Protein 2GFN (pdb70)

CATH classification: 1.10.357.10

Solvent-accessible surface area: 17301 Å² total

Nearest PDB structures (foldseek):
  2gfn-assembly1_A  TM=1.005E+00  e=2.373E-24  Rhodococcus jostii RHA1
  2gfn-assembly1_B  TM=9.874E-01  e=9.811E-23  Rhodococcus jostii RHA1
  3f1b-assembly1_A-2  TM=6.892E-01  e=8.582E-06  Rhodococcus jostii RHA1
  6ayh-assembly1_A-2  TM=6.329E-01  e=1.423E-05  Salmonella enterica
  1ui6-assembly1_A  TM=5.929E-01  e=6.190E-05  Streptomyces coelicolor A3(2)

InterPro domains:
  IPR001647 DNA-binding HTH domain, TetR-type [PF00440] (16-60)
  IPR001647 DNA-binding HTH domain, TetR-type [PS50977] (8-68)
  IPR009057 Homedomain-like superfamily [SSF46689] (5-78)
  IPR036271 Tetracyclin repressor-like, C-terminal domain superfamily [SSF48498] (82-195)
  IPR039538 BetI-type transcriptional repressor, C-terminal [PF13977] (83-196)
  IPR050109 HTH-type, TetR-like transcriptional regulator [PTHR30055] (7-204)

Structure (mmCIF, N/CA/C/O backbone):
data_2GFN
#
_entry.id   2GFN
#
_cell.length_a   56.475
_cell.length_b   52.768
_cell.length_c   59.818
_cell.angle_alpha   90.00
_cell.angle_beta   91.05
_cell.angle_gamma   90.00
#
_symmetry.space_group_name_H-M   'P 1 21 1'
#
loop_
_entity.id
_entity.type
_entity.pdbx_description
1 polymer 'HTH-type transcriptional regulator pksA related protein'
2 non-polymer 'CHLORIDE ION'
3 water water
#
loop_
_atom_site.group_PDB
_atom_site.id
_atom_site.type_symbol
_atom_site.label_atom_id
_atom_site.label_alt_id
_atom_site.label_comp_id
_atom_site.label_asym_id
_atom_site.label_entity_id
_atom_site.label_seq_id
_atom_site.pdbx_PDB_ins_code
_atom_site.Cartn_x
_atom_site.Cartn_y
_atom_site.Cartn_z
_atom_site.occupancy
_atom_site.B_iso_or_equiv
_atom_site.auth_seq_id
_atom_site.auth_comp_id
_atom_site.auth_asym_id
_atom_site.auth_atom_id
_atom_site.pdbx_PDB_model_num
ATOM 1 N N . ILE A 1 4 ? 18.693 23.008 62.141 1.00 43.63 4 ILE A N 1
ATOM 2 C CA . ILE A 1 4 ? 18.812 24.492 62.141 1.00 43.83 4 ILE A CA 1
ATOM 3 C C . ILE A 1 4 ? 18.312 25.061 60.812 1.00 43.75 4 ILE A C 1
ATOM 4 O O . ILE A 1 4 ? 18.952 24.870 59.773 1.00 44.26 4 ILE A O 1
ATOM 6 N N . VAL A 1 5 ? 17.163 25.744 60.851 1.00 43.31 5 VAL A N 1
ATOM 7 C CA . VAL A 1 5 ? 16.513 26.287 59.645 1.00 42.70 5 VAL A CA 1
ATOM 8 C C . VAL A 1 5 ? 16.183 27.784 59.784 1.00 42.21 5 VAL A C 1
ATOM 9 O O . VAL A 1 5 ? 15.835 28.258 60.871 1.00 42.40 5 VAL A O 1
ATOM 13 N N . ASP A 1 6 ? 16.300 28.523 58.682 1.00 41.27 6 ASP A N 1
ATOM 14 C CA . ASP A 1 6 ? 15.845 29.912 58.635 1.00 40.09 6 ASP A CA 1
ATOM 15 C C . ASP A 1 6 ? 14.340 29.946 58.339 1.00 39.32 6 ASP A C 1
ATOM 16 O O . ASP A 1 6 ? 13.894 29.475 57.277 1.00 39.28 6 ASP A O 1
ATOM 21 N N . HIS A 1 7 ? 13.572 30.500 59.280 1.00 37.76 7 HIS A N 1
ATOM 22 C CA . HIS A 1 7 ? 12.106 30.549 59.178 1.00 36.21 7 HIS A CA 1
ATOM 23 C C . HIS A 1 7 ? 11.611 31.887 58.620 1.00 35.27 7 HIS A C 1
ATOM 24 O O . HIS A 1 7 ? 10.426 32.021 58.254 1.00 34.39 7 HIS A O 1
ATOM 31 N N . ASP A 1 8 ? 12.506 32.880 58.576 1.00 33.09 8 ASP A N 1
ATOM 32 C CA . ASP A 1 8 ? 12.175 34.202 58.022 1.00 31.61 8 ASP A CA 1
ATOM 33 C C . ASP A 1 8 ? 12.112 34.163 56.492 1.00 30.36 8 ASP A C 1
ATOM 34 O O . ASP A 1 8 ? 13.138 34.225 55.792 1.00 29.47 8 ASP A O 1
ATOM 39 N N . GLU A 1 9 ? 10.888 34.075 55.982 1.00 28.90 9 GLU A N 1
ATOM 40 C CA . GLU A 1 9 ? 10.643 33.957 54.562 1.00 28.15 9 GLU A CA 1
ATOM 41 C C . GLU A 1 9 ? 11.153 35.178 53.809 1.00 26.92 9 GLU A C 1
ATOM 42 O O . GLU A 1 9 ? 11.599 35.070 52.663 1.00 27.04 9 GLU A O 1
ATOM 48 N N . ARG A 1 10 ? 11.107 36.340 54.447 1.00 25.33 10 ARG A N 1
ATOM 49 C CA . ARG A 1 10 ? 11.655 37.502 53.786 1.00 24.55 10 ARG A CA 1
ATOM 50 C C . ARG A 1 10 ? 13.160 37.433 53.702 1.00 23.52 10 ARG A C 1
ATOM 51 O O . ARG A 1 10 ? 13.692 37.800 52.667 1.00 22.96 10 ARG A O 1
ATOM 59 N N . ARG A 1 11 ? 13.841 37.018 54.772 1.00 23.47 11 ARG A N 1
ATOM 60 C CA . ARG A 1 11 ? 15.314 36.934 54.717 1.00 24.38 11 ARG A CA 1
ATOM 61 C C . ARG A 1 11 ? 15.721 35.869 53.722 1.00 23.19 11 ARG A C 1
ATOM 62 O O . ARG A 1 11 ? 16.717 36.008 53.012 1.00 22.97 11 ARG A O 1
ATOM 70 N N . ARG A 1 12 ? 14.934 34.808 53.629 1.00 23.61 12 ARG A N 1
ATOM 71 C CA . ARG A 1 12 ? 15.256 33.787 52.647 1.00 24.03 12 ARG A CA 1
ATOM 72 C C . ARG A 1 12 ? 15.171 34.419 51.262 1.00 22.51 12 ARG A C 1
ATOM 73 O O . ARG A 1 12 ? 16.044 34.192 50.468 1.00 20.87 12 ARG A O 1
ATOM 81 N N . ALA A 1 13 ? 14.103 35.191 50.996 1.00 21.91 13 ALA A N 1
ATOM 82 C CA . ALA A 1 13 ? 13.898 35.855 49.693 1.00 21.18 13 ALA A CA 1
ATOM 83 C C . ALA A 1 13 ? 15.010 36.830 49.369 1.00 21.32 13 ALA A C 1
ATOM 84 O O . ALA A 1 13 ? 15.468 36.900 48.226 1.00 20.92 13 ALA A O 1
ATOM 86 N N . LEU A 1 14 ? 15.433 37.598 50.374 1.00 20.81 14 LEU A N 1
ATOM 87 C CA . LEU A 1 14 ? 16.562 38.511 50.210 1.00 20.16 14 LEU A CA 1
ATOM 88 C C . LEU A 1 14 ? 17.816 37.758 49.881 1.00 20.53 14 LEU A C 1
ATOM 89 O O . LEU A 1 14 ? 18.488 38.126 48.934 1.00 22.03 14 LEU A O 1
ATOM 94 N N . ALA A 1 15 ? 18.115 36.667 50.595 1.00 20.82 15 ALA A N 1
ATOM 95 C CA . ALA A 1 15 ? 19.351 35.916 50.294 1.00 20.61 15 ALA A CA 1
ATOM 96 C C . ALA A 1 15 ? 19.305 35.325 48.889 1.00 21.12 15 ALA A C 1
ATOM 97 O O . ALA A 1 15 ? 20.301 35.315 48.167 1.00 19.96 15 ALA A O 1
ATOM 99 N N . ASP A 1 16 ? 18.113 34.895 48.481 1.00 20.87 16 ASP A N 1
ATOM 100 C CA . ASP A 1 16 ? 17.923 34.403 47.108 1.00 21.34 16 ASP A CA 1
ATOM 101 C C . ASP A 1 16 ? 18.161 35.459 46.050 1.00 21.26 16 ASP A C 1
ATOM 102 O O . ASP A 1 16 ? 18.723 35.157 45.006 1.00 22.64 16 ASP A O 1
ATOM 107 N N . ALA A 1 17 ? 17.682 36.680 46.292 1.00 20.85 17 ALA A N 1
ATOM 108 C CA . ALA A 1 17 ? 17.973 37.793 45.401 1.00 20.28 17 ALA A CA 1
ATOM 109 C C . ALA A 1 17 ? 19.477 38.059 45.343 1.00 19.72 17 ALA A C 1
ATOM 110 O O . ALA A 1 17 ? 19.970 38.403 44.293 1.00 19.28 17 ALA A O 1
ATOM 112 N N . VAL A 1 18 ? 20.196 37.952 46.464 1.00 19.77 18 VAL A N 1
ATOM 113 C CA . VAL A 1 18 ? 21.662 38.114 46.435 1.00 19.00 18 VAL A CA 1
ATOM 114 C C . VAL A 1 18 ? 22.316 37.089 45.529 1.00 19.89 18 VAL A C 1
ATOM 115 O O . VAL A 1 18 ? 23.181 37.438 44.708 1.00 21.30 18 VAL A O 1
ATOM 119 N N . LEU A 1 19 ? 21.939 35.815 45.688 1.00 20.91 19 LEU A N 1
ATOM 120 C CA . LEU A 1 19 ? 22.502 34.729 44.887 1.00 19.71 19 LEU A CA 1
ATOM 121 C C . LEU A 1 19 ? 22.164 34.953 43.399 1.00 21.34 19 LEU A C 1
ATOM 122 O O . LEU A 1 19 ? 23.010 34.743 42.556 1.00 20.86 19 LEU A O 1
ATOM 127 N N . ALA A 1 20 ? 20.911 35.335 43.097 1.00 21.58 20 ALA A N 1
ATOM 128 C CA . ALA A 1 20 ? 20.495 35.659 41.719 1.00 21.90 20 ALA A CA 1
ATOM 129 C C . ALA A 1 20 ? 21.413 36.728 41.102 1.00 22.06 20 ALA A C 1
ATOM 130 O O . ALA A 1 20 ? 21.819 36.591 39.960 1.00 21.44 20 ALA A O 1
ATOM 132 N N . LEU A 1 21 ? 21.704 37.786 41.862 1.00 23.03 21 LEU A N 1
ATOM 133 C CA . LEU A 1 21 ? 22.583 38.853 41.460 1.00 23.82 21 LEU A CA 1
ATOM 134 C C . LEU A 1 21 ? 24.017 38.360 41.281 1.00 23.39 21 LEU A C 1
ATOM 135 O O . LEU A 1 21 ? 24.697 38.779 40.331 1.00 23.55 21 LEU A O 1
ATOM 140 N N . ILE A 1 22 ? 24.492 37.480 42.182 1.00 22.26 22 ILE A N 1
ATOM 141 C CA . ILE A 1 22 ? 25.844 36.879 42.044 1.00 21.60 22 ILE A CA 1
ATOM 142 C C . ILE A 1 22 ? 26.019 36.025 40.780 1.00 23.00 22 ILE A C 1
ATOM 143 O O . ILE A 1 22 ? 27.041 36.098 40.095 1.00 22.35 22 ILE A O 1
ATOM 148 N N . ALA A 1 23 ? 25.047 35.158 40.528 1.00 22.99 23 ALA A N 1
ATOM 149 C CA . ALA A 1 23 ? 25.048 34.354 39.306 1.00 24.58 23 ALA A CA 1
ATOM 150 C C . ALA A 1 23 ? 25.049 35.235 38.044 1.00 26.08 23 ALA A C 1
ATOM 151 O O . ALA A 1 23 ? 25.818 34.976 37.110 1.00 25.87 23 ALA A O 1
ATOM 153 N N . ARG A 1 24 ? 24.201 36.278 38.033 1.00 27.08 24 ARG A N 1
ATOM 154 C CA . ARG A 1 24 ? 24.020 37.152 36.863 1.00 28.29 24 ARG A CA 1
ATOM 155 C C . ARG A 1 24 ? 25.161 38.158 36.637 1.00 28.60 24 ARG A C 1
ATOM 156 O O . ARG A 1 24 ? 25.633 38.332 35.507 1.00 27.75 24 ARG A O 1
ATOM 164 N N . GLU A 1 25 ? 25.599 38.815 37.710 1.00 28.96 25 GLU A N 1
ATOM 165 C CA . GLU A 1 25 ? 26.460 39.986 37.575 1.00 30.08 25 GLU A CA 1
ATOM 166 C C . GLU A 1 25 ? 27.721 39.921 38.410 1.00 29.65 25 GLU A C 1
ATOM 167 O O . GLU A 1 25 ? 28.546 40.830 38.347 1.00 30.21 25 GLU A O 1
ATOM 173 N N . GLY A 1 26 ? 27.875 38.866 39.203 1.00 28.73 26 GLY A N 1
ATOM 174 C CA . GLY A 1 26 ? 29.098 38.705 40.014 1.00 28.64 26 GLY A CA 1
ATOM 175 C C . GLY A 1 26 ? 28.990 39.320 41.391 1.00 28.46 26 GLY A C 1
ATOM 176 O O . GLY A 1 26 ? 28.123 40.149 41.645 1.00 27.56 26 GLY A O 1
ATOM 177 N N . ILE A 1 27 ? 29.879 38.913 42.287 1.00 28.26 27 ILE A N 1
ATOM 178 C CA . ILE A 1 27 ? 29.860 39.412 43.654 1.00 28.54 27 ILE A CA 1
ATOM 179 C C . ILE A 1 27 ? 30.010 40.926 43.739 1.00 28.82 27 ILE A C 1
ATOM 180 O O . ILE A 1 27 ? 29.427 41.554 44.637 1.00 28.48 27 ILE A O 1
ATOM 185 N N . SER A 1 28 ? 30.753 41.532 42.803 1.00 28.13 28 SER A N 1
ATOM 186 C CA . SER A 1 28 ? 30.932 42.999 42.827 1.00 28.79 28 SER A CA 1
ATOM 187 C C . SER A 1 28 ? 29.601 43.764 42.676 1.00 27.40 28 SER A C 1
ATOM 188 O O . SER A 1 28 ? 29.433 44.858 43.240 1.00 27.78 28 SER A O 1
ATOM 191 N N . ALA A 1 29 ? 28.641 43.169 41.965 1.00 25.88 29 ALA A N 1
ATOM 192 C CA . ALA A 1 29 ? 27.314 43.780 41.785 1.00 25.48 29 ALA A CA 1
ATOM 193 C C . ALA A 1 29 ? 26.398 43.793 43.043 1.00 24.80 29 ALA A C 1
ATOM 194 O O . ALA A 1 29 ? 25.375 44.502 43.098 1.00 24.68 29 ALA A O 1
ATOM 196 N N . VAL A 1 30 ? 26.757 43.025 44.061 1.00 23.94 30 VAL A N 1
ATOM 197 C CA . VAL A 1 30 ? 25.986 42.992 45.302 1.00 22.60 30 VAL A CA 1
ATOM 198 C C . VAL A 1 30 ? 26.190 44.219 46.210 1.00 23.06 30 VAL A C 1
ATOM 199 O O . VAL A 1 30 ? 27.278 44.437 46.765 1.00 22.07 30 VAL A O 1
ATOM 203 N N . THR A 1 31 ? 25.100 44.974 46.412 1.00 22.70 31 THR A N 1
ATOM 204 C CA . THR A 1 31 ? 25.059 46.155 47.277 1.00 22.62 31 THR A CA 1
ATOM 205 C C . THR A 1 31 ? 23.666 46.199 47.853 1.00 22.93 31 THR A C 1
ATOM 206 O O . THR A 1 31 ? 22.750 45.624 47.278 1.00 20.86 31 THR A O 1
ATOM 210 N N . THR A 1 32 ? 23.491 46.923 48.960 1.00 23.12 32 THR A N 1
ATOM 211 C CA . THR A 1 32 ? 22.182 46.994 49.573 1.00 24.11 32 THR A CA 1
ATOM 212 C C . THR A 1 32 ? 21.170 47.599 48.598 1.00 23.26 32 THR A C 1
ATOM 213 O O . THR A 1 32 ? 20.001 47.157 48.551 1.00 22.52 32 THR A O 1
ATOM 217 N N . ARG A 1 33 ? 21.609 48.580 47.809 1.00 23.28 33 ARG A N 1
ATOM 218 C CA . ARG A 1 33 ? 20.710 49.241 46.828 1.00 23.74 33 ARG A CA 1
ATOM 219 C C . ARG A 1 33 ? 20.297 48.317 45.684 1.00 21.88 33 ARG A C 1
ATOM 220 O O . ARG A 1 33 ? 19.157 48.349 45.232 1.00 20.98 33 ARG A O 1
ATOM 228 N N . ALA A 1 34 ? 21.248 47.527 45.184 1.00 20.96 34 ALA A N 1
ATOM 229 C CA . ALA A 1 34 ? 20.977 46.604 44.072 1.00 19.63 34 ALA A CA 1
ATOM 230 C C . ALA A 1 34 ? 20.064 45.471 44.582 1.00 19.03 34 ALA A C 1
ATOM 231 O O . ALA A 1 34 ? 19.163 45.043 43.878 1.00 18.63 34 ALA A O 1
ATOM 233 N N . VAL A 1 35 ? 20.276 45.014 45.816 1.00 18.61 35 VAL A N 1
ATOM 234 C CA . VAL A 1 35 ? 19.410 43.944 46.351 1.00 17.90 35 VAL A CA 1
ATOM 235 C C . VAL A 1 35 ? 18.004 44.461 46.661 1.00 18.02 35 VAL A C 1
ATOM 236 O O . VAL A 1 35 ? 17.029 43.760 46.404 1.00 18.41 35 VAL A O 1
ATOM 240 N N . ALA A 1 36 ? 17.905 45.675 47.207 1.00 17.77 36 ALA A N 1
ATOM 241 C CA . ALA A 1 36 ? 16.610 46.328 47.420 1.00 18.56 36 ALA A CA 1
ATOM 242 C C . ALA A 1 36 ? 15.866 46.401 46.083 1.00 19.26 36 ALA A C 1
ATOM 243 O O . ALA A 1 36 ? 14.724 45.992 45.982 1.00 19.11 36 ALA A O 1
ATOM 245 N N . GLU A 1 37 ? 16.545 46.850 45.034 1.00 19.60 37 GLU A N 1
ATOM 246 C CA . GLU A 1 37 ? 15.930 46.932 43.691 1.00 21.27 37 GLU A CA 1
ATOM 247 C C . GLU A 1 37 ? 15.514 45.554 43.129 1.00 21.20 37 GLU A C 1
ATOM 248 O O . GLU A 1 37 ? 14.403 45.419 42.550 1.00 19.78 37 GLU A O 1
ATOM 254 N N . GLU A 1 38 ? 16.404 44.555 43.285 1.00 20.64 38 GLU A N 1
ATOM 255 C CA . GLU A 1 38 ? 16.152 43.173 42.836 1.00 21.03 38 GLU A CA 1
ATOM 256 C C . GLU A 1 38 ? 14.955 42.553 43.572 1.00 19.73 38 GLU A C 1
ATOM 257 O O . GLU A 1 38 ? 14.194 41.812 42.979 1.00 19.07 38 GLU A O 1
ATOM 263 N N . SER A 1 39 ? 14.807 42.865 44.854 1.00 18.13 39 SER A N 1
ATOM 264 C CA . SER A 1 39 ? 13.852 42.160 45.727 1.00 17.28 39 SER A CA 1
ATOM 265 C C . SER A 1 39 ? 12.524 42.872 45.885 1.00 17.39 39 SER A C 1
ATOM 266 O O . SER A 1 39 ? 11.518 42.214 46.118 1.00 17.09 39 SER A O 1
ATOM 269 N N . GLY A 1 40 ? 12.501 44.196 45.739 1.00 16.28 40 GLY A N 1
ATOM 270 C CA . GLY A 1 40 ? 11.235 44.942 45.868 1.00 17.05 40 GLY A CA 1
ATOM 271 C C . GLY A 1 40 ? 10.979 45.497 47.267 1.00 17.27 40 GLY A C 1
ATOM 272 O O . GLY A 1 40 ? 9.972 46.172 47.501 1.00 15.52 40 GLY A O 1
ATOM 273 N N . TRP A 1 41 ? 11.888 45.199 48.204 1.00 17.11 41 TRP A N 1
ATOM 274 C CA . TRP A 1 41 ? 11.819 45.748 49.574 1.00 18.56 41 TRP A CA 1
ATOM 275 C C . TRP A 1 41 ? 12.748 46.953 49.712 1.00 19.38 41 TRP A C 1
ATOM 276 O O . TRP A 1 41 ? 13.641 47.127 48.872 1.00 19.23 41 TRP A O 1
ATOM 287 N N . SER A 1 42 ? 12.552 47.748 50.766 1.00 19.23 42 SER A N 1
ATOM 288 C CA . SER A 1 42 ? 13.221 49.042 50.898 1.00 20.60 42 SER A CA 1
ATOM 289 C C . SER A 1 42 ? 14.615 48.865 51.445 1.00 22.07 42 SER A C 1
ATOM 290 O O . SER A 1 42 ? 14.897 47.862 52.132 1.00 20.13 42 SER A O 1
ATOM 293 N N . THR A 1 43 ? 15.481 49.837 51.141 1.00 23.46 43 THR A N 1
ATOM 294 C CA . THR A 1 43 ? 16.833 49.861 51.736 1.00 25.42 43 THR A CA 1
ATOM 295 C C . THR A 1 43 ? 16.754 49.860 53.260 1.00 25.78 43 THR A C 1
ATOM 296 O O . THR A 1 43 ? 17.617 49.276 53.910 1.00 27.38 43 THR A O 1
ATOM 300 N N . GLY A 1 44 ? 15.698 50.461 53.807 1.00 25.92 44 GLY A N 1
ATOM 301 C CA . GLY A 1 44 ? 15.356 50.397 55.247 1.00 25.42 44 GLY A CA 1
ATOM 302 C C . GLY A 1 44 ? 15.165 48.985 55.802 1.00 25.78 44 GLY A C 1
ATOM 303 O O . GLY A 1 44 ? 15.697 48.631 56.883 1.00 25.21 44 GLY A O 1
ATOM 304 N N . VAL A 1 45 ? 14.440 48.157 55.051 1.00 24.50 45 VAL A N 1
ATOM 305 C CA . VAL A 1 45 ? 14.240 46.761 55.400 1.00 23.99 45 VAL A CA 1
ATOM 306 C C . VAL A 1 45 ? 15.596 46.046 55.356 1.00 25.11 45 VAL A C 1
ATOM 307 O O . VAL A 1 45 ? 15.981 45.384 56.326 1.00 25.13 45 VAL A O 1
ATOM 311 N N . LEU A 1 46 ? 16.342 46.209 54.264 1.00 24.28 46 LEU A N 1
ATOM 312 C CA . LEU A 1 46 ? 17.668 45.569 54.191 1.00 25.88 46 LEU A CA 1
ATOM 313 C C . LEU A 1 46 ? 18.629 46.037 55.262 1.00 26.95 46 LEU A C 1
ATOM 314 O O . LEU A 1 46 ? 19.338 45.217 55.846 1.00 27.39 46 LEU A O 1
ATOM 319 N N . ASN A 1 47 ? 18.664 47.353 55.493 1.00 28.42 47 ASN A N 1
ATOM 320 C CA . ASN A 1 47 ? 19.617 48.001 56.433 1.00 29.96 47 ASN A CA 1
ATOM 321 C C . ASN A 1 47 ? 19.386 47.566 57.851 1.00 30.00 47 ASN A C 1
ATOM 322 O O . ASN A 1 47 ? 20.272 47.690 58.697 1.00 29.99 47 ASN A O 1
ATOM 327 N N . HIS A 1 48 ? 18.182 47.074 58.110 1.00 30.47 48 HIS A N 1
ATOM 328 C CA . HIS A 1 48 ? 17.834 46.549 59.418 1.00 31.19 48 HIS A CA 1
ATOM 329 C C . HIS A 1 48 ? 18.046 45.035 59.541 1.00 31.73 48 HIS A C 1
ATOM 330 O O . HIS A 1 48 ? 18.145 44.516 60.666 1.00 31.37 48 HIS A O 1
ATOM 337 N N . TYR A 1 49 ? 18.177 44.344 58.394 1.00 31.18 49 TYR A N 1
ATOM 338 C CA . TYR A 1 49 ? 18.639 42.950 58.349 1.00 30.86 49 TYR A CA 1
ATOM 339 C C . TYR A 1 49 ? 20.153 42.846 58.352 1.00 30.25 49 TYR A C 1
ATOM 340 O O . TYR A 1 49 ? 20.717 41.953 58.986 1.00 30.55 49 TYR A O 1
ATOM 349 N N . PHE A 1 50 ? 20.813 43.747 57.634 1.00 29.79 50 PHE A N 1
ATOM 350 C CA . PHE A 1 50 ? 22.241 43.574 57.388 1.00 30.26 50 PHE A CA 1
ATOM 351 C C . PHE A 1 50 ? 23.109 44.754 57.750 1.00 31.39 50 PHE A C 1
ATOM 352 O O . PHE A 1 50 ? 23.962 44.647 58.642 1.00 32.26 50 PHE A O 1
ATOM 360 N N . GLY A 1 51 ? 22.948 45.867 57.040 1.00 31.71 51 GLY A N 1
ATOM 361 C CA . GLY A 1 51 ? 23.839 47.011 57.261 1.00 33.74 51 GLY A CA 1
ATOM 362 C C . GLY A 1 51 ? 25.325 46.702 57.203 1.00 34.23 51 GLY A C 1
ATOM 363 O O . GLY A 1 51 ? 26.124 47.114 58.062 1.00 34.66 51 GLY A O 1
ATOM 364 N N . SER A 1 52 ? 25.665 45.895 56.207 1.00 34.80 52 SER A N 1
ATOM 365 C CA . SER A 1 52 ? 26.995 45.802 55.672 1.00 34.26 52 SER A CA 1
ATOM 366 C C . SER A 1 52 ? 26.858 44.839 54.536 1.00 33.69 52 SER A C 1
ATOM 367 O O . SER A 1 52 ? 25.982 43.953 54.529 1.00 33.53 52 SER A O 1
ATOM 370 N N . ARG A 1 53 ? 27.669 45.065 53.512 1.00 32.97 53 ARG A N 1
ATOM 371 C CA . ARG A 1 53 ? 27.669 44.209 52.350 1.00 30.89 53 ARG A CA 1
ATOM 372 C C . ARG A 1 53 ? 28.110 42.834 52.789 1.00 30.14 53 ARG A C 1
ATOM 373 O O . ARG A 1 53 ? 27.653 41.822 52.281 1.00 29.12 53 ARG A O 1
ATOM 381 N N . HIS A 1 54 ? 29.014 42.820 53.755 1.00 29.57 54 HIS A N 1
ATOM 382 C CA . HIS A 1 54 ? 29.554 41.585 54.282 1.00 28.82 54 HIS A CA 1
ATOM 383 C C . HIS A 1 54 ? 28.433 40.674 54.804 1.00 28.37 54 HIS A C 1
ATOM 384 O O . HIS A 1 54 ? 28.415 39.494 54.497 1.00 27.00 54 HIS A O 1
ATOM 391 N N . GLU A 1 55 ? 27.496 41.238 55.575 1.00 26.78 55 GLU A N 1
ATOM 392 C CA . GLU A 1 55 ? 26.377 40.479 56.118 1.00 26.70 55 GLU A CA 1
ATOM 393 C C . GLU A 1 55 ? 25.420 40.026 55.013 1.00 25.60 55 GLU A C 1
ATOM 394 O O . GLU A 1 55 ? 24.871 38.937 55.085 1.00 25.41 55 GLU A O 1
ATOM 400 N N . LEU A 1 56 ? 25.243 40.867 54.000 1.00 24.87 56 LEU A N 1
ATOM 401 C CA . LEU A 1 56 ? 24.451 40.551 52.821 1.00 24.77 56 LEU A CA 1
ATOM 402 C C . LEU A 1 56 ? 25.018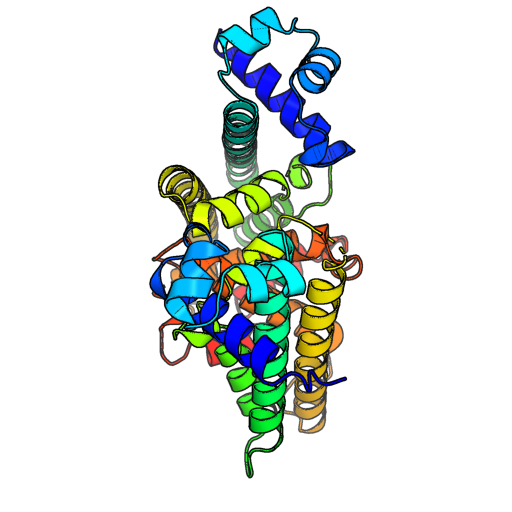 39.365 52.067 1.00 24.25 56 LEU A C 1
ATOM 403 O O . LEU A 1 56 ? 24.279 38.429 51.732 1.00 23.49 56 LEU A O 1
ATOM 408 N N . LEU A 1 57 ? 26.334 39.394 51.809 1.00 22.13 57 LEU A N 1
ATOM 409 C CA . LEU A 1 57 ? 27.026 38.256 51.223 1.00 22.41 57 LEU A CA 1
ATOM 410 C C . LEU A 1 57 ? 26.978 37.002 52.090 1.00 21.95 57 LEU A C 1
ATOM 411 O O . LEU A 1 57 ? 26.787 35.905 51.575 1.00 21.51 57 LEU A O 1
ATOM 416 N N . LEU A 1 58 ? 27.111 37.183 53.402 1.00 22.00 58 LEU A N 1
ATOM 417 C CA . LEU A 1 58 ? 27.094 36.083 54.374 1.00 22.01 58 LEU A CA 1
ATOM 418 C C . LEU A 1 58 ? 25.717 35.396 54.339 1.00 20.68 58 LEU A C 1
ATOM 419 O O . LEU A 1 58 ? 25.619 34.182 54.387 1.00 19.85 58 LEU A O 1
ATOM 424 N N . ALA A 1 59 ? 24.657 36.187 54.246 1.00 19.10 59 ALA A N 1
ATOM 425 C CA . ALA A 1 59 ? 23.318 35.629 54.032 1.00 18.58 59 ALA A CA 1
ATOM 426 C C . ALA A 1 59 ? 23.268 34.699 52.813 1.00 18.11 59 ALA A C 1
ATOM 427 O O . ALA A 1 59 ? 22.698 33.607 52.887 1.00 17.85 59 ALA A O 1
ATOM 429 N N . ALA A 1 60 ? 23.858 35.138 51.710 1.00 17.40 60 ALA A N 1
ATOM 430 C CA . ALA A 1 60 ? 23.864 34.374 50.473 1.00 17.86 60 ALA A CA 1
ATOM 431 C C . ALA A 1 60 ? 24.672 33.096 50.660 1.00 18.27 60 ALA A C 1
ATOM 432 O O . ALA A 1 60 ? 24.274 32.060 50.212 1.00 19.26 60 ALA A O 1
ATOM 434 N N . LEU A 1 61 ? 25.819 33.192 51.319 1.00 18.54 61 LEU A N 1
ATOM 435 C CA . LEU A 1 61 ? 26.655 32.019 51.609 1.00 19.13 61 LEU A CA 1
ATOM 436 C C . LEU A 1 61 ? 25.813 30.992 52.367 1.00 19.38 61 LEU A C 1
ATOM 437 O O . LEU A 1 61 ? 25.788 29.822 51.996 1.00 19.49 61 LEU A O 1
ATOM 442 N N . ARG A 1 62 ? 25.108 31.425 53.417 1.00 19.09 62 ARG A N 1
ATOM 443 C CA . ARG A 1 62 ? 24.349 30.486 54.213 1.00 19.42 62 ARG A CA 1
ATOM 444 C C . ARG A 1 62 ? 23.170 29.874 53.439 1.00 19.88 62 ARG A C 1
ATOM 445 O O . ARG A 1 62 ? 22.894 28.685 53.548 1.00 20.00 62 ARG A O 1
ATOM 453 N N . ARG A 1 63 ? 22.475 30.690 52.666 1.00 19.62 63 ARG A N 1
ATOM 454 C CA . ARG A 1 63 ? 21.376 30.216 51.843 1.00 19.33 63 ARG A CA 1
ATOM 455 C C . ARG A 1 63 ? 21.846 29.187 50.809 1.00 19.71 63 ARG A C 1
ATOM 456 O O . ARG A 1 63 ? 21.195 28.152 50.635 1.00 20.05 63 ARG A O 1
ATOM 464 N N . ALA A 1 64 ? 22.940 29.489 50.120 1.00 19.54 64 ALA A N 1
ATOM 465 C CA . ALA A 1 64 ? 23.602 28.535 49.196 1.00 20.01 64 ALA A CA 1
ATOM 466 C C . ALA A 1 64 ? 23.922 27.196 49.856 1.00 19.91 64 ALA A C 1
ATOM 467 O O . ALA A 1 64 ? 23.707 26.149 49.223 1.00 20.43 64 ALA A O 1
ATOM 469 N N . GLY A 1 65 ? 24.476 27.244 51.074 1.00 20.22 65 GLY A N 1
ATOM 470 C CA . GLY A 1 65 ? 24.754 26.031 51.882 1.00 20.65 65 GLY A CA 1
ATOM 471 C C . GLY A 1 65 ? 23.491 25.217 52.194 1.00 21.68 65 GLY A C 1
ATOM 472 O O . GLY A 1 65 ? 23.516 23.968 52.150 1.00 21.65 65 GLY A O 1
ATOM 473 N N . ASP A 1 66 ? 22.386 25.908 52.502 1.00 20.71 66 ASP A N 1
ATOM 474 C CA . ASP A 1 66 ? 21.132 25.234 52.811 1.00 22.77 66 ASP A CA 1
ATOM 475 C C . ASP A 1 66 ? 20.567 24.518 51.608 1.00 22.38 66 ASP A C 1
ATOM 476 O O . ASP A 1 66 ? 20.094 23.400 51.723 1.00 23.07 66 ASP A O 1
ATOM 481 N N . ILE A 1 67 ? 20.528 25.209 50.470 1.00 22.11 67 ILE A N 1
ATOM 482 C CA . ILE A 1 67 ? 20.060 24.604 49.222 1.00 21.47 67 ILE A CA 1
ATOM 483 C C . ILE A 1 67 ? 20.928 23.378 48.870 1.00 21.35 67 ILE A C 1
ATOM 484 O O . ILE A 1 67 ? 20.416 22.335 48.463 1.00 20.48 67 ILE A O 1
ATOM 489 N N . GLN A 1 68 ? 22.235 23.512 49.066 1.00 20.63 68 GLN A N 1
ATOM 490 C CA . GLN A 1 68 ? 23.168 22.399 48.845 1.00 21.97 68 GLN A CA 1
ATOM 491 C C . GLN A 1 68 ? 22.835 21.174 49.696 1.00 22.39 68 GLN A C 1
ATOM 492 O O . GLN A 1 68 ? 22.841 20.063 49.197 1.00 22.56 68 GLN A O 1
ATOM 498 N N . GLY A 1 69 ? 22.542 21.405 50.974 1.00 23.88 69 GLY A N 1
ATOM 499 C CA . GLY A 1 69 ? 22.079 20.387 51.921 1.00 24.74 69 GLY A CA 1
ATOM 500 C C . GLY A 1 69 ? 20.805 19.682 51.486 1.00 25.50 69 GLY A C 1
ATOM 501 O O . GLY A 1 69 ? 20.677 18.479 51.659 1.00 26.66 69 GLY A O 1
ATOM 502 N N . ASP A 1 70 ? 19.873 20.426 50.900 1.00 26.72 70 ASP A N 1
ATOM 503 C CA . ASP A 1 70 ? 18.694 19.821 50.286 1.00 27.30 70 ASP A CA 1
ATOM 504 C C . ASP A 1 70 ? 19.058 18.978 49.062 1.00 27.30 70 ASP A C 1
ATOM 505 O O . ASP A 1 70 ? 18.419 17.926 48.816 1.00 27.31 70 ASP A O 1
ATOM 510 N N . ARG A 1 71 ? 20.048 19.433 48.284 1.00 26.38 71 ARG A N 1
ATOM 511 C CA . ARG A 1 71 ? 20.555 18.614 47.186 1.00 26.38 71 ARG A CA 1
ATOM 512 C C . ARG A 1 71 ? 21.125 17.288 47.652 1.00 25.73 71 ARG A C 1
ATOM 513 O O . ARG A 1 71 ? 20.810 16.263 47.027 1.00 25.80 71 ARG A O 1
ATOM 521 N N . TYR A 1 72 ? 21.925 17.293 48.726 1.00 24.44 72 TYR A N 1
ATOM 522 C CA . TYR A 1 72 ? 22.474 16.050 49.274 1.00 24.51 72 TYR A CA 1
ATOM 523 C C . TYR A 1 72 ? 21.335 15.105 49.625 1.00 25.53 72 TYR A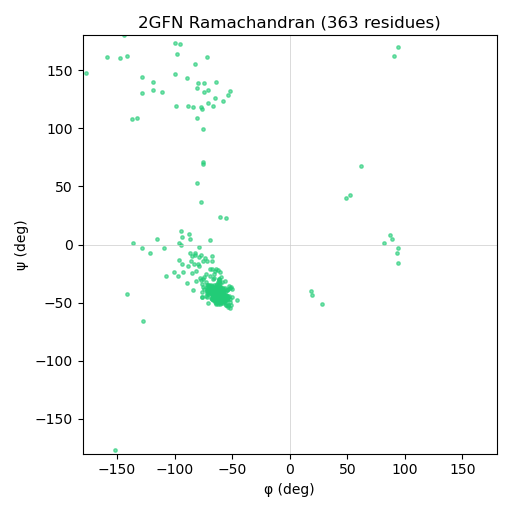 C 1
ATOM 524 O O . TYR A 1 72 ? 21.333 13.931 49.241 1.00 25.40 72 TYR A O 1
ATOM 533 N N . ARG A 1 73 ? 20.364 15.641 50.345 1.00 26.12 73 ARG A N 1
ATOM 534 C CA . ARG A 1 73 ? 19.173 14.885 50.710 1.00 27.62 73 ARG A CA 1
ATOM 535 C C . ARG A 1 73 ? 18.508 14.204 49.524 1.00 27.55 73 ARG A C 1
ATOM 536 O O . ARG A 1 73 ? 18.269 13.002 49.569 1.00 28.06 73 ARG A O 1
ATOM 544 N N . THR A 1 74 ? 18.236 14.962 48.462 1.00 27.62 74 THR A N 1
ATOM 545 C CA . THR A 1 74 ? 17.605 14.422 47.244 1.00 27.13 74 THR A CA 1
ATOM 546 C C . THR A 1 74 ? 18.475 13.312 46.656 1.00 26.55 74 THR A C 1
ATOM 547 O O . THR A 1 74 ? 17.984 12.250 46.277 1.00 25.14 74 THR A O 1
ATOM 551 N N . ILE A 1 75 ? 19.788 13.551 46.619 1.00 25.47 75 ILE A N 1
ATOM 552 C CA . ILE A 1 75 ? 20.693 12.591 46.023 1.00 25.64 75 ILE A CA 1
ATOM 553 C C . ILE A 1 75 ? 20.744 11.273 46.811 1.00 26.67 75 ILE A C 1
ATOM 554 O O . ILE A 1 75 ? 20.692 10.176 46.210 1.00 27.10 75 ILE A O 1
ATOM 559 N N . LEU A 1 76 ? 20.857 11.377 48.135 1.00 27.54 76 LEU A N 1
ATOM 560 C CA . LEU A 1 76 ? 20.956 10.196 49.015 1.00 28.57 76 LEU A CA 1
ATOM 561 C C . LEU A 1 76 ? 19.671 9.368 49.030 1.00 29.29 76 LEU A C 1
ATOM 562 O O . LEU A 1 76 ? 19.720 8.148 49.199 1.00 29.33 76 LEU A O 1
ATOM 567 N N . ASP A 1 77 ? 18.538 10.030 48.832 1.00 29.65 77 ASP A N 1
ATOM 568 C CA . ASP A 1 77 ? 17.227 9.358 48.941 1.00 31.03 77 ASP A CA 1
ATOM 569 C C . ASP A 1 77 ? 16.679 8.824 47.610 1.00 31.19 77 ASP A C 1
ATOM 570 O O . ASP A 1 77 ? 15.525 8.359 47.552 1.00 31.58 77 ASP A O 1
ATOM 575 N N . GLU A 1 78 ? 17.484 8.893 46.549 1.00 31.28 78 GLU A N 1
ATOM 576 C CA . GLU A 1 78 ? 17.053 8.449 45.214 1.00 31.81 78 GLU A CA 1
ATOM 577 C C . GLU A 1 78 ? 16.941 6.919 45.170 1.00 31.78 78 GLU A C 1
ATOM 578 O O . GLU A 1 78 ? 17.912 6.203 45.438 1.00 31.33 78 GLU A O 1
ATOM 584 N N . GLU A 1 79 ? 15.742 6.439 44.833 1.00 32.04 79 GLU A N 1
ATOM 585 C CA . GLU A 1 79 ? 15.466 5.013 44.775 1.00 32.37 79 GLU A CA 1
ATOM 586 C C . GLU A 1 79 ? 16.299 4.354 43.675 1.00 31.66 79 GLU A C 1
ATOM 587 O O . GLU A 1 79 ? 16.295 4.806 42.521 1.00 31.94 79 GLU A O 1
ATOM 593 N N . GLY A 1 80 ? 17.037 3.315 44.050 1.00 30.67 80 GLY A N 1
ATOM 594 C CA . GLY A 1 80 ? 17.787 2.520 43.088 1.00 30.12 80 GLY A CA 1
ATOM 595 C C . GLY A 1 80 ? 19.237 2.926 42.889 1.00 29.33 80 GLY A C 1
ATOM 596 O O . GLY A 1 80 ? 20.024 2.153 42.337 1.00 29.80 80 GLY A O 1
ATOM 597 N N . ALA A 1 81 ? 19.589 4.129 43.333 1.00 28.14 81 ALA A N 1
ATOM 598 C CA . ALA A 1 81 ? 20.961 4.641 43.157 1.00 27.50 81 ALA A CA 1
ATOM 599 C C . ALA A 1 81 ? 21.936 3.974 44.108 1.00 26.20 81 ALA A C 1
ATOM 600 O O . ALA A 1 81 ? 21.637 3.781 45.282 1.00 26.03 81 ALA A O 1
ATOM 602 N N . GLY A 1 82 ? 23.122 3.653 43.606 1.00 26.21 82 GLY A N 1
ATOM 603 C CA . GLY A 1 82 ? 24.126 3.028 44.416 1.00 25.00 82 GLY A CA 1
ATOM 604 C C . GLY A 1 82 ? 25.138 4.049 44.897 1.00 24.87 82 GLY A C 1
ATOM 605 O O . GLY A 1 82 ? 25.125 5.207 44.462 1.00 23.90 82 GLY A O 1
ATOM 606 N N . PRO A 1 83 ? 26.044 3.612 45.780 1.00 24.55 83 PRO A N 1
ATOM 607 C CA . PRO A 1 83 ? 27.077 4.435 46.371 1.00 24.67 83 PRO A CA 1
ATOM 608 C C . PRO A 1 83 ? 27.896 5.199 45.345 1.00 25.04 83 PRO A C 1
ATOM 609 O O . PRO A 1 83 ? 28.291 6.336 45.608 1.00 25.33 83 PRO A O 1
ATOM 613 N N . ILE A 1 84 ? 28.179 4.587 44.200 1.00 24.76 84 ILE A N 1
ATOM 614 C CA . ILE A 1 84 ? 29.026 5.255 43.224 1.00 24.50 84 ILE A CA 1
ATOM 615 C C . ILE A 1 84 ? 28.255 6.339 42.474 1.00 24.21 84 ILE A C 1
ATOM 616 O O . ILE A 1 84 ? 28.814 7.422 42.211 1.00 22.71 84 ILE A O 1
ATOM 621 N N . GLU A 1 85 ? 26.997 6.039 42.114 1.00 24.36 85 GLU A N 1
ATOM 622 C CA . GLU A 1 85 ? 26.126 7.031 41.473 1.00 25.23 85 GLU A CA 1
ATOM 623 C C . GLU A 1 85 ? 25.961 8.233 42.373 1.00 24.61 85 GLU A C 1
ATOM 624 O O . GLU A 1 85 ? 25.978 9.393 41.894 1.00 25.20 85 GLU A O 1
ATOM 630 N N . LYS A 1 86 ? 25.773 7.971 43.672 1.00 23.72 86 LYS A N 1
ATOM 631 C CA . LYS A 1 86 ? 25.599 9.041 44.676 1.00 23.10 86 LYS A CA 1
ATOM 632 C C . LYS A 1 86 ? 26.827 9.941 44.767 1.00 22.34 86 LYS A C 1
ATOM 633 O O . LYS A 1 86 ? 26.710 11.165 44.704 1.00 22.42 86 LYS A O 1
ATOM 639 N N . LEU A 1 87 ? 28.003 9.333 44.890 1.00 21.54 87 LEU A N 1
ATOM 640 C CA . LEU A 1 87 ? 29.259 10.084 44.815 1.00 21.47 87 LEU A CA 1
ATOM 641 C C . LEU A 1 87 ? 29.420 10.900 43.527 1.00 20.78 87 LEU A C 1
ATOM 642 O O . LEU A 1 87 ? 29.915 12.011 43.570 1.00 21.34 87 LEU A O 1
ATOM 647 N N . ARG A 1 88 ? 29.039 10.349 42.380 1.00 20.80 88 ARG A N 1
ATOM 648 C CA . ARG A 1 88 ? 29.101 11.104 41.112 1.00 21.12 88 ARG A CA 1
ATOM 649 C C . ARG A 1 88 ? 28.122 12.275 41.180 1.00 20.21 88 ARG A C 1
ATOM 650 O O . ARG A 1 88 ? 28.395 13.376 40.707 1.00 20.74 88 ARG A O 1
ATOM 658 N N . ASN A 1 89 ? 26.970 12.046 41.787 1.00 19.99 89 ASN A N 1
ATOM 659 C CA . ASN A 1 89 ? 25.964 13.082 41.876 1.00 19.45 89 ASN A CA 1
ATOM 660 C C . ASN A 1 89 ? 26.341 14.190 42.857 1.00 19.99 89 ASN A C 1
ATOM 661 O O . ASN A 1 89 ? 26.113 15.374 42.608 1.00 18.20 89 ASN A O 1
ATOM 666 N N . ILE A 1 90 ? 26.914 13.791 43.978 1.00 19.13 90 ILE A N 1
ATOM 667 C CA . ILE A 1 90 ? 27.466 14.741 44.946 1.00 19.55 90 ILE A CA 1
ATOM 668 C C . ILE A 1 90 ? 28.542 15.588 44.283 1.00 19.62 90 ILE A C 1
ATOM 669 O O . ILE A 1 90 ? 28.552 16.823 44.440 1.00 19.09 90 ILE A O 1
ATOM 674 N N . THR A 1 91 ? 29.457 14.930 43.550 1.00 18.20 91 THR A N 1
ATOM 675 C CA . THR A 1 91 ? 30.571 15.633 42.897 1.00 18.28 91 THR A CA 1
ATOM 676 C C . THR A 1 91 ? 30.035 16.626 41.846 1.00 18.11 91 THR A C 1
ATOM 677 O O . THR A 1 91 ? 30.384 17.807 41.865 1.00 19.31 91 THR A O 1
ATOM 681 N N . ALA A 1 92 ? 29.139 16.164 40.987 1.00 16.88 92 ALA A N 1
ATOM 682 C CA . ALA A 1 92 ? 28.474 17.046 40.019 1.00 18.21 92 ALA A CA 1
ATOM 683 C C . ALA A 1 92 ? 27.806 18.269 40.675 1.00 17.73 92 ALA A C 1
ATOM 684 O O . ALA A 1 92 ? 27.838 19.383 40.147 1.00 17.44 92 ALA A O 1
ATOM 686 N N . SER A 1 93 ? 27.204 18.064 41.841 1.00 19.49 93 SER A N 1
ATOM 687 C CA . SER A 1 93 ? 26.441 19.123 42.530 1.00 20.17 93 SER A CA 1
ATOM 688 C C . SER A 1 93 ? 27.313 20.295 43.053 1.00 19.62 93 SER A C 1
ATOM 689 O O . SER A 1 93 ? 26.799 21.333 43.456 1.00 19.35 93 SER A O 1
ATOM 692 N N . ILE A 1 94 ? 28.621 20.089 43.086 1.00 20.39 94 ILE A N 1
ATOM 693 C CA . ILE A 1 94 ? 29.557 21.120 43.484 1.00 19.51 94 ILE A CA 1
ATOM 694 C C . ILE A 1 94 ? 30.071 21.893 42.259 1.00 19.59 94 ILE A C 1
ATOM 695 O O . ILE A 1 94 ? 30.522 23.043 42.378 1.00 18.57 94 ILE A O 1
ATOM 700 N N . LEU A 1 95 ? 30.010 21.259 41.085 1.00 18.42 95 LEU A N 1
ATOM 701 C CA . LEU A 1 95 ? 30.629 21.829 39.870 1.00 19.58 95 LEU A CA 1
ATOM 702 C C . LEU A 1 95 ? 29.791 22.983 39.349 1.00 19.22 95 LEU A C 1
ATOM 703 O O . LEU A 1 95 ? 28.552 22.843 39.283 1.00 19.31 95 LEU A O 1
ATOM 708 N N . PRO A 1 96 ? 30.435 24.142 39.045 1.00 18.96 96 PRO A N 1
ATOM 709 C CA . PRO A 1 96 ? 29.651 25.352 38.682 1.00 19.92 96 PRO A CA 1
ATOM 710 C C . PRO A 1 96 ? 29.054 25.317 37.261 1.00 20.91 96 PRO A C 1
ATOM 711 O O . PRO A 1 96 ? 29.480 26.083 36.388 1.00 21.98 96 PRO A O 1
ATOM 715 N N . LEU A 1 97 ? 28.071 24.456 37.034 1.00 21.19 97 LEU A N 1
ATOM 716 C CA . LEU A 1 97 ? 27.618 24.175 35.683 1.00 21.20 97 LEU A CA 1
ATOM 717 C C . LEU A 1 97 ? 26.227 24.760 35.394 1.00 22.27 97 LEU A C 1
ATOM 718 O O . LEU A 1 97 ? 25.698 24.632 34.275 1.00 22.33 97 LEU A O 1
ATOM 723 N N . ASP A 1 98 ? 25.634 25.362 36.412 1.00 22.12 98 ASP A N 1
ATOM 724 C CA . ASP A 1 98 ? 24.405 26.125 36.244 1.00 23.09 98 ASP A CA 1
ATOM 725 C C . ASP A 1 98 ? 24.412 27.334 37.176 1.00 23.67 98 ASP A C 1
ATOM 726 O O . ASP A 1 98 ? 25.399 27.553 37.912 1.00 24.97 98 ASP A O 1
ATOM 731 N N . GLU A 1 99 ? 23.347 28.129 37.130 1.00 23.82 99 GLU A N 1
ATOM 732 C CA . GLU A 1 99 ? 23.246 29.362 37.925 1.00 24.37 99 GLU A CA 1
ATOM 733 C C . GLU A 1 99 ? 23.358 29.111 39.429 1.00 22.47 99 GLU A C 1
ATOM 734 O O . GLU A 1 99 ? 24.092 29.822 40.116 1.00 22.65 99 GLU A O 1
ATOM 740 N N . ARG A 1 100 ? 22.664 28.095 39.936 1.00 19.96 100 ARG A N 1
ATOM 741 C CA . ARG A 1 100 ? 22.769 27.762 41.357 1.00 19.36 100 ARG A CA 1
ATOM 742 C C . ARG A 1 100 ? 24.212 27.517 41.800 1.00 18.95 100 ARG A C 1
ATOM 743 O O . ARG A 1 100 ? 24.717 28.078 42.804 1.00 18.27 100 ARG A O 1
ATOM 751 N N . ARG A 1 101 ? 24.877 26.652 41.062 1.00 18.62 101 ARG A N 1
ATOM 752 C CA . ARG A 1 101 ? 26.227 26.251 41.462 1.00 18.03 101 ARG A CA 1
ATOM 753 C C . ARG A 1 101 ? 27.243 27.299 41.128 1.00 18.57 101 ARG A C 1
ATOM 754 O O . ARG A 1 101 ? 28.263 27.368 41.804 1.00 18.17 101 ARG A O 1
ATOM 762 N N . LEU A 1 102 ? 27.016 28.069 40.053 1.00 18.80 102 LEU A N 1
ATOM 763 C CA . LEU A 1 102 ? 27.886 29.243 39.781 1.00 19.03 102 LEU A CA 1
ATOM 764 C C . LEU A 1 102 ? 27.862 30.228 40.973 1.00 18.44 102 LEU A C 1
ATOM 765 O O . LEU A 1 102 ? 28.928 30.633 41.482 1.00 18.18 102 LEU A O 1
ATOM 770 N N . ALA A 1 103 ? 26.662 30.584 41.427 1.00 18.38 103 ALA A N 1
ATOM 771 C CA . ALA A 1 103 ? 26.534 31.515 42.593 1.00 18.79 103 ALA A CA 1
ATOM 772 C C . ALA A 1 103 ? 27.168 30.972 43.885 1.00 18.11 103 ALA A C 1
ATOM 773 O O . ALA A 1 103 ? 27.929 31.670 44.608 1.00 17.33 103 ALA A O 1
ATOM 783 N N . THR A 1 105 ? 29.594 28.688 44.106 1.00 18.27 105 THR A N 1
ATOM 784 C CA . THR A 1 105 ? 31.083 28.670 44.016 1.00 17.17 105 THR A CA 1
ATOM 785 C C . THR A 1 105 ? 31.640 30.084 44.211 1.00 17.65 105 THR A C 1
ATOM 786 O O . THR A 1 105 ? 32.679 30.274 44.880 1.00 17.26 105 THR A O 1
ATOM 790 N N . ARG A 1 106 ? 30.970 31.070 43.633 1.00 17.50 106 ARG A N 1
ATOM 791 C CA . ARG A 1 106 ? 31.443 32.448 43.720 1.00 17.94 106 ARG A CA 1
ATOM 792 C C . ARG A 1 106 ? 31.390 32.942 45.153 1.00 19.01 106 ARG A C 1
ATOM 793 O O . ARG A 1 106 ? 32.359 33.549 45.629 1.00 19.99 106 ARG A O 1
ATOM 801 N N . VAL A 1 107 ? 30.264 32.729 45.839 1.00 18.33 107 VAL A N 1
ATOM 802 C CA . VAL A 1 107 ? 30.162 33.232 47.216 1.00 18.83 107 VAL A CA 1
ATOM 803 C C . VAL A 1 107 ? 31.080 32.479 48.174 1.00 19.11 107 VAL A C 1
ATOM 804 O O . VAL A 1 107 ? 31.698 33.082 49.086 1.00 17.37 107 VAL A O 1
ATOM 808 N N . PHE A 1 108 ? 31.238 31.170 47.942 1.00 18.67 108 PHE A N 1
ATOM 809 C CA . PHE A 1 108 ? 32.171 30.424 48.786 1.00 20.30 108 PHE A CA 1
ATOM 810 C C . PHE A 1 108 ? 33.599 30.851 48.570 1.00 19.84 108 PHE A C 1
ATOM 811 O O . PHE A 1 108 ? 34.309 31.047 49.543 1.00 19.81 108 PHE A O 1
ATOM 819 N N . LEU A 1 109 ? 34.003 31.031 47.310 1.00 20.51 109 LEU A N 1
ATOM 820 C CA . LEU A 1 109 ? 35.367 31.519 47.013 1.00 21.37 109 LEU A CA 1
ATOM 821 C C . LEU A 1 109 ? 35.646 32.862 47.705 1.00 21.95 109 LEU A C 1
ATOM 822 O O . LEU A 1 109 ? 36.710 33.033 48.329 1.00 21.67 109 LEU A O 1
ATOM 827 N N . PHE A 1 110 ? 34.677 33.797 47.618 1.00 21.83 110 PHE A N 1
ATOM 828 C CA . PHE A 1 110 ? 34.782 35.095 48.282 1.00 21.80 110 PHE A CA 1
ATOM 829 C C . PHE A 1 110 ? 35.067 34.916 49.775 1.00 23.01 110 PHE A C 1
ATOM 830 O O . PHE A 1 110 ? 36.012 35.512 50.290 1.00 24.04 110 PHE A O 1
ATOM 838 N N . PHE A 1 111 ? 34.269 34.109 50.465 1.00 22.87 111 PHE A N 1
ATOM 839 C CA . PHE A 1 111 ? 34.567 33.854 51.874 1.00 23.97 111 PHE A CA 1
ATOM 840 C C . PHE A 1 111 ? 35.771 32.953 52.177 1.00 24.83 111 PHE A C 1
ATOM 841 O O . PHE A 1 111 ? 36.342 33.054 53.284 1.00 24.91 111 PHE A O 1
ATOM 849 N N . TYR A 1 112 ? 36.149 32.068 51.251 1.00 26.00 112 TYR A N 1
ATOM 850 C CA . TYR A 1 112 ? 37.421 31.282 51.426 1.00 28.13 112 TYR A CA 1
ATOM 851 C C . TYR A 1 112 ? 38.545 32.257 51.679 1.00 28.43 112 TYR A C 1
ATOM 852 O O . TYR A 1 112 ? 39.288 32.144 52.660 1.00 28.59 112 TYR A O 1
ATOM 861 N N . ALA A 1 113 ? 38.679 33.223 50.780 1.00 29.05 113 ALA A N 1
ATOM 862 C CA . ALA A 1 113 ? 39.770 34.200 50.865 1.00 30.70 113 ALA A CA 1
ATOM 863 C C . ALA A 1 113 ? 39.728 35.091 52.121 1.00 31.80 113 ALA A C 1
ATOM 864 O O . ALA A 1 113 ? 40.771 35.448 52.680 1.00 32.15 113 ALA A O 1
ATOM 866 N N A GLU A 1 114 ? 38.526 35.435 52.585 0.50 32.16 114 GLU A N 1
ATOM 867 N N B GLU A 1 114 ? 38.532 35.473 52.535 0.50 32.37 114 GLU A N 1
ATOM 868 C CA A GLU A 1 114 ? 38.375 36.298 53.774 0.50 32.67 114 GLU A CA 1
ATOM 869 C CA B GLU A 1 11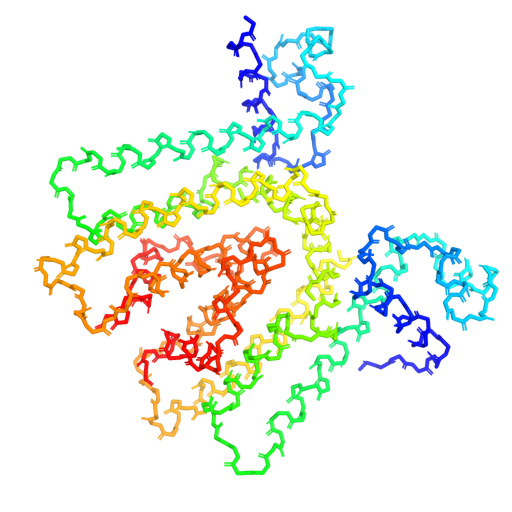4 ? 38.403 36.257 53.744 0.50 33.06 114 GLU A CA 1
ATOM 870 C C A GLU A 1 114 ? 38.699 35.548 55.067 0.50 33.35 114 GLU A C 1
ATOM 871 C C B GLU A 1 114 ? 38.992 35.443 54.888 0.50 33.57 114 GLU A C 1
ATOM 872 O O A GLU A 1 114 ? 39.135 36.156 56.043 0.50 33.71 114 GLU A O 1
ATOM 873 O O B GLU A 1 114 ? 39.935 35.880 55.545 0.50 33.72 114 GLU A O 1
ATOM 884 N N . GLY A 1 115 ? 38.459 34.236 55.070 1.00 33.95 115 GLY A N 1
ATOM 885 C CA . GLY A 1 115 ? 38.846 33.355 56.171 1.00 35.35 115 GLY A CA 1
ATOM 886 C C . GLY A 1 115 ? 40.298 32.917 56.106 1.00 36.12 115 GLY A C 1
ATOM 887 O O . GLY A 1 115 ? 41.121 33.401 56.893 1.00 37.58 115 GLY A O 1
ATOM 888 N N . THR A 1 120 ? 34.908 33.135 61.709 1.00 47.16 120 THR A N 1
ATOM 889 C CA . THR A 1 120 ? 33.609 32.553 61.410 1.00 46.88 120 THR A CA 1
ATOM 890 C C . THR A 1 120 ? 32.695 33.706 61.037 1.00 46.84 120 THR A C 1
ATOM 891 O O . THR A 1 120 ? 32.461 34.575 61.880 1.00 47.46 120 THR A O 1
ATOM 893 N N . ALA A 1 121 ? 32.143 33.741 59.814 1.00 46.17 121 ALA A N 1
ATOM 894 C CA . ALA A 1 121 ? 31.945 32.607 58.912 1.00 45.21 121 ALA A CA 1
ATOM 895 C C . ALA A 1 121 ? 33.118 32.075 58.054 1.00 44.74 121 ALA A C 1
ATOM 896 O O . ALA A 1 121 ? 33.014 31.956 56.834 1.00 44.88 121 ALA A O 1
ATOM 898 N N . ARG A 1 122 ? 34.234 31.770 58.710 1.00 43.60 122 ARG A N 1
ATOM 899 C CA . ARG A 1 122 ? 35.091 30.670 58.289 1.00 41.75 122 ARG A CA 1
ATOM 900 C C . ARG A 1 122 ? 34.477 29.427 58.957 1.00 39.93 122 ARG A C 1
ATOM 901 O O . ARG A 1 122 ? 34.807 28.290 58.617 1.00 39.28 122 ARG A O 1
ATOM 909 N N . GLY A 1 123 ? 33.589 29.692 59.924 1.00 37.70 123 GLY A N 1
ATOM 910 C CA . GLY A 1 123 ? 32.721 28.702 60.546 1.00 35.46 123 GLY A CA 1
ATOM 911 C C . GLY A 1 123 ? 31.723 28.127 59.561 1.00 33.58 123 GLY A C 1
ATOM 912 O O . GLY A 1 123 ? 31.489 26.929 59.558 1.00 33.19 123 GLY A O 1
ATOM 913 N N . GLU A 1 124 ? 31.138 28.983 58.722 1.00 32.28 124 GLU A N 1
ATOM 914 C CA . GLU A 1 124 ? 30.280 28.534 57.631 1.00 31.01 124 GLU A CA 1
ATOM 915 C C . GLU A 1 124 ? 31.059 27.693 56.629 1.00 29.66 124 GLU A C 1
ATOM 916 O O . GLU A 1 124 ? 30.566 26.675 56.161 1.00 28.22 124 GLU A O 1
ATOM 922 N N . ILE A 1 125 ? 32.273 28.121 56.300 1.00 27.47 125 ILE A N 1
ATOM 923 C CA . ILE A 1 125 ? 33.097 27.360 55.371 1.00 26.56 125 ILE A CA 1
ATOM 924 C C . ILE A 1 125 ? 33.406 25.974 55.931 1.00 25.59 125 ILE A C 1
ATOM 925 O O . ILE A 1 125 ? 33.213 24.967 55.245 1.00 26.13 125 ILE A O 1
ATOM 930 N N . ALA A 1 126 ? 33.862 25.923 57.173 1.00 24.94 126 ALA A N 1
ATOM 931 C CA . ALA A 1 126 ? 34.150 24.649 57.860 1.00 25.19 126 ALA A CA 1
ATOM 932 C C . ALA A 1 126 ? 32.929 23.707 57.872 1.00 25.15 126 ALA A C 1
ATOM 933 O O . ALA A 1 126 ? 33.052 22.512 57.609 1.00 25.48 126 ALA A O 1
ATOM 935 N N . ALA A 1 127 ? 31.765 24.258 58.197 1.00 24.47 127 ALA A N 1
ATOM 936 C CA . ALA A 1 127 ? 30.512 23.493 58.204 1.00 25.20 127 ALA A CA 1
ATOM 937 C C . ALA A 1 127 ? 30.189 22.948 56.811 1.00 25.05 127 ALA A C 1
ATOM 938 O O . ALA A 1 127 ? 29.747 21.806 56.676 1.00 25.68 127 ALA A O 1
ATOM 940 N N . PHE A 1 128 ? 30.414 23.767 55.787 1.00 24.16 128 PHE A N 1
ATOM 941 C CA . PHE A 1 128 ? 30.123 23.359 54.416 1.00 24.29 128 PHE A CA 1
ATOM 942 C C . PHE A 1 128 ? 31.012 22.194 54.027 1.00 24.24 128 PHE A C 1
ATOM 943 O O . PHE A 1 128 ? 30.522 21.188 53.514 1.00 24.68 128 PHE A O 1
ATOM 951 N N . LEU A 1 129 ? 32.309 22.334 54.291 1.00 23.30 129 LEU A N 1
ATOM 952 C CA . LEU A 1 129 ? 33.270 21.313 54.011 1.00 23.89 129 LEU A CA 1
ATOM 953 C C . LEU A 1 129 ? 33.015 20.036 54.802 1.00 23.47 129 LEU A C 1
ATOM 954 O O . LEU A 1 129 ? 33.112 18.940 54.244 1.00 24.36 129 LEU A O 1
ATOM 959 N N . ALA A 1 130 ? 32.657 20.163 56.077 1.00 22.82 130 ALA A N 1
ATOM 960 C CA . ALA A 1 130 ? 32.535 18.981 56.913 1.00 22.40 130 ALA A CA 1
ATOM 961 C C . ALA A 1 130 ? 31.298 18.159 56.487 1.00 22.97 130 ALA A C 1
ATOM 962 O O . ALA A 1 130 ? 31.302 16.918 56.545 1.00 23.95 130 ALA A O 1
ATOM 964 N N . ARG A 1 131 ? 30.237 18.841 56.071 1.00 22.88 131 ARG A N 1
ATOM 965 C CA . ARG A 1 131 ? 29.001 18.151 55.647 1.00 23.99 131 ARG A CA 1
ATOM 966 C C . ARG A 1 131 ? 29.169 17.466 54.295 1.00 23.16 131 ARG A C 1
ATOM 967 O O . ARG A 1 131 ? 28.524 16.447 54.002 1.00 23.01 131 ARG A O 1
ATOM 975 N N . TRP A 1 132 ? 29.996 18.084 53.462 1.00 21.75 132 TRP A N 1
ATOM 976 C CA . TRP A 1 132 ? 30.321 17.571 52.149 1.00 20.94 132 TRP A CA 1
ATOM 977 C C . TRP A 1 132 ? 31.188 16.347 52.314 1.00 20.86 132 TRP A C 1
ATOM 978 O O . TRP A 1 132 ? 30.896 15.307 51.734 1.00 21.50 132 TRP A O 1
ATOM 989 N N . ARG A 1 133 ? 32.253 16.453 53.103 1.00 20.79 133 ARG A N 1
ATOM 990 C CA . ARG A 1 133 ? 33.043 15.263 53.386 1.00 20.37 133 ARG A CA 1
ATOM 991 C C . ARG A 1 133 ? 32.193 14.154 54.031 1.00 20.92 133 ARG A C 1
ATOM 992 O O . ARG A 1 133 ? 32.378 12.952 53.739 1.00 20.93 133 ARG A O 1
ATOM 1000 N N . GLY A 1 134 ? 31.263 14.561 54.885 1.00 20.23 134 GLY A N 1
ATOM 1001 C CA . GLY A 1 134 ? 30.407 13.626 55.585 1.00 20.26 134 GLY A CA 1
ATOM 1002 C C . GLY A 1 134 ? 29.636 12.738 54.638 1.00 20.17 134 GLY A C 1
ATOM 1003 O O . GLY A 1 134 ? 29.609 11.536 54.801 1.00 20.22 134 GLY A O 1
ATOM 1004 N N . VAL A 1 135 ? 29.017 13.334 53.631 1.00 21.33 135 VAL A N 1
ATOM 1005 C CA . VAL A 1 135 ? 28.166 12.559 52.726 1.00 21.37 135 VAL A CA 1
ATOM 1006 C C . VAL A 1 135 ? 28.989 11.735 51.752 1.00 20.50 135 VAL A C 1
ATOM 1007 O O . VAL A 1 135 ? 28.614 10.623 51.399 1.00 19.65 135 VAL A O 1
ATOM 1011 N N . VAL A 1 136 ? 30.126 12.274 51.354 1.00 20.01 136 VAL A N 1
ATOM 1012 C CA . VAL A 1 136 ? 31.096 11.532 50.524 1.00 20.68 136 VAL A CA 1
ATOM 1013 C C . VAL A 1 136 ? 31.639 10.320 51.307 1.00 20.61 136 VAL A C 1
ATOM 1014 O O . VAL A 1 136 ? 31.653 9.199 50.783 1.00 20.44 136 VAL A O 1
ATOM 1018 N N . ARG A 1 137 ? 32.122 10.536 52.537 1.00 20.85 137 ARG A N 1
ATOM 1019 C CA . ARG A 1 137 ? 32.640 9.421 53.334 1.00 21.25 137 ARG A CA 1
ATOM 1020 C C . ARG A 1 137 ? 31.613 8.266 53.491 1.00 21.38 137 ARG A C 1
ATOM 1021 O O . ARG A 1 137 ? 31.935 7.090 53.274 1.00 20.76 137 ARG A O 1
ATOM 1029 N N . GLU A 1 138 ? 30.369 8.597 53.830 1.00 22.33 138 GLU A N 1
ATOM 1030 C CA . GLU A 1 138 ? 29.333 7.561 53.936 1.00 22.70 138 GLU A CA 1
ATOM 1031 C C . GLU A 1 138 ? 29.267 6.717 52.673 1.00 22.76 138 GLU A C 1
ATOM 1032 O O . GLU A 1 138 ? 29.132 5.499 52.754 1.00 22.73 138 GLU A O 1
ATOM 1038 N N . SER A 1 139 ? 29.319 7.360 51.505 1.00 22.81 139 SER A N 1
ATOM 1039 C CA . SER A 1 139 ? 29.143 6.624 50.244 1.00 22.86 139 SER A CA 1
ATOM 1040 C C . SER A 1 139 ? 30.389 5.862 49.829 1.00 22.70 139 SER A C 1
ATOM 1041 O O . SER A 1 139 ? 30.287 4.817 49.173 1.00 21.56 139 SER A O 1
ATOM 1044 N N . VAL A 1 140 ? 31.570 6.365 50.218 1.00 22.25 140 VAL A N 1
ATOM 1045 C CA . VAL A 1 140 ? 32.813 5.639 49.975 1.00 21.82 140 VAL A CA 1
ATOM 1046 C C . VAL A 1 140 ? 32.750 4.354 50.804 1.00 21.82 140 VAL A C 1
ATOM 1047 O O . VAL A 1 140 ? 33.049 3.264 50.311 1.00 22.26 140 VAL A O 1
ATOM 1051 N N . VAL A 1 141 ? 32.372 4.498 52.071 1.00 21.49 141 VAL A N 1
ATOM 1052 C CA . VAL A 1 141 ? 32.263 3.368 53.008 1.00 21.10 141 VAL A CA 1
ATOM 1053 C C . VAL A 1 141 ? 31.179 2.390 52.505 1.00 21.09 141 VAL A C 1
ATOM 1054 O O . VAL A 1 141 ? 31.369 1.171 52.521 1.00 21.67 141 VAL A O 1
ATOM 1058 N N . ALA A 1 142 ? 30.069 2.923 52.008 1.00 21.42 142 ALA A N 1
ATOM 1059 C CA . ALA A 1 142 ? 29.032 2.052 51.419 1.00 22.13 142 ALA A CA 1
ATOM 1060 C C . ALA A 1 142 ? 29.581 1.277 50.216 1.00 22.87 142 ALA A C 1
ATOM 1061 O O . ALA A 1 142 ? 29.324 0.088 50.079 1.00 23.09 142 ALA A O 1
ATOM 1063 N N . ALA A 1 143 ? 30.343 1.941 49.343 1.00 23.93 143 ALA A N 1
ATOM 1064 C CA . ALA A 1 143 ? 30.921 1.250 48.175 1.00 24.40 143 ALA A CA 1
ATOM 1065 C C . ALA A 1 143 ? 31.929 0.182 48.610 1.00 24.29 143 ALA A C 1
ATOM 1066 O O . ALA A 1 143 ? 32.008 -0.897 48.017 1.00 24.30 143 ALA A O 1
ATOM 1068 N N . GLN A 1 144 ? 32.712 0.480 49.643 1.00 24.11 144 GLN A N 1
ATOM 1069 C CA . GLN A 1 144 ? 33.600 -0.539 50.191 1.00 24.45 144 GLN A CA 1
ATOM 1070 C C . GLN A 1 144 ? 32.804 -1.731 50.722 1.00 24.49 144 GLN A C 1
ATOM 1071 O O . GLN A 1 144 ? 33.153 -2.898 50.449 1.00 24.91 144 GLN A O 1
ATOM 1077 N N . ARG A 1 145 ? 31.737 -1.455 51.473 1.00 24.49 145 ARG A N 1
ATOM 1078 C CA . ARG A 1 145 ? 30.884 -2.533 52.018 1.00 25.05 145 ARG A CA 1
ATOM 1079 C C . ARG A 1 145 ? 30.269 -3.397 50.909 1.00 25.07 145 ARG A C 1
ATOM 1080 O O . ARG A 1 145 ? 30.146 -4.608 51.068 1.00 24.98 145 ARG A O 1
ATOM 1088 N N . GLU A 1 146 ? 29.915 -2.768 49.787 1.00 24.64 146 GLU A N 1
ATOM 1089 C CA . GLU A 1 146 ? 29.415 -3.482 48.604 1.00 25.55 146 GLU A CA 1
ATOM 1090 C C . GLU A 1 146 ? 30.525 -4.206 47.825 1.00 25.92 146 GLU A C 1
ATOM 1091 O O . GLU A 1 146 ? 30.241 -5.047 46.976 1.00 26.31 146 GLU A O 1
ATOM 1097 N N . GLY A 1 147 ? 31.786 -3.888 48.115 1.00 26.13 147 GLY A N 1
ATOM 1098 C CA . GLY A 1 147 ? 32.915 -4.560 47.456 1.00 26.60 147 GLY A CA 1
ATOM 1099 C C . GLY A 1 147 ? 33.338 -3.932 46.143 1.00 27.47 147 GLY A C 1
ATOM 1100 O O . GLY A 1 147 ? 34.181 -4.479 45.433 1.00 27.10 147 GLY A O 1
ATOM 1101 N N . THR A 1 148 ? 32.765 -2.777 45.826 1.00 27.92 148 THR A N 1
ATOM 1102 C CA . THR A 1 148 ? 33.067 -2.058 44.580 1.00 29.06 148 THR A CA 1
ATOM 1103 C C . THR A 1 148 ? 34.312 -1.170 44.724 1.00 29.93 148 THR A C 1
ATOM 1104 O O . THR A 1 148 ? 34.990 -0.854 43.726 1.00 31.23 148 THR A O 1
ATOM 1108 N N . VAL A 1 149 ? 34.624 -0.771 45.958 1.00 29.56 149 VAL A N 1
ATOM 1109 C CA . VAL A 1 149 ? 35.841 -0.018 46.220 1.00 28.53 149 VAL A CA 1
ATOM 1110 C C . VAL A 1 149 ? 36.732 -0.815 47.172 1.00 29.15 149 VAL A C 1
ATOM 1111 O O . VAL A 1 149 ? 36.267 -1.313 48.197 1.00 28.85 149 VAL A O 1
ATOM 1115 N N . SER A 1 150 ? 38.013 -0.920 46.839 1.00 30.45 150 SER A N 1
ATOM 1116 C CA . SER A 1 150 ? 38.947 -1.713 47.645 1.00 31.39 150 SER A CA 1
ATOM 1117 C C . SER A 1 150 ? 38.918 -1.354 49.118 1.00 31.78 150 SER A C 1
ATOM 1118 O O . SER A 1 150 ? 38.995 -0.185 49.493 1.00 31.79 150 SER A O 1
ATOM 1121 N N . THR A 1 151 ? 38.828 -2.376 49.953 1.00 32.21 151 THR A N 1
ATOM 1122 C CA . THR A 1 151 ? 38.803 -2.166 51.382 1.00 33.58 151 THR A CA 1
ATOM 1123 C C . THR A 1 151 ? 40.235 -1.900 51.900 1.00 34.09 151 THR A C 1
ATOM 1124 O O . THR A 1 151 ? 40.431 -1.619 53.075 1.00 34.75 151 THR A O 1
ATOM 1128 N N . ASP A 1 152 ? 41.222 -1.941 51.003 1.00 33.65 152 ASP A N 1
ATOM 1129 C CA . ASP A 1 152 ? 42.588 -1.568 51.343 1.00 33.53 152 ASP A CA 1
ATOM 1130 C C . ASP A 1 152 ? 42.743 -0.061 51.367 1.00 32.90 152 ASP A C 1
ATOM 1131 O O . ASP A 1 152 ? 43.707 0.462 51.921 1.00 32.61 152 ASP A O 1
ATOM 1136 N N . LEU A 1 153 ? 41.803 0.635 50.738 1.00 31.79 153 LEU A N 1
ATOM 1137 C CA . LEU A 1 153 ? 41.817 2.089 50.728 1.00 31.42 153 LEU A CA 1
ATOM 1138 C C . LEU A 1 153 ? 41.268 2.605 52.039 1.00 31.02 153 LEU A C 1
ATOM 1139 O O . LEU A 1 153 ? 40.313 2.056 52.581 1.00 30.92 153 LEU A O 1
ATOM 1144 N N . ASP A 1 154 ? 41.913 3.643 52.564 1.00 30.18 154 ASP A N 1
ATOM 1145 C CA . ASP A 1 154 ? 41.393 4.406 53.688 1.00 29.57 154 ASP A CA 1
ATOM 1146 C C . ASP A 1 154 ? 40.285 5.331 53.186 1.00 29.13 154 ASP A C 1
ATOM 1147 O O . ASP A 1 154 ? 40.556 6.210 52.366 1.00 28.26 154 ASP A O 1
ATOM 1152 N N . ALA A 1 155 ? 39.055 5.150 53.684 1.00 28.47 155 ALA A N 1
ATOM 1153 C CA . ALA A 1 155 ? 37.911 5.965 53.241 1.00 27.62 155 ALA A CA 1
ATOM 1154 C C . ALA A 1 155 ? 38.097 7.442 53.546 1.00 27.86 155 ALA A C 1
ATOM 1155 O O . ALA A 1 155 ? 37.582 8.299 52.812 1.00 28.26 155 ALA A O 1
ATOM 1157 N N . ASP A 1 156 ? 38.836 7.738 54.617 1.00 27.48 156 ASP A N 1
ATOM 1158 C CA . ASP A 1 156 ? 39.203 9.118 54.983 1.00 27.16 156 ASP A CA 1
ATOM 1159 C C . ASP A 1 156 ? 40.109 9.784 53.976 1.00 26.18 156 ASP A C 1
ATOM 1160 O O . ASP A 1 156 ? 39.885 10.949 53.633 1.00 27.09 156 ASP A O 1
ATOM 1165 N N . ALA A 1 157 ? 41.118 9.065 53.495 1.00 24.58 157 ALA A N 1
ATOM 1166 C CA . ALA A 1 157 ? 41.992 9.585 52.456 1.00 23.90 157 ALA A CA 1
ATOM 1167 C C . ALA A 1 157 ? 41.271 9.721 51.116 1.00 22.26 157 ALA A C 1
ATOM 1168 O O . ALA A 1 157 ? 41.485 10.685 50.399 1.00 21.98 157 ALA A O 1
ATOM 1170 N N . VAL A 1 158 ? 40.404 8.764 50.792 1.00 21.58 158 VAL A N 1
ATOM 1171 C CA . VAL A 1 158 ? 39.655 8.832 49.529 1.00 20.25 158 VAL A CA 1
ATOM 1172 C C . VAL A 1 158 ? 38.795 10.103 49.516 1.00 19.96 158 VAL A C 1
ATOM 1173 O O . VAL A 1 158 ? 38.751 10.850 48.519 1.00 19.61 158 VAL A O 1
ATOM 1177 N N . THR A 1 159 ? 38.127 10.334 50.625 1.00 18.92 159 THR A N 1
ATOM 1178 C CA . THR A 1 159 ? 37.201 11.458 50.785 1.00 19.26 159 THR A CA 1
ATOM 1179 C C . THR A 1 159 ? 37.957 12.800 50.684 1.00 19.14 159 THR A C 1
ATOM 1180 O O . THR A 1 159 ? 37.551 13.716 49.944 1.00 19.81 159 THR A O 1
ATOM 1184 N N . VAL A 1 160 ? 39.077 12.908 51.396 1.00 19.11 160 VAL A N 1
ATOM 1185 C CA . VAL A 1 160 ? 39.862 14.113 51.347 1.00 18.77 160 VAL A CA 1
ATOM 1186 C C . VAL A 1 160 ? 40.317 14.347 49.902 1.00 19.29 160 VAL A C 1
ATOM 1187 O O . VAL A 1 160 ? 40.203 15.461 49.402 1.00 18.74 160 VAL A O 1
ATOM 1191 N N . ALA A 1 161 ? 40.751 13.291 49.210 1.00 19.01 161 ALA A N 1
ATOM 1192 C CA . ALA A 1 161 ? 41.135 13.443 47.814 1.00 19.05 161 ALA A CA 1
ATOM 1193 C C . ALA A 1 161 ? 39.985 13.862 46.913 1.00 18.75 161 ALA A C 1
ATOM 1194 O O . ALA A 1 161 ? 40.143 14.765 46.104 1.00 19.19 161 ALA A O 1
ATOM 1196 N N . LEU A 1 162 ? 38.819 13.226 47.023 1.00 18.00 162 LEU A N 1
ATOM 1197 C CA . LEU A 1 162 ? 37.737 13.532 46.098 1.00 17.37 162 LEU A CA 1
ATOM 1198 C C . LEU A 1 162 ? 37.247 14.987 46.278 1.00 17.62 162 LEU A C 1
ATOM 1199 O O . LEU A 1 162 ? 37.031 15.729 45.306 1.00 17.39 162 LEU A O 1
ATOM 1204 N N . VAL A 1 163 ? 37.099 15.388 47.530 1.00 17.17 163 VAL A N 1
ATOM 1205 C CA . VAL A 1 163 ? 36.637 16.737 47.879 1.00 17.54 163 VAL A CA 1
ATOM 1206 C C . VAL A 1 163 ? 37.644 17.774 47.431 1.00 17.81 163 VAL A C 1
ATOM 1207 O O . VAL A 1 163 ? 37.256 18.786 46.860 1.00 17.14 163 VAL A O 1
ATOM 1211 N N . ALA A 1 164 ? 38.933 17.494 47.619 1.00 16.86 164 ALA A N 1
ATOM 1212 C CA . ALA A 1 164 ? 39.946 18.447 47.205 1.00 17.88 164 ALA A CA 1
ATOM 1213 C C . ALA A 1 164 ? 39.974 18.583 45.661 1.00 18.09 164 ALA A C 1
ATOM 1214 O O . ALA A 1 164 ? 40.087 19.679 45.132 1.00 19.54 164 ALA A O 1
ATOM 1216 N N . LEU A 1 165 ? 39.896 17.471 44.965 1.00 17.10 165 LEU A N 1
ATOM 1217 C CA . LEU A 1 165 ? 39.911 17.491 43.496 1.00 17.68 165 LEU A CA 1
ATOM 1218 C C . LEU A 1 165 ? 38.700 18.254 42.978 1.00 17.72 165 LEU A C 1
ATOM 1219 O O . LEU A 1 165 ? 38.814 19.104 42.073 1.00 16.80 165 LEU A O 1
ATOM 1224 N N . THR A 1 166 ? 37.542 17.949 43.547 1.00 17.36 166 THR A N 1
ATOM 1225 C CA . THR A 1 166 ? 36.287 18.540 43.069 1.00 17.49 166 THR A CA 1
ATOM 1226 C C . THR A 1 166 ? 36.348 20.056 43.302 1.00 18.31 166 THR A C 1
ATOM 1227 O O . THR A 1 166 ? 35.936 20.837 42.446 1.00 18.61 166 THR A O 1
ATOM 1231 N N . ASP A 1 167 ? 36.841 20.474 44.476 1.00 19.02 167 ASP A N 1
ATOM 1232 C CA . ASP A 1 167 ? 36.848 21.877 44.825 1.00 18.80 167 ASP A CA 1
ATOM 1233 C C . ASP A 1 167 ? 37.895 22.604 43.976 1.00 19.90 167 ASP A C 1
ATOM 1234 O O . ASP A 1 167 ? 37.629 23.716 43.533 1.00 21.06 167 ASP A O 1
ATOM 1239 N N . GLY A 1 168 ? 39.081 22.001 43.769 1.00 18.82 168 GLY A N 1
ATOM 1240 C CA . GLY A 1 168 ? 40.078 22.574 42.840 1.00 18.87 168 GLY A CA 1
ATOM 1241 C C . GLY A 1 168 ? 39.485 22.794 41.458 1.00 18.88 168 GLY A C 1
ATOM 1242 O O . GLY A 1 168 ? 39.701 23.846 40.854 1.00 18.83 168 GLY A O 1
ATOM 1243 N N . LEU A 1 169 ? 38.720 21.816 40.958 1.00 17.18 169 LEU A N 1
ATOM 1244 C CA . LEU A 1 169 ? 38.114 21.942 39.646 1.00 17.92 169 LEU A CA 1
ATOM 1245 C C . LEU A 1 169 ? 37.069 23.039 39.621 1.00 18.82 169 LEU A C 1
ATOM 1246 O O . LEU A 1 169 ? 37.008 23.865 38.674 1.00 19.00 169 LEU A O 1
ATOM 1251 N N . ALA A 1 170 ? 36.215 23.035 40.640 1.00 18.53 170 ALA A N 1
ATOM 1252 C CA . ALA A 1 170 ? 35.143 24.050 40.701 1.00 19.01 170 ALA A CA 1
ATOM 1253 C C . ALA A 1 170 ? 35.762 25.468 40.733 1.00 20.46 170 ALA A C 1
ATOM 1254 O O . ALA A 1 170 ? 35.300 26.385 40.019 1.00 21.15 170 ALA A O 1
ATOM 1256 N N . LEU A 1 171 ? 36.806 25.648 41.556 1.00 20.07 171 LEU A N 1
ATOM 1257 C CA . LEU A 1 171 ? 37.383 26.977 41.745 1.00 20.62 171 LEU A CA 1
ATOM 1258 C C . LEU A 1 171 ? 38.152 27.442 40.529 1.00 20.68 171 LEU A C 1
ATOM 1259 O O . LEU A 1 171 ? 37.984 28.604 40.121 1.00 21.79 171 LEU A O 1
ATOM 1264 N N . GLN A 1 172 ? 38.989 26.567 39.954 1.00 19.50 172 GLN A N 1
ATOM 1265 C CA . GLN A 1 172 ? 39.730 26.903 38.729 1.00 20.62 172 GLN A CA 1
ATOM 1266 C C . GLN A 1 172 ? 38.763 27.167 37.594 1.00 21.13 172 GLN A C 1
ATOM 1267 O O . GLN A 1 172 ? 39.006 28.038 36.727 1.00 22.26 172 GLN A O 1
ATOM 1273 N N . ALA A 1 173 ? 37.670 26.420 37.577 1.00 21.11 173 ALA A N 1
ATOM 1274 C CA . ALA A 1 173 ? 36.752 26.544 36.449 1.00 23.09 173 ALA A CA 1
ATOM 1275 C C . ALA A 1 173 ? 36.170 27.947 36.328 1.00 23.56 173 ALA A C 1
ATOM 1276 O O . ALA A 1 173 ? 35.904 28.370 35.202 1.00 24.64 173 ALA A O 1
ATOM 1278 N N . ILE A 1 174 ? 35.990 28.672 37.438 1.00 24.26 174 ILE A N 1
ATOM 1279 C CA . ILE A 1 174 ? 35.363 30.026 37.360 1.00 25.80 174 ILE A CA 1
ATOM 1280 C C . ILE A 1 174 ? 36.387 31.104 36.966 1.00 26.29 174 ILE A C 1
ATOM 1281 O O . ILE A 1 174 ? 36.031 32.232 36.673 1.00 26.07 174 ILE A O 1
ATOM 1286 N N . LEU A 1 175 ? 37.662 30.709 36.943 1.00 26.71 175 LEU A N 1
ATOM 1287 C CA . LEU A 1 175 ? 38.787 31.560 36.577 1.00 27.76 175 LEU A CA 1
ATOM 1288 C C . LEU A 1 175 ? 39.382 31.216 35.215 1.00 27.76 175 LEU A C 1
ATOM 1289 O O . LEU A 1 175 ? 39.952 32.075 34.539 1.00 29.09 175 LEU A O 1
ATOM 1294 N N . ASP A 1 176 ? 39.244 29.962 34.803 1.00 27.11 176 ASP A N 1
ATOM 1295 C CA . ASP A 1 176 ? 40.044 29.434 33.704 1.00 26.86 176 ASP A CA 1
ATOM 1296 C C . ASP A 1 176 ? 39.169 28.602 32.794 1.00 27.02 176 ASP A C 1
ATOM 1297 O O . ASP A 1 176 ? 38.812 27.495 33.145 1.00 27.12 176 ASP A O 1
ATOM 1302 N N . PRO A 1 177 ? 38.860 29.114 31.589 1.00 27.65 177 PRO A N 1
ATOM 1303 C CA . PRO A 1 177 ? 37.965 28.416 30.658 1.00 27.19 177 PRO A CA 1
ATOM 1304 C C . PRO A 1 177 ? 38.477 27.042 30.223 1.00 26.40 177 PRO A C 1
ATOM 1305 O O . PRO A 1 177 ? 37.665 26.199 29.856 1.00 26.88 177 PRO A O 1
ATOM 1309 N N . VAL A 1 178 ? 39.791 26.802 30.298 1.00 25.40 178 VAL A N 1
ATOM 1310 C CA . VAL A 1 178 ? 40.366 25.452 30.034 1.00 24.70 178 VAL A CA 1
ATOM 1311 C C . VAL A 1 178 ? 39.729 24.417 30.992 1.00 24.37 178 VAL A C 1
ATOM 1312 O O . VAL A 1 178 ? 39.305 23.348 30.582 1.00 23.78 178 VAL A O 1
ATOM 1316 N N . VAL A 1 179 ? 39.654 24.762 32.272 1.00 22.60 179 VAL A N 1
ATOM 1317 C CA . VAL A 1 179 ? 39.094 23.862 33.264 1.00 22.70 179 VAL A CA 1
ATOM 1318 C C . VAL A 1 179 ? 37.561 23.879 33.163 1.00 22.99 179 VAL A C 1
ATOM 1319 O O . VAL A 1 179 ? 36.917 22.852 33.363 1.00 22.99 179 VAL A O 1
ATOM 1331 N N . LYS A 1 181 ? 35.823 24.135 30.423 1.00 24.67 181 LYS A N 1
ATOM 1332 C CA . LYS A 1 181 ? 35.630 23.139 29.351 1.00 25.19 181 LYS A CA 1
ATOM 1333 C C . LYS A 1 181 ? 35.755 21.708 29.880 1.00 24.30 181 LYS A C 1
ATOM 1334 O O . LYS A 1 181 ? 34.868 20.883 29.657 1.00 25.16 181 LYS A O 1
ATOM 1340 N N . ALA A 1 182 ? 36.846 21.424 30.592 1.00 22.24 182 ALA A N 1
ATOM 1341 C CA . ALA A 1 182 ? 37.075 20.116 31.154 1.00 21.92 182 ALA A CA 1
ATOM 1342 C C . ALA A 1 182 ? 35.880 19.582 31.983 1.00 22.32 182 ALA A C 1
ATOM 1343 O O . ALA A 1 182 ? 35.438 18.447 31.778 1.00 22.58 182 ALA A O 1
ATOM 1345 N N . ILE A 1 183 ? 35.357 20.391 32.907 1.00 21.95 183 ILE A N 1
ATOM 1346 C CA . ILE A 1 183 ? 34.274 19.928 33.800 1.00 21.43 183 ILE A CA 1
ATOM 1347 C C . ILE A 1 183 ? 32.889 19.918 33.165 1.00 22.13 183 ILE A C 1
ATOM 1348 O O . ILE A 1 183 ? 31.956 19.373 33.744 1.00 21.36 183 ILE A O 1
ATOM 1353 N N . SER A 1 184 ? 32.777 20.514 31.985 1.00 22.86 184 SER A N 1
ATOM 1354 C CA . SER A 1 184 ? 31.525 20.517 31.215 1.00 24.94 184 SER A CA 1
ATOM 1355 C C . SER A 1 184 ? 31.317 19.226 30.404 1.00 26.02 184 SER A C 1
ATOM 1356 O O . SER A 1 184 ? 30.246 19.011 29.825 1.00 26.19 184 SER A O 1
ATOM 1359 N N . ALA A 1 185 ? 32.339 18.374 30.377 1.00 26.84 185 ALA A N 1
ATOM 1360 C CA . ALA A 1 185 ? 32.256 17.061 29.744 1.00 27.89 185 ALA A CA 1
ATOM 1361 C C . ALA A 1 185 ? 31.225 16.206 30.487 1.00 28.80 185 ALA A C 1
ATOM 1362 O O . ALA A 1 185 ? 31.171 16.260 31.711 1.00 28.79 185 ALA A O 1
ATOM 1364 N N . GLU A 1 186 ? 30.406 15.433 29.763 1.00 29.29 186 GLU A N 1
ATOM 1365 C CA . GLU A 1 186 ? 29.402 14.564 30.419 1.00 30.27 186 GLU A CA 1
ATOM 1366 C C . GLU A 1 186 ? 29.985 13.644 31.506 1.00 29.74 186 GLU A C 1
ATOM 1367 O O . GLU A 1 186 ? 29.341 13.386 32.520 1.00 30.26 186 GLU A O 1
ATOM 1373 N N . ASP A 1 187 ? 31.198 13.148 31.311 1.00 28.51 187 ASP A N 1
ATOM 1374 C CA . ASP A 1 187 ? 31.738 12.175 32.256 1.00 28.02 187 ASP A CA 1
ATOM 1375 C C . ASP A 1 187 ? 32.606 12.757 33.373 1.00 26.81 187 ASP A C 1
ATOM 1376 O O . ASP A 1 187 ? 33.270 11.998 34.086 1.00 27.18 187 ASP A O 1
ATOM 1381 N N . ALA A 1 188 ? 32.601 14.082 33.521 1.00 25.88 188 ALA A N 1
ATOM 1382 C CA . ALA A 1 188 ? 33.545 14.784 34.425 1.00 25.83 188 ALA A CA 1
ATOM 1383 C C . ALA A 1 188 ? 33.442 14.341 35.896 1.00 24.88 188 ALA A C 1
ATOM 1384 O O . ALA A 1 188 ? 34.455 14.008 36.521 1.00 25.46 188 ALA A O 1
ATOM 1386 N N . ALA A 1 189 ? 32.219 14.281 36.429 1.00 24.85 189 ALA A N 1
ATOM 1387 C CA . ALA A 1 189 ? 31.999 13.795 37.806 1.00 24.33 189 ALA A CA 1
ATOM 1388 C C . ALA A 1 189 ? 32.442 12.334 37.959 1.00 24.32 189 ALA A C 1
ATOM 1389 O O . ALA A 1 189 ? 33.077 11.959 38.942 1.00 24.70 189 ALA A O 1
ATOM 1391 N N . ALA A 1 190 ? 32.126 11.500 36.956 1.00 25.16 190 ALA A N 1
ATOM 1392 C CA . ALA A 1 190 ? 32.467 10.092 37.003 1.00 23.58 190 ALA A CA 1
ATOM 1393 C C . ALA A 1 190 ? 33.976 9.916 36.988 1.00 23.96 190 ALA A C 1
ATOM 1394 O O . ALA A 1 190 ? 34.497 9.064 37.692 1.00 22.70 190 ALA A O 1
ATOM 1396 N N . ARG A 1 191 ? 34.676 10.758 36.227 1.00 24.56 191 ARG A N 1
ATOM 1397 C CA . ARG A 1 191 ? 36.136 10.739 36.197 1.00 26.00 191 ARG A CA 1
ATOM 1398 C C . ARG A 1 191 ? 36.766 11.115 37.536 1.00 24.70 191 ARG A C 1
ATOM 1399 O O . ARG A 1 191 ? 37.782 10.533 37.920 1.00 25.69 191 ARG A O 1
ATOM 1407 N N . CYS A 1 192 ? 36.175 12.095 38.221 1.00 23.62 192 CYS A N 1
ATOM 1408 C CA . CYS A 1 192 ? 36.647 12.539 39.541 1.00 23.56 192 CYS A CA 1
ATOM 1409 C C . CYS A 1 192 ? 36.541 11.399 40.542 1.00 22.84 192 CYS A C 1
ATOM 1410 O O . CYS A 1 192 ? 37.505 11.078 41.269 1.00 22.86 192 CYS A O 1
ATOM 1413 N N . VAL A 1 193 ? 35.367 10.773 40.574 1.00 22.80 193 VAL A N 1
ATOM 1414 C CA . VAL A 1 193 ? 35.104 9.665 41.490 1.00 22.29 193 VAL A CA 1
ATOM 1415 C C . VAL A 1 193 ? 36.069 8.506 41.204 1.00 23.86 193 VAL A C 1
ATOM 1416 O O . VAL A 1 193 ? 36.700 7.980 42.112 1.00 24.14 193 VAL A O 1
ATOM 1420 N N . ASP A 1 194 ? 36.202 8.140 39.939 1.00 24.85 194 ASP A N 1
ATOM 1421 C CA . ASP A 1 194 ? 37.105 7.048 39.563 1.00 26.78 194 ASP A CA 1
ATOM 1422 C C . ASP A 1 194 ? 38.539 7.341 40.006 1.00 26.72 194 ASP A C 1
ATOM 1423 O O . ASP A 1 194 ? 39.249 6.435 40.481 1.00 27.93 194 ASP A O 1
ATOM 1428 N N . ALA A 1 195 ? 38.986 8.582 39.848 1.00 27.38 195 ALA A N 1
ATOM 1429 C CA . ALA A 1 195 ? 40.347 8.906 40.267 1.00 27.84 195 ALA A CA 1
ATOM 1430 C C . ALA A 1 195 ? 40.526 8.710 41.781 1.00 27.96 195 ALA A C 1
ATOM 1431 O O . ALA A 1 195 ? 41.577 8.226 42.238 1.00 27.53 195 ALA A O 1
ATOM 1433 N N . ALA A 1 196 ? 39.498 9.082 42.550 1.00 27.84 196 ALA A N 1
ATOM 1434 C CA . ALA A 1 196 ? 39.563 9.043 44.019 1.00 28.30 196 ALA A CA 1
ATOM 1435 C C . ALA A 1 196 ? 39.522 7.637 44.600 1.00 28.94 196 ALA A C 1
ATOM 1436 O O . ALA A 1 196 ? 40.277 7.328 45.505 1.00 28.46 196 ALA A O 1
ATOM 1438 N N . VAL A 1 197 ? 38.628 6.800 44.078 1.00 30.50 197 VAL A N 1
ATOM 1439 C CA . VAL A 1 197 ? 38.423 5.447 44.592 1.00 31.68 197 VAL A CA 1
ATOM 1440 C C . VAL A 1 197 ? 39.251 4.419 43.825 1.00 33.17 197 VAL A C 1
ATOM 1441 O O . VAL A 1 197 ? 39.208 3.228 44.131 1.00 33.27 197 VAL A O 1
ATOM 1445 N N . ARG A 1 198 ? 40.008 4.892 42.833 1.00 35.07 198 ARG A N 1
ATOM 1446 C CA . ARG A 1 198 ? 40.814 4.042 41.931 1.00 36.54 198 ARG A CA 1
ATOM 1447 C C . ARG A 1 198 ? 39.922 3.066 41.126 1.00 36.95 198 ARG A C 1
ATOM 1448 O O . ARG A 1 198 ? 39.977 1.841 41.313 1.00 37.10 198 ARG A O 1
ATOM 1456 N N . ARG A 1 199 ? 39.113 3.643 40.232 1.00 37.65 199 ARG A N 1
ATOM 1457 C CA . ARG A 1 199 ? 38.115 2.935 39.401 1.00 37.91 199 ARG A CA 1
ATOM 1458 C C . ARG A 1 199 ? 37.318 1.855 40.151 1.00 38.37 199 ARG A C 1
ATOM 1459 O O . ARG A 1 199 ? 36.117 2.006 40.411 1.00 38.50 199 ARG A O 1
ATOM 1467 N N . HIS B 1 7 ? 66.664 49.584 40.028 1.00 37.20 7 HIS B N 1
ATOM 1468 C CA . HIS B 1 7 ? 65.256 49.829 40.490 1.00 35.61 7 HIS B CA 1
ATOM 1469 C C . HIS B 1 7 ? 64.551 48.510 40.472 1.00 35.26 7 HIS B C 1
ATOM 1470 O O . HIS B 1 7 ? 63.711 48.212 41.344 1.00 34.11 7 HIS B O 1
ATOM 1472 N N . ASP B 1 8 ? 64.891 47.687 39.479 1.00 33.89 8 ASP B N 1
ATOM 1473 C CA . ASP B 1 8 ? 64.130 46.464 39.345 1.00 32.28 8 ASP B CA 1
ATOM 1474 C C . ASP B 1 8 ? 64.437 45.466 40.433 1.00 29.86 8 ASP B C 1
ATOM 1475 O O . ASP B 1 8 ? 63.524 44.783 40.896 1.00 28.78 8 ASP B O 1
ATOM 1480 N N . GLU B 1 9 ? 65.692 45.384 40.877 1.00 27.80 9 GLU B N 1
ATOM 1481 C CA . GLU B 1 9 ? 65.936 44.504 42.015 1.00 25.01 9 GLU B CA 1
ATOM 1482 C C . GLU B 1 9 ? 65.252 45.003 43.283 1.00 22.39 9 GLU B C 1
ATOM 1483 O O . GLU B 1 9 ? 64.892 44.188 44.128 1.00 19.84 9 GLU B O 1
ATOM 1489 N N . ARG B 1 10 ? 65.068 46.331 43.415 1.00 21.03 10 ARG B N 1
ATOM 1490 C CA . ARG B 1 10 ? 64.471 46.896 44.633 1.00 20.32 10 ARG B CA 1
ATOM 1491 C C . ARG B 1 10 ? 63.005 46.512 44.664 1.00 20.31 10 ARG B C 1
ATOM 1492 O O . ARG B 1 10 ? 62.493 46.211 45.740 1.00 19.40 10 ARG B O 1
ATOM 1500 N N . ARG B 1 11 ? 62.332 46.556 43.502 1.00 19.33 11 ARG B N 1
ATOM 1501 C CA . ARG B 1 11 ? 60.917 46.162 43.414 1.00 19.83 11 ARG B CA 1
ATOM 1502 C C . ARG B 1 11 ? 60.799 44.699 43.844 1.00 19.39 11 ARG B C 1
ATOM 1503 O O . ARG B 1 11 ? 59.862 44.322 44.545 1.00 17.76 11 ARG B O 1
ATOM 1511 N N . ARG B 1 12 ? 61.779 43.875 43.427 1.00 19.21 12 ARG B N 1
ATOM 1512 C CA . ARG B 1 12 ? 61.736 42.442 43.716 1.00 19.71 12 ARG B CA 1
ATOM 1513 C C . ARG B 1 12 ? 61.913 42.210 45.213 1.00 19.38 12 ARG B C 1
ATOM 1514 O O . ARG B 1 12 ? 61.182 41.401 45.787 1.00 18.25 12 ARG B O 1
ATOM 1522 N N . ALA B 1 13 ? 62.916 42.880 45.814 1.00 18.36 13 ALA B N 1
ATOM 1523 C CA . ALA B 1 13 ? 63.160 42.786 47.248 1.00 17.54 13 ALA B CA 1
ATOM 1524 C C . ALA B 1 13 ? 61.928 43.179 48.048 1.00 18.57 13 ALA B C 1
ATOM 1525 O O . ALA B 1 13 ? 61.665 42.564 49.120 1.00 18.47 13 ALA B O 1
ATOM 1527 N N . LEU B 1 14 ? 61.193 44.193 47.563 1.00 17.79 14 LEU B N 1
ATOM 1528 C CA . LEU B 1 14 ? 59.974 44.685 48.245 1.00 18.59 14 LEU B CA 1
ATOM 1529 C C . LEU B 1 14 ? 58.868 43.644 48.159 1.00 17.97 14 LEU B C 1
ATOM 1530 O O . LEU B 1 14 ? 58.165 43.393 49.141 1.00 16.72 14 LEU B O 1
ATOM 1535 N N . ALA B 1 15 ? 58.758 43.027 46.989 1.00 17.91 15 ALA B N 1
ATOM 1536 C CA . ALA B 1 15 ? 57.815 41.915 46.795 1.00 18.33 15 ALA B CA 1
ATOM 1537 C C . ALA B 1 15 ? 58.125 40.753 47.728 1.00 17.87 15 ALA B C 1
ATOM 1538 O O . ALA B 1 15 ? 57.213 40.175 48.299 1.00 17.28 15 ALA B O 1
ATOM 1540 N N . ASP B 1 16 ? 59.406 40.423 47.877 1.00 16.94 16 ASP B N 1
ATOM 1541 C CA . ASP B 1 16 ? 59.864 39.423 48.847 1.00 18.07 16 ASP B CA 1
ATOM 1542 C C . ASP B 1 16 ? 59.482 39.729 50.297 1.00 17.72 16 ASP B C 1
ATOM 1543 O O . ASP B 1 16 ? 59.133 38.827 51.070 1.00 17.01 16 ASP B O 1
ATOM 1548 N N . ALA B 1 17 ? 59.534 41.009 50.662 1.00 18.84 17 ALA B N 1
ATOM 1549 C CA . ALA B 1 17 ? 59.106 41.473 51.982 1.00 17.77 17 ALA B CA 1
ATOM 1550 C C . ALA B 1 17 ? 57.587 41.242 52.189 1.00 18.49 17 ALA B C 1
ATOM 1551 O O . ALA B 1 17 ? 57.144 40.803 53.233 1.00 18.27 17 ALA B O 1
ATOM 1553 N N . VAL B 1 18 ? 56.800 41.528 51.166 1.00 19.08 18 VAL B N 1
ATOM 1554 C CA . VAL B 1 18 ? 55.358 41.304 51.228 1.00 19.18 18 VAL B CA 1
ATOM 1555 C C . VAL B 1 18 ? 55.086 39.827 51.447 1.00 20.09 18 VAL B C 1
ATOM 1556 O O . VAL B 1 18 ? 54.278 39.479 52.331 1.00 21.46 18 VAL B O 1
ATOM 1560 N N . LEU B 1 19 ? 55.771 38.959 50.680 1.00 19.87 19 LEU B N 1
ATOM 1561 C CA . LEU B 1 19 ? 55.632 37.487 50.867 1.00 19.61 19 LEU B CA 1
ATOM 1562 C C . LEU B 1 19 ? 55.995 37.022 52.292 1.00 20.86 19 LEU B C 1
ATOM 1563 O O . LEU B 1 19 ? 55.293 36.164 52.870 1.00 20.50 19 LEU B O 1
ATOM 1568 N N . ALA B 1 20 ? 57.055 37.602 52.855 1.00 20.20 20 ALA B N 1
ATOM 1569 C CA . ALA B 1 20 ? 57.492 37.261 54.220 1.00 22.39 20 ALA B CA 1
ATOM 1570 C C . ALA B 1 20 ? 56.409 37.583 55.249 1.00 22.71 20 ALA B C 1
ATOM 1571 O O . ALA B 1 20 ? 56.150 36.784 56.168 1.00 24.41 20 ALA B O 1
ATOM 1573 N N . LEU B 1 21 ? 55.796 38.758 55.118 1.00 22.46 21 LEU B N 1
ATOM 1574 C CA . LEU B 1 21 ? 54.672 39.119 55.968 1.00 22.24 21 LEU B CA 1
ATOM 1575 C C . LEU B 1 21 ? 53.479 38.196 55.768 1.00 21.81 21 LEU B C 1
ATOM 1576 O O . LEU B 1 21 ? 52.833 37.807 56.736 1.00 21.49 21 LEU B O 1
ATOM 1581 N N . ILE B 1 22 ? 53.190 37.850 54.516 1.00 20.87 22 ILE B N 1
ATOM 1582 C CA . ILE B 1 22 ? 52.045 36.995 54.200 1.00 21.50 22 ILE B CA 1
ATOM 1583 C C . ILE B 1 22 ? 52.245 35.610 54.858 1.00 22.62 22 ILE B C 1
ATOM 1584 O O . ILE B 1 22 ? 51.322 35.080 55.531 1.00 23.38 22 ILE B O 1
ATOM 1589 N N . ALA B 1 23 ? 53.445 35.051 54.710 1.00 22.56 23 ALA B N 1
ATOM 1590 C CA . ALA B 1 23 ? 53.758 33.753 55.343 1.00 23.97 23 ALA B CA 1
ATOM 1591 C C . ALA B 1 23 ? 53.600 33.823 56.867 1.00 24.76 23 ALA B C 1
ATOM 1592 O O . ALA B 1 23 ? 52.999 32.953 57.479 1.00 25.30 23 ALA B O 1
ATOM 1594 N N . ARG B 1 24 ? 54.119 34.885 57.466 1.00 26.05 24 ARG B N 1
ATOM 1595 C CA . ARG B 1 24 ? 54.166 34.998 58.917 1.00 27.83 24 ARG B CA 1
ATOM 1596 C C . ARG B 1 24 ? 52.802 35.345 59.510 1.00 28.32 24 ARG B C 1
ATOM 1597 O O . ARG B 1 24 ? 52.396 34.741 60.501 1.00 28.39 24 ARG B O 1
ATOM 1605 N N . GLU B 1 25 ? 52.075 36.302 58.934 1.00 28.95 25 GLU B N 1
ATOM 1606 C CA . GLU B 1 25 ? 50.888 36.816 59.620 1.00 30.49 25 GLU B CA 1
ATOM 1607 C C . GLU B 1 25 ? 49.646 37.008 58.732 1.00 30.51 25 GLU B C 1
ATOM 1608 O O . GLU B 1 25 ? 48.615 37.462 59.209 1.00 30.93 25 GLU B O 1
ATOM 1614 N N . GLY B 1 26 ? 49.755 36.670 57.454 1.00 29.36 26 GLY B N 1
ATOM 1615 C CA . GLY B 1 26 ? 48.646 36.757 56.508 1.00 29.64 26 GLY B CA 1
ATOM 1616 C C . GLY B 1 26 ? 48.550 38.036 55.704 1.00 29.51 26 GLY B C 1
ATOM 1617 O O . GLY B 1 26 ? 49.206 39.021 56.012 1.00 29.37 26 GLY B O 1
ATOM 1618 N N . ILE B 1 27 ? 47.677 38.026 54.702 1.00 29.46 27 ILE B N 1
ATOM 1619 C CA . ILE B 1 27 ? 47.395 39.199 53.865 1.00 29.72 27 ILE B CA 1
ATOM 1620 C C . ILE B 1 27 ? 47.069 40.475 54.650 1.00 30.15 27 ILE B C 1
ATOM 1621 O O . ILE B 1 27 ? 47.474 41.593 54.256 1.00 28.34 27 ILE B O 1
ATOM 1626 N N . SER B 1 28 ? 46.360 40.320 55.774 1.00 30.11 28 SER B N 1
ATOM 1627 C CA . SER B 1 28 ? 45.960 41.481 56.567 1.00 31.02 28 SER B CA 1
ATOM 1628 C C . SER B 1 28 ? 47.153 42.194 57.228 1.00 30.49 28 SER B C 1
ATOM 1629 O O . SER B 1 28 ? 47.055 43.364 57.578 1.00 30.44 28 SER B O 1
ATOM 1632 N N . ALA B 1 29 ? 48.275 41.485 57.382 1.00 30.28 29 ALA B N 1
ATOM 1633 C CA . ALA B 1 29 ? 49.533 42.084 57.881 1.00 29.25 29 ALA B CA 1
ATOM 1634 C C . ALA B 1 29 ? 50.251 42.973 56.870 1.00 28.33 29 ALA B C 1
ATOM 1635 O O . ALA B 1 29 ? 51.180 43.702 57.248 1.00 28.70 29 ALA B O 1
ATOM 1637 N N . VAL B 1 30 ? 49.840 42.937 55.601 1.00 27.03 30 VAL B N 1
ATOM 1638 C CA . VAL B 1 30 ? 50.488 43.754 54.548 1.00 25.58 30 VAL B CA 1
ATOM 1639 C C . VAL B 1 30 ? 49.991 45.210 54.543 1.00 25.73 30 VAL B C 1
ATOM 1640 O O . VAL B 1 30 ? 48.835 45.503 54.178 1.00 24.98 30 VAL B O 1
ATOM 1644 N N . THR B 1 31 ? 50.881 46.101 54.974 1.00 25.35 31 THR B N 1
ATOM 1645 C CA . THR B 1 31 ? 50.640 47.550 55.021 1.00 25.69 31 THR B CA 1
ATOM 1646 C C . THR B 1 31 ? 51.942 48.218 54.605 1.00 26.18 31 THR B C 1
ATOM 1647 O O . THR B 1 31 ? 52.988 47.586 54.641 1.00 25.64 31 THR B O 1
ATOM 1651 N N . THR B 1 32 ? 51.883 49.497 54.228 1.00 27.68 32 THR B N 1
ATOM 1652 C CA . THR B 1 32 ? 53.103 50.243 53.868 1.00 28.35 32 THR B CA 1
ATOM 1653 C C . THR B 1 32 ? 54.113 50.188 55.007 1.00 27.50 32 THR B C 1
ATOM 1654 O O . THR B 1 32 ? 55.268 49.889 54.784 1.00 27.86 32 THR B O 1
ATOM 1658 N N . ARG B 1 33 ? 53.667 50.452 56.229 1.00 26.75 33 ARG B N 1
ATOM 1659 C CA . ARG B 1 33 ? 54.594 50.450 57.361 1.00 26.84 33 ARG B CA 1
ATOM 1660 C C . ARG B 1 33 ? 55.260 49.086 57.587 1.00 24.77 33 ARG B C 1
ATOM 1661 O O . ARG B 1 33 ? 56.466 49.012 57.843 1.00 24.06 33 ARG B O 1
ATOM 1669 N N . ALA B 1 34 ? 54.464 48.021 57.518 1.00 23.23 34 ALA B N 1
ATOM 1670 C CA . ALA B 1 34 ? 54.989 46.695 57.807 1.00 22.56 34 ALA B CA 1
ATOM 1671 C C . ALA B 1 34 ? 55.957 46.304 56.708 1.00 21.90 34 ALA B C 1
ATOM 1672 O O . ALA B 1 34 ? 56.992 45.700 56.998 1.00 21.91 34 ALA B O 1
ATOM 1674 N N . VAL B 1 35 ? 55.668 46.686 55.458 1.00 21.50 35 VAL B N 1
ATOM 1675 C CA . VAL B 1 35 ? 56.588 46.323 54.367 1.00 21.20 35 VAL B CA 1
ATOM 1676 C C . VAL B 1 35 ? 57.888 47.129 54.485 1.00 20.82 35 VAL B C 1
ATOM 1677 O O . VAL B 1 35 ? 58.954 46.581 54.277 1.00 22.68 35 VAL B O 1
ATOM 1681 N N . ALA B 1 36 ? 57.812 48.404 54.880 1.00 21.11 36 ALA B N 1
ATOM 1682 C CA . ALA B 1 36 ? 59.029 49.164 55.222 1.00 20.49 36 ALA B CA 1
ATOM 1683 C C . ALA B 1 36 ? 59.861 48.520 56.345 1.00 21.32 36 ALA B C 1
ATOM 1684 O O . ALA B 1 36 ? 61.101 48.417 56.254 1.00 21.79 36 ALA B O 1
ATOM 1686 N N . GLU B 1 37 ? 59.209 48.154 57.443 1.00 21.57 37 GLU B N 1
ATOM 1687 C CA . GLU B 1 37 ? 59.930 47.511 58.554 1.00 22.39 37 GLU B CA 1
ATOM 1688 C C . GLU B 1 37 ? 60.600 46.207 58.146 1.00 21.92 37 GLU B C 1
ATOM 1689 O O . GLU B 1 37 ? 61.760 45.934 58.527 1.00 22.16 37 GLU B O 1
ATOM 1695 N N . GLU B 1 38 ? 59.851 45.386 57.415 1.00 22.14 38 GLU B N 1
ATOM 1696 C CA . GLU B 1 38 ? 60.354 44.104 56.935 1.00 22.02 38 GLU B CA 1
ATOM 1697 C C . GLU B 1 38 ? 61.528 44.284 55.944 1.00 21.96 38 GLU B C 1
ATOM 1698 O O . GLU B 1 38 ? 62.582 43.644 56.083 1.00 20.87 38 GLU B O 1
ATOM 1704 N N . SER B 1 39 ? 61.345 45.189 54.967 1.00 21.69 39 SER B N 1
ATOM 1705 C CA . SER B 1 39 ? 62.317 45.356 53.836 1.00 21.17 39 SER B CA 1
ATOM 1706 C C . SER B 1 39 ? 63.546 46.221 54.184 1.00 20.17 39 SER B C 1
ATOM 1707 O O . SER B 1 39 ? 64.656 45.985 53.699 1.00 21.04 39 SER B O 1
ATOM 1710 N N . GLY B 1 40 ? 63.378 47.193 55.076 1.00 20.18 40 GLY B N 1
ATOM 1711 C CA . GLY B 1 40 ? 64.489 48.127 55.388 1.00 19.50 40 GLY B CA 1
ATOM 1712 C C . GLY B 1 40 ? 64.433 49.399 54.523 1.00 19.95 40 GLY B C 1
ATOM 1713 O O . GLY B 1 40 ? 65.178 50.368 54.765 1.00 19.03 40 GLY B O 1
ATOM 1714 N N . TRP B 1 41 ? 63.523 49.416 53.552 1.00 19.35 41 TRP B N 1
ATOM 1715 C CA . TRP B 1 41 ? 63.321 50.592 52.643 1.00 20.10 41 TRP B CA 1
ATOM 1716 C C . TRP B 1 41 ? 62.298 51.548 53.258 1.00 21.23 41 TRP B C 1
ATOM 1717 O O . TRP B 1 41 ? 61.365 51.091 53.945 1.00 21.24 41 TRP B O 1
ATOM 1728 N N . SER B 1 42 ? 62.499 52.860 53.079 1.00 21.82 42 SER B N 1
ATOM 1729 C CA . SER B 1 42 ? 61.605 53.855 53.681 1.00 22.36 42 SER B CA 1
ATOM 1730 C C . SER B 1 42 ? 60.286 53.839 52.959 1.00 22.89 42 SER B C 1
ATOM 1731 O O . SER B 1 42 ? 60.195 53.355 51.815 1.00 21.64 42 SER B O 1
ATOM 1734 N N . THR B 1 43 ? 59.257 54.378 53.597 1.00 24.30 43 THR B N 1
ATOM 1735 C CA . THR B 1 43 ? 57.943 54.447 52.947 1.00 26.13 43 THR B CA 1
ATOM 1736 C C . THR B 1 43 ? 57.960 55.268 51.621 1.00 26.60 43 THR B C 1
ATOM 1737 O O . THR B 1 43 ? 57.162 55.001 50.715 1.00 28.15 43 THR B O 1
ATOM 1741 N N . GLY B 1 44 ? 58.861 56.236 51.507 1.00 26.25 44 GLY B N 1
ATOM 1742 C CA . GLY B 1 44 ? 59.037 57.016 50.264 1.00 26.81 44 GLY B CA 1
ATOM 1743 C C . GLY B 1 44 ? 59.609 56.236 49.082 1.00 26.43 44 GLY B C 1
ATOM 1744 O O . GLY B 1 44 ? 59.158 56.385 47.928 1.00 25.86 44 GLY B O 1
ATOM 1745 N N . VAL B 1 45 ? 60.586 55.379 49.366 1.00 25.25 45 VAL B N 1
ATOM 1746 C CA . VAL B 1 45 ? 61.012 54.368 48.385 1.00 25.72 45 VAL B CA 1
ATOM 1747 C C . VAL B 1 45 ? 59.861 53.404 48.015 1.00 26.43 45 VAL B C 1
ATOM 1748 O O . VAL B 1 45 ? 59.596 53.166 46.826 1.00 26.26 45 VAL B O 1
ATOM 1752 N N . LEU B 1 46 ? 59.124 52.895 49.004 1.00 27.84 46 LEU B N 1
ATOM 1753 C CA . LEU B 1 46 ? 57.956 52.052 48.669 1.00 28.92 46 LEU B CA 1
ATOM 1754 C C . LEU B 1 46 ? 56.963 52.764 47.736 1.00 30.09 46 LEU B C 1
ATOM 1755 O O . LEU B 1 46 ? 56.485 52.190 46.742 1.00 30.11 46 LEU B O 1
ATOM 1760 N N . ASN B 1 47 ? 56.662 54.011 48.078 1.00 31.08 47 ASN B N 1
ATOM 1761 C CA . ASN B 1 47 ? 55.725 54.849 47.311 1.00 32.27 47 ASN B CA 1
ATOM 1762 C C . ASN B 1 47 ? 56.143 55.098 45.857 1.00 32.18 47 ASN B C 1
ATOM 1763 O O . ASN B 1 47 ? 55.293 55.249 44.964 1.00 32.72 47 ASN B O 1
ATOM 1768 N N . HIS B 1 48 ? 57.446 55.167 45.629 1.00 31.73 48 HIS B N 1
ATOM 1769 C CA . HIS B 1 48 ? 58.000 55.258 44.283 1.00 31.73 48 HIS B CA 1
ATOM 1770 C C . HIS B 1 48 ? 57.583 54.053 43.432 1.00 31.19 48 HIS B C 1
ATOM 1771 O O . HIS B 1 48 ? 57.207 54.208 42.276 1.00 30.78 48 HIS B O 1
ATOM 1778 N N . TYR B 1 49 ? 57.632 52.857 44.015 1.00 30.06 49 TYR B N 1
ATOM 1779 C CA . TYR B 1 49 ? 57.380 51.644 43.247 1.00 29.63 49 TYR B CA 1
ATOM 1780 C C . TYR B 1 49 ? 55.933 51.242 43.202 1.00 29.16 49 TYR B C 1
ATOM 1781 O O . TYR B 1 49 ? 55.495 50.667 42.209 1.00 29.51 49 TYR B O 1
ATOM 1790 N N . PHE B 1 50 ? 55.206 51.520 44.274 1.00 29.39 50 PHE B N 1
ATOM 1791 C CA . PHE B 1 50 ? 53.830 51.046 44.397 1.00 29.78 50 PHE B CA 1
ATOM 1792 C C . PHE B 1 50 ? 52.864 52.178 44.736 1.00 31.08 50 PHE B C 1
ATOM 1793 O O . PHE B 1 50 ? 53.098 52.930 45.666 1.00 32.40 50 PHE B O 1
ATOM 1801 N N . GLY B 1 51 ? 51.774 52.272 43.985 1.00 31.14 51 GLY B N 1
ATOM 1802 C CA . GLY B 1 51 ? 50.789 53.319 44.224 1.00 32.19 51 GLY B CA 1
ATOM 1803 C C . GLY B 1 51 ? 49.787 53.004 45.324 1.00 32.73 51 GLY B C 1
ATOM 1804 O O . GLY B 1 51 ? 49.103 53.915 45.810 1.00 33.00 51 GLY B O 1
ATOM 1805 N N . SER B 1 52 ? 49.684 51.724 45.703 1.00 32.24 52 SER B N 1
ATOM 1806 C CA . SER B 1 52 ? 48.633 51.237 46.591 1.00 31.83 52 SER B CA 1
ATOM 1807 C C . SER B 1 52 ? 49.001 49.917 47.282 1.00 32.30 52 SER B C 1
ATOM 1808 O O . SER B 1 52 ? 49.904 49.193 46.825 1.00 31.00 52 SER B O 1
ATOM 1811 N N . ARG B 1 53 ? 48.295 49.601 48.375 1.00 31.49 53 ARG B N 1
ATOM 1812 C CA . ARG B 1 53 ? 48.379 48.258 48.996 1.00 31.87 53 ARG B CA 1
ATOM 1813 C C . ARG B 1 53 ? 48.070 47.126 47.988 1.00 31.08 53 ARG B C 1
ATOM 1814 O O . ARG B 1 53 ? 48.712 46.055 47.989 1.00 30.67 53 ARG B O 1
ATOM 1822 N N . HIS B 1 54 ? 47.092 47.368 47.127 1.00 30.12 54 HIS B N 1
ATOM 1823 C CA . HIS B 1 54 ? 46.736 46.384 46.119 1.00 29.47 54 HIS B CA 1
ATOM 1824 C C . HIS B 1 54 ? 47.907 46.123 45.141 1.00 29.34 54 HIS B C 1
ATOM 1825 O O . HIS B 1 54 ? 48.108 44.998 44.657 1.00 28.27 54 HIS B O 1
ATOM 1832 N N . GLU B 1 55 ? 48.688 47.161 44.855 1.00 28.37 55 GLU B N 1
ATOM 1833 C CA . GLU B 1 55 ? 49.787 47.006 43.933 1.00 28.92 55 GLU B CA 1
ATOM 1834 C C . GLU B 1 55 ? 50.868 46.187 44.625 1.00 26.77 55 GLU B C 1
ATOM 1835 O O . GLU B 1 55 ? 51.560 45.412 43.966 1.00 25.89 55 GLU B O 1
ATOM 1841 N N . LEU B 1 56 ? 51.020 46.363 45.941 1.00 25.31 56 LEU B N 1
ATOM 1842 C CA . LEU B 1 56 ? 51.997 45.566 46.733 1.00 24.05 56 LEU B CA 1
ATOM 1843 C C . LEU B 1 56 ? 51.633 44.103 46.672 1.00 23.23 56 LEU B C 1
ATOM 1844 O O . LEU B 1 56 ? 52.486 43.242 46.528 1.00 23.01 56 LEU B O 1
ATOM 1849 N N . LEU B 1 57 ? 50.338 43.825 46.789 1.00 21.50 57 LEU B N 1
ATOM 1850 C CA . LEU B 1 57 ? 49.861 42.440 46.783 1.00 21.33 57 LEU B CA 1
ATOM 1851 C C . LEU B 1 57 ? 50.000 41.813 45.396 1.00 21.61 57 LEU B C 1
ATOM 1852 O O . LEU B 1 57 ? 50.256 40.615 45.284 1.00 22.37 57 LEU B O 1
ATOM 1857 N N . LEU B 1 58 ? 49.805 42.598 44.340 1.00 21.86 58 LEU B N 1
ATOM 1858 C CA . LEU B 1 58 ? 49.942 42.071 42.968 1.00 22.23 58 LEU B CA 1
ATOM 1859 C C . LEU B 1 58 ? 51.409 41.772 42.666 1.00 21.23 58 LEU B C 1
ATOM 1860 O O . LEU B 1 58 ? 51.710 40.823 41.983 1.00 20.15 58 LEU B O 1
ATOM 1865 N N . ALA B 1 59 ? 52.308 42.591 43.179 1.00 20.85 59 ALA B N 1
ATOM 1866 C CA . ALA B 1 59 ? 53.744 42.320 43.019 1.00 20.03 59 ALA B CA 1
ATOM 1867 C C . ALA B 1 59 ? 54.142 41.029 43.742 1.00 19.43 59 ALA B C 1
ATOM 1868 O O . ALA B 1 59 ? 55.009 40.294 43.264 1.00 19.76 59 ALA B O 1
ATOM 1870 N N . ALA B 1 60 ? 53.560 40.793 44.919 1.00 17.88 60 ALA B N 1
ATOM 1871 C CA . ALA B 1 60 ? 53.800 39.555 45.692 1.00 18.19 60 ALA B CA 1
ATOM 1872 C C . ALA B 1 60 ? 53.300 38.331 44.920 1.00 18.17 60 ALA B C 1
ATOM 1873 O O . ALA B 1 60 ? 54.002 37.327 44.837 1.00 18.50 60 ALA B O 1
ATOM 1875 N N . LEU B 1 61 ? 52.093 38.436 44.339 1.00 17.54 61 LEU B N 1
ATOM 1876 C CA . LEU B 1 61 ? 51.544 37.365 43.500 1.00 16.91 61 LEU B CA 1
ATOM 1877 C C . LEU B 1 61 ? 52.532 37.046 42.372 1.00 16.52 61 LEU B C 1
ATOM 1878 O O . LEU B 1 61 ? 52.888 35.892 42.173 1.00 15.75 61 LEU B O 1
ATOM 1883 N N . ARG B 1 62 ? 52.969 38.076 41.635 1.00 16.10 62 ARG B N 1
ATOM 1884 C CA . ARG B 1 62 ? 53.886 37.893 40.511 1.00 17.34 62 ARG B CA 1
ATOM 1885 C C . ARG B 1 62 ? 55.236 37.306 40.977 1.00 17.34 62 ARG B C 1
ATOM 1886 O O . ARG B 1 62 ? 55.776 36.389 40.339 1.00 17.68 62 ARG B O 1
ATOM 1894 N N . ARG B 1 63 ? 55.755 37.825 42.082 1.00 16.41 63 ARG B N 1
ATOM 1895 C CA . ARG B 1 63 ? 57.046 37.338 42.605 1.00 16.61 63 ARG B CA 1
ATOM 1896 C C . ARG B 1 63 ? 56.925 35.861 43.030 1.00 16.63 63 ARG B C 1
ATOM 1897 O O . ARG B 1 63 ? 57.783 35.040 42.694 1.00 16.96 63 ARG B O 1
ATOM 1905 N N . ALA B 1 64 ? 55.840 35.510 43.727 1.00 17.67 64 ALA B N 1
ATOM 1906 C CA . ALA B 1 64 ? 55.646 34.114 44.142 1.00 17.54 64 ALA B CA 1
ATOM 1907 C C . ALA B 1 64 ? 55.653 33.203 42.913 1.00 17.70 64 ALA B C 1
ATOM 1908 O O . ALA B 1 64 ? 56.290 32.146 42.948 1.00 18.91 64 ALA B O 1
ATOM 1910 N N . GLY B 1 65 ? 54.905 33.581 41.873 1.00 16.04 65 GLY B N 1
ATOM 1911 C CA . GLY B 1 65 ? 54.868 32.827 40.621 1.00 18.29 65 GLY B CA 1
ATOM 1912 C C . GLY B 1 65 ? 56.268 32.703 39.989 1.00 18.15 65 GLY B C 1
ATOM 1913 O O . GLY B 1 65 ? 56.639 31.645 39.472 1.00 18.02 65 GLY B O 1
ATOM 1914 N N . ASP B 1 66 ? 57.058 33.777 40.038 1.00 19.15 66 ASP B N 1
ATOM 1915 C CA . ASP B 1 66 ? 58.389 33.749 39.424 1.00 19.92 66 ASP B CA 1
ATOM 1916 C C . ASP B 1 66 ? 59.306 32.777 40.155 1.00 19.91 66 ASP B C 1
ATOM 1917 O O . ASP B 1 66 ? 60.044 32.034 39.536 1.00 19.84 66 ASP B O 1
ATOM 1922 N N . ILE B 1 67 ? 59.295 32.805 41.481 1.00 19.40 67 ILE B N 1
ATOM 1923 C CA . ILE B 1 67 ? 60.123 31.850 42.251 1.00 19.15 67 ILE B CA 1
ATOM 1924 C C . ILE B 1 67 ? 59.686 30.402 41.952 1.00 17.73 67 ILE B C 1
ATOM 1925 O O . ILE B 1 67 ? 60.499 29.477 41.800 1.00 16.32 67 ILE B O 1
ATOM 1930 N N . GLN B 1 68 ? 58.369 30.215 41.870 1.00 19.10 68 GLN B N 1
ATOM 1931 C CA . GLN B 1 68 ? 57.821 28.917 41.539 1.00 18.46 68 GLN B CA 1
ATOM 1932 C C . GLN B 1 68 ? 58.317 28.491 40.147 1.00 20.08 68 GLN B C 1
ATOM 1933 O O . GLN B 1 68 ? 58.651 27.313 39.940 1.00 20.02 68 GLN B O 1
ATOM 1939 N N . GLY B 1 69 ? 58.387 29.428 39.202 1.00 18.88 69 GLY B N 1
ATOM 1940 C CA . GLY B 1 69 ? 58.944 29.103 37.866 1.00 20.80 69 GLY B CA 1
ATOM 1941 C C . GLY B 1 69 ? 60.369 28.588 37.967 1.00 20.34 69 GLY B C 1
ATOM 1942 O O . GLY B 1 69 ? 60.754 27.634 37.288 1.00 21.19 69 GLY B O 1
ATOM 1943 N N . ASP B 1 70 ? 61.162 29.210 38.825 1.00 21.12 70 ASP B N 1
ATOM 1944 C CA . ASP B 1 70 ? 62.576 28.767 39.020 1.00 22.94 70 ASP B CA 1
ATOM 1945 C C . ASP B 1 70 ? 62.645 27.351 39.665 1.00 22.94 70 ASP B C 1
ATOM 1946 O O . ASP B 1 70 ? 63.498 26.555 39.295 1.00 22.16 70 ASP B O 1
ATOM 1951 N N A ARG B 1 71 ? 61.739 27.075 40.611 0.50 22.83 71 ARG B N 1
ATOM 1952 N N B ARG B 1 71 ? 61.749 27.077 40.628 0.50 22.46 71 ARG B N 1
ATOM 1953 C CA A ARG B 1 71 ?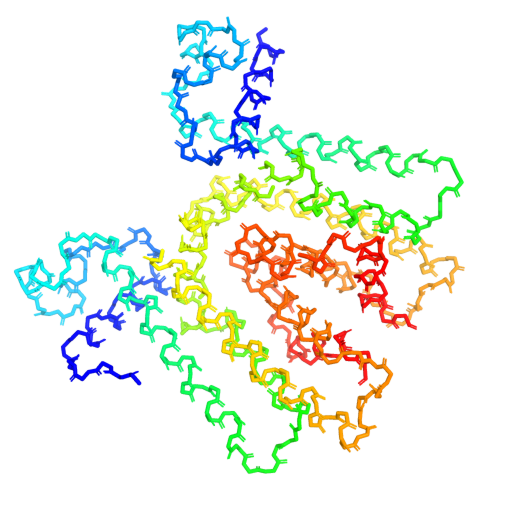 61.567 25.737 41.189 0.50 23.25 71 ARG B CA 1
ATOM 1954 C CA B ARG B 1 71 ? 61.556 25.726 41.182 0.50 22.60 71 ARG B CA 1
ATOM 1955 C C A ARG B 1 71 ? 61.271 24.675 40.122 0.50 23.16 71 ARG B C 1
ATOM 1956 C C B ARG B 1 71 ? 61.337 24.707 40.069 0.50 22.79 71 ARG B C 1
ATOM 1957 O O A ARG B 1 71 ? 61.830 23.584 40.188 0.50 22.87 71 ARG B O 1
ATOM 1958 O O B ARG B 1 71 ? 62.008 23.678 40.053 0.50 22.62 71 ARG B O 1
ATOM 1973 N N . TYR B 1 72 ? 60.400 24.985 39.155 1.00 22.79 72 TYR B N 1
ATOM 1974 C CA . TYR B 1 72 ? 60.109 24.042 38.044 1.00 23.74 72 TYR B CA 1
ATOM 1975 C C . TYR B 1 72 ? 61.373 23.703 37.279 1.00 24.90 72 TYR B C 1
ATOM 1976 O O . TYR B 1 72 ? 61.630 22.537 36.976 1.00 24.13 72 TYR B O 1
ATOM 1985 N N A ARG B 1 73 ? 62.166 24.725 36.971 0.50 25.45 73 ARG B N 1
ATOM 1986 N N B ARG B 1 73 ? 62.158 24.725 36.962 0.50 25.22 73 ARG B N 1
ATOM 1987 C CA A ARG B 1 73 ? 63.364 24.527 36.161 0.50 27.05 73 ARG B CA 1
ATOM 1988 C CA B ARG B 1 73 ? 63.372 24.531 36.182 0.50 26.45 73 ARG B CA 1
ATOM 1989 C C A ARG B 1 73 ? 64.424 23.706 36.901 0.50 26.51 73 ARG B C 1
ATOM 1990 C C B ARG B 1 73 ? 64.374 23.661 36.919 0.50 26.26 73 ARG B C 1
ATOM 1991 O O A ARG B 1 73 ? 65.064 22.854 36.300 0.50 27.22 73 ARG B O 1
ATOM 1992 O O B ARG B 1 73 ? 64.927 22.737 36.333 0.50 26.88 73 ARG B O 1
ATOM 2007 N N . THR B 1 74 ? 64.569 23.938 38.206 1.00 26.60 74 THR B N 1
ATOM 2008 C CA . THR B 1 74 ? 65.450 23.144 39.065 1.00 26.41 74 THR B CA 1
ATOM 2009 C C . THR B 1 74 ? 65.009 21.683 39.090 1.00 25.95 74 THR B C 1
ATOM 2010 O O . THR B 1 74 ? 65.830 20.774 39.005 1.00 25.53 74 THR B O 1
ATOM 2014 N N . ILE B 1 75 ? 63.699 21.470 39.194 1.00 25.44 75 ILE B N 1
ATOM 2015 C CA . ILE B 1 75 ? 63.152 20.127 39.207 1.00 24.33 75 ILE B CA 1
ATOM 2016 C C . ILE B 1 75 ? 63.325 19.428 37.865 1.00 24.57 75 ILE B C 1
ATOM 2017 O O . ILE B 1 75 ? 63.748 18.271 37.817 1.00 24.31 75 ILE B O 1
ATOM 2022 N N . LEU B 1 76 ? 63.012 20.124 36.780 1.00 24.01 76 LEU B N 1
ATOM 2023 C CA . LEU B 1 76 ? 63.123 19.519 35.464 1.00 26.22 76 LEU B CA 1
ATOM 2024 C C . LEU B 1 76 ? 64.593 19.286 35.069 1.00 26.82 76 LEU B C 1
ATOM 2025 O O . LEU B 1 76 ? 64.888 18.426 34.244 1.00 26.86 76 LEU B O 1
ATOM 2030 N N . ASP B 1 77 ? 65.512 20.003 35.703 1.00 27.87 77 ASP B N 1
ATOM 2031 C CA . ASP B 1 77 ? 66.925 19.857 35.342 1.00 30.06 77 ASP B CA 1
ATOM 2032 C C . ASP B 1 77 ? 67.728 18.902 36.221 1.00 30.27 77 ASP B C 1
ATOM 2033 O O . ASP B 1 77 ? 68.944 18.734 36.001 1.00 30.37 77 ASP B O 1
ATOM 2038 N N . GLU B 1 78 ? 67.065 18.279 37.194 1.00 30.13 78 GLU B N 1
ATOM 2039 C CA . GLU B 1 78 ? 67.738 17.375 38.141 1.00 30.94 78 GLU B CA 1
ATOM 2040 C C . GLU B 1 78 ? 68.254 16.111 37.454 1.00 31.27 78 GLU B C 1
ATOM 2041 O O . GLU B 1 78 ? 67.497 15.315 36.881 1.00 30.31 78 GLU B O 1
ATOM 2047 N N . GLU B 1 79 ? 69.570 15.955 37.525 1.00 31.75 79 GLU B N 1
ATOM 2048 C CA . GLU B 1 79 ? 70.263 14.797 36.972 1.00 32.86 79 GLU B CA 1
ATOM 2049 C C . GLU B 1 79 ? 69.738 13.502 37.584 1.00 32.58 79 GLU B C 1
ATOM 2050 O O . GLU B 1 79 ? 69.732 13.353 38.808 1.00 32.96 79 GLU B O 1
ATOM 2056 N N . GLY B 1 80 ? 69.274 12.580 36.742 1.00 32.44 80 GLY B N 1
ATOM 2057 C CA . GLY B 1 80 ? 68.841 11.255 37.205 1.00 32.24 80 GLY B CA 1
ATOM 2058 C C . GLY B 1 80 ? 67.428 11.169 37.769 1.00 32.26 80 GLY B C 1
ATOM 2059 O O . GLY B 1 80 ? 67.000 10.095 38.228 1.00 33.16 80 GLY B O 1
ATOM 2060 N N . ALA B 1 81 ? 66.703 12.291 37.771 1.00 31.10 81 ALA B N 1
ATOM 2061 C CA . ALA B 1 81 ? 65.296 12.275 38.121 1.00 29.90 81 ALA B CA 1
ATOM 2062 C C . ALA B 1 81 ? 64.514 11.823 36.891 1.00 28.78 81 ALA B C 1
ATOM 2063 O O . ALA B 1 81 ? 64.796 12.270 35.774 1.00 29.09 81 ALA B O 1
ATOM 2065 N N . GLY B 1 82 ? 63.566 10.917 37.115 1.00 26.95 82 GLY B N 1
ATOM 2066 C CA . GLY B 1 82 ? 62.704 10.374 36.082 1.00 25.34 82 GLY B CA 1
ATOM 2067 C C . GLY B 1 82 ? 61.415 11.182 36.086 1.00 24.38 82 GLY B C 1
ATOM 2068 O O . GLY B 1 82 ? 61.220 12.011 36.982 1.00 22.82 82 GLY B O 1
ATOM 2069 N N . PRO B 1 83 ? 60.540 10.942 35.106 1.00 23.47 83 PRO B N 1
ATOM 2070 C CA . PRO B 1 83 ? 59.278 11.678 34.962 1.00 23.40 83 PRO B CA 1
ATOM 2071 C C . PRO B 1 83 ? 58.372 11.613 36.189 1.00 23.77 83 PRO B C 1
ATOM 2072 O O . PRO B 1 83 ? 57.832 12.624 36.590 1.00 24.51 83 PRO B O 1
ATOM 2076 N N . ILE B 1 84 ? 58.195 10.434 36.771 1.00 23.71 84 ILE B N 1
ATOM 2077 C CA . ILE B 1 84 ? 57.337 10.285 37.946 1.00 25.00 84 ILE B CA 1
ATOM 2078 C C . ILE B 1 84 ? 57.862 11.065 39.131 1.00 25.03 84 ILE B C 1
ATOM 2079 O O . ILE B 1 84 ? 57.090 11.784 39.781 1.00 24.41 84 ILE B O 1
ATOM 2084 N N . GLU B 1 85 ? 59.164 10.909 39.400 1.00 24.44 85 GLU B N 1
ATOM 2085 C CA . GLU B 1 85 ? 59.871 11.723 40.393 1.00 25.45 85 GLU B CA 1
ATOM 2086 C C . GLU B 1 85 ? 59.674 13.233 40.171 1.00 23.77 85 GLU B C 1
ATOM 2087 O O . GLU B 1 85 ? 59.359 13.970 41.116 1.00 22.37 85 GLU B O 1
ATOM 2093 N N . LYS B 1 86 ? 59.834 13.690 38.921 1.00 23.14 86 LYS B N 1
ATOM 2094 C CA . LYS B 1 86 ? 59.557 15.080 38.594 1.00 21.80 86 LYS B CA 1
ATOM 2095 C C . LYS B 1 86 ? 58.101 15.449 38.895 1.00 21.86 86 LYS B C 1
ATOM 2096 O O . LYS B 1 86 ? 57.847 16.500 39.487 1.00 22.76 86 LYS B O 1
ATOM 2102 N N . LEU B 1 87 ? 57.145 14.598 38.553 1.00 20.40 87 LEU B N 1
ATOM 2103 C CA . LEU B 1 87 ? 55.738 14.932 38.870 1.00 20.52 87 LEU B CA 1
ATOM 2104 C C . LEU B 1 87 ? 55.548 15.071 40.381 1.00 20.28 87 LEU B C 1
ATOM 2105 O O . LEU B 1 87 ? 54.884 16.003 40.859 1.00 20.71 87 LEU B O 1
ATOM 2110 N N . ARG B 1 88 ? 56.134 14.146 41.128 1.00 20.25 88 ARG B N 1
ATOM 2111 C CA . ARG B 1 88 ? 56.102 14.225 42.590 1.00 20.75 88 ARG B CA 1
ATOM 2112 C C . ARG B 1 88 ? 56.674 15.511 43.125 1.00 19.75 88 ARG B C 1
ATOM 2113 O O . ARG B 1 88 ? 56.046 16.150 43.959 1.00 21.21 88 ARG B O 1
ATOM 2121 N N . ASN B 1 89 ? 57.841 15.909 42.637 1.00 19.78 89 ASN B N 1
ATOM 2122 C CA . ASN B 1 89 ? 58.480 17.121 43.124 1.00 19.84 89 ASN B CA 1
ATOM 2123 C C . ASN B 1 89 ? 57.711 18.391 42.738 1.00 19.39 89 ASN B C 1
ATOM 2124 O O . ASN B 1 89 ? 57.647 19.367 43.522 1.00 17.48 89 ASN B O 1
ATOM 2129 N N . ILE B 1 90 ? 57.229 18.411 41.491 1.00 17.59 90 ILE B N 1
ATOM 2130 C CA . ILE B 1 90 ? 56.335 19.502 41.057 1.00 18.67 90 ILE B CA 1
ATOM 2131 C C . ILE B 1 90 ? 55.159 19.635 42.000 1.00 19.04 90 ILE B C 1
ATOM 2132 O O . ILE B 1 90 ? 54.820 20.741 42.487 1.00 19.77 90 ILE B O 1
ATOM 2137 N N . THR B 1 91 ? 54.487 18.517 42.227 1.00 18.93 91 THR B N 1
ATOM 2138 C CA . THR B 1 91 ? 53.329 18.510 43.107 1.00 19.07 91 THR B CA 1
ATOM 2139 C C . THR B 1 91 ? 53.665 19.029 44.501 1.00 18.55 91 THR B C 1
ATOM 2140 O O . THR B 1 91 ? 52.922 19.840 45.067 1.00 19.41 91 THR B O 1
ATOM 2144 N N . ALA B 1 92 ? 54.750 18.530 45.096 1.00 17.26 92 ALA B N 1
ATOM 2145 C CA . ALA B 1 92 ? 55.124 18.949 46.441 1.00 18.28 92 ALA B CA 1
ATOM 2146 C C . ALA B 1 92 ? 55.425 20.452 46.513 1.00 17.98 92 ALA B C 1
ATOM 2147 O O . ALA B 1 92 ? 55.185 21.093 47.532 1.00 17.81 92 ALA B O 1
ATOM 2149 N N . SER B 1 93 ? 55.958 20.997 45.423 1.00 19.93 93 SER B N 1
ATOM 2150 C CA . SER B 1 93 ? 56.413 22.387 45.345 1.00 19.78 93 SER B CA 1
ATOM 2151 C C . SER B 1 93 ? 55.227 23.357 45.432 1.00 19.38 93 SER B C 1
ATOM 2152 O O . SER B 1 93 ? 55.393 24.567 45.577 1.00 20.37 93 SER B O 1
ATOM 2155 N N . ILE B 1 94 ? 54.023 22.831 45.356 1.00 19.61 94 ILE B N 1
ATOM 2156 C CA . ILE B 1 94 ? 52.839 23.669 45.434 1.00 18.95 94 ILE B CA 1
ATOM 2157 C C . ILE B 1 94 ? 52.247 23.608 46.840 1.00 19.52 94 ILE B C 1
ATOM 2158 O O . ILE B 1 94 ? 51.518 24.528 47.253 1.00 19.89 94 ILE B O 1
ATOM 2163 N N . LEU B 1 95 ? 52.535 22.530 47.557 1.00 17.26 95 LEU B N 1
ATOM 2164 C CA . LEU B 1 95 ? 51.903 22.313 48.858 1.00 18.94 95 LEU B CA 1
ATOM 2165 C C . LEU B 1 95 ? 52.416 23.268 49.928 1.00 19.08 95 LEU B C 1
ATOM 2166 O O . LEU B 1 95 ? 53.650 23.471 50.029 1.00 19.81 95 LEU B O 1
ATOM 2171 N N . PRO B 1 96 ? 51.498 23.891 50.708 1.00 18.51 96 PRO B N 1
ATOM 2172 C CA . PRO B 1 96 ? 51.916 24.947 51.637 1.00 18.92 96 PRO B CA 1
ATOM 2173 C C . PRO B 1 96 ? 52.633 24.471 52.909 1.00 19.55 96 PRO B C 1
ATOM 2174 O O . PRO B 1 96 ? 52.087 24.604 54.018 1.00 19.89 96 PRO B O 1
ATOM 2178 N N . LEU B 1 97 ? 53.865 23.996 52.732 1.00 21.10 97 LEU B N 1
ATOM 2179 C CA . LEU B 1 97 ? 54.589 23.268 53.778 1.00 21.60 97 LEU B CA 1
ATOM 2180 C C . LEU B 1 97 ? 55.847 23.999 54.271 1.00 22.01 97 LEU B C 1
ATOM 2181 O O . LEU B 1 97 ? 56.573 23.468 55.079 1.00 21.72 97 LEU B O 1
ATOM 2186 N N . ASP B 1 98 ? 56.083 25.212 53.789 1.00 22.38 98 ASP B N 1
ATOM 2187 C CA . ASP B 1 98 ? 57.120 26.099 54.370 1.00 23.18 98 ASP B CA 1
ATOM 2188 C C . ASP B 1 98 ? 56.688 27.535 54.132 1.00 23.10 98 ASP B C 1
ATOM 2189 O O . ASP B 1 98 ? 55.622 27.749 53.533 1.00 22.36 98 ASP B O 1
ATOM 2194 N N . GLU B 1 99 ? 57.520 28.523 54.524 1.00 22.89 99 GLU B N 1
ATOM 2195 C CA . GLU B 1 99 ? 57.103 29.936 54.361 1.00 23.22 99 GLU B CA 1
ATOM 2196 C C . GLU B 1 99 ? 56.855 30.263 52.901 1.00 21.46 99 GLU B C 1
ATOM 2197 O O . GLU B 1 99 ? 55.825 30.864 52.567 1.00 20.10 99 GLU B O 1
ATOM 2203 N N . ARG B 1 100 ? 57.791 29.865 52.029 1.00 19.58 100 ARG B N 1
ATOM 2204 C CA . ARG B 1 100 ? 57.607 30.140 50.571 1.00 19.50 100 ARG B CA 1
ATOM 2205 C C . ARG B 1 100 ? 56.240 29.667 50.046 1.00 19.45 100 ARG B C 1
ATOM 2206 O O . ARG B 1 100 ? 55.450 30.444 49.433 1.00 19.17 100 ARG B O 1
ATOM 2214 N N . ARG B 1 101 ? 55.933 28.392 50.267 1.00 19.44 101 ARG B N 1
ATOM 2215 C CA . ARG B 1 101 ? 54.704 27.847 49.700 1.00 18.73 101 ARG B CA 1
ATOM 2216 C C . ARG B 1 101 ? 53.448 28.288 50.445 1.00 18.09 101 ARG B C 1
ATOM 2217 O O . ARG B 1 101 ? 52.396 28.448 49.842 1.00 17.80 101 ARG B O 1
ATOM 2225 N N . LEU B 1 102 ? 53.568 28.548 51.743 1.00 18.99 102 LEU B N 1
ATOM 2226 C CA . LEU B 1 102 ? 52.457 29.160 52.485 1.00 18.57 102 LEU B CA 1
ATOM 2227 C C . LEU B 1 102 ? 52.082 30.561 51.966 1.00 18.65 102 LEU B C 1
ATOM 2228 O O . LEU B 1 102 ? 50.894 30.897 51.732 1.00 18.22 102 LEU B O 1
ATOM 2233 N N . ALA B 1 103 ? 53.103 31.409 51.848 1.00 17.65 103 ALA B N 1
ATOM 2234 C CA . ALA B 1 103 ? 52.881 32.724 51.258 1.00 18.68 103 ALA B CA 1
ATOM 2235 C C . ALA B 1 103 ? 52.248 32.634 49.854 1.00 17.55 103 ALA B C 1
ATOM 2236 O O . ALA B 1 103 ? 51.286 33.371 49.515 1.00 16.89 103 ALA B O 1
ATOM 2246 N N . THR B 1 105 ? 50.476 30.221 48.460 1.00 17.43 105 THR B N 1
ATOM 2247 C CA . THR B 1 105 ? 49.051 29.764 48.474 1.00 17.67 105 THR B CA 1
ATOM 2248 C C . THR B 1 105 ? 48.120 30.875 48.962 1.00 17.43 105 THR B C 1
ATOM 2249 O O . THR B 1 105 ? 47.036 31.092 48.380 1.00 18.40 105 THR B O 1
ATOM 2253 N N . ARG B 1 106 ? 48.542 31.569 50.017 1.00 17.40 106 ARG B N 1
ATOM 2254 C CA . ARG B 1 106 ? 47.742 32.695 50.596 1.00 17.75 106 ARG B CA 1
ATOM 2255 C C . ARG B 1 106 ? 47.502 33.824 49.600 1.00 18.96 106 ARG B C 1
ATOM 2256 O O . ARG B 1 106 ? 46.353 34.304 49.444 1.00 16.19 106 ARG B O 1
ATOM 2264 N N . VAL B 1 107 ? 48.576 34.271 48.942 1.00 17.94 107 VAL B N 1
ATOM 2265 C CA . VAL B 1 107 ? 48.434 35.342 47.957 1.00 19.39 107 VAL B CA 1
ATOM 2266 C C . VAL B 1 107 ? 47.626 34.906 46.714 1.00 19.68 107 VAL B C 1
ATOM 2267 O O . VAL B 1 107 ? 46.786 35.675 46.239 1.00 20.47 107 VAL B O 1
ATOM 2271 N N . PHE B 1 108 ? 47.841 33.677 46.220 1.00 19.93 108 PHE B N 1
ATOM 2272 C CA . PHE B 1 108 ? 46.982 33.169 45.126 1.00 20.47 108 PHE B CA 1
ATOM 2273 C C . PHE B 1 108 ? 45.529 33.087 45.522 1.00 20.97 108 PHE B C 1
ATOM 2274 O O . PHE B 1 108 ? 44.633 33.523 44.757 1.00 21.11 108 PHE B O 1
ATOM 2282 N N . LEU B 1 109 ? 45.274 32.592 46.729 1.00 20.78 109 LEU B N 1
ATOM 2283 C CA . LEU B 1 109 ? 43.864 32.489 47.178 1.00 22.28 109 LEU B CA 1
ATOM 2284 C C . LEU B 1 109 ? 43.181 33.875 47.161 1.00 22.47 109 LEU B C 1
ATOM 2285 O O . LEU B 1 109 ? 42.061 34.044 46.628 1.00 23.74 109 LEU B O 1
ATOM 2290 N N . PHE B 1 110 ? 43.850 34.872 47.737 1.00 22.66 110 PHE B N 1
ATOM 2291 C CA . PHE B 1 110 ? 43.393 36.268 47.642 1.00 23.21 110 PHE B CA 1
ATOM 2292 C C . PHE B 1 110 ? 42.987 36.667 46.211 1.00 23.41 110 PHE B C 1
ATOM 2293 O O . PHE B 1 110 ? 41.911 37.284 45.997 1.00 22.77 110 PHE B O 1
ATOM 2301 N N . PHE B 1 111 ? 43.852 36.339 45.251 1.00 22.27 111 PHE B N 1
ATOM 2302 C CA . PHE B 1 111 ? 43.633 36.724 43.854 1.00 24.85 111 PHE B CA 1
ATOM 2303 C C . PHE B 1 111 ? 42.673 35.833 43.060 1.00 25.57 111 PHE B C 1
ATOM 2304 O O . PHE B 1 111 ? 42.115 36.264 42.055 1.00 27.05 111 PHE B O 1
ATOM 2312 N N . TYR B 1 112 ? 42.498 34.600 43.507 1.00 26.42 112 TYR B N 1
ATOM 2313 C CA . TYR B 1 112 ? 41.416 33.737 43.009 1.00 28.24 112 TYR B CA 1
ATOM 2314 C C . TYR B 1 112 ? 40.107 34.431 43.278 1.00 29.05 112 TYR B C 1
ATOM 2315 O O . TYR B 1 112 ? 39.259 34.548 42.391 1.00 29.92 112 TYR B O 1
ATOM 2324 N N . ALA B 1 113 ? 39.935 34.909 44.502 1.00 30.06 113 ALA B N 1
ATOM 2325 C CA . ALA B 1 113 ? 38.671 35.576 44.828 1.00 32.12 113 ALA B CA 1
ATOM 2326 C C . ALA B 1 113 ? 38.511 36.848 43.982 1.00 33.24 113 ALA B C 1
ATOM 2327 O O . ALA B 1 113 ? 37.426 37.139 43.474 1.00 34.03 113 ALA B O 1
ATOM 2329 N N . GLU B 1 114 ? 39.589 37.603 43.832 1.00 34.03 114 GLU B N 1
ATOM 2330 C CA . GLU B 1 114 ? 39.548 38.818 43.020 1.00 35.41 114 GLU B CA 1
ATOM 2331 C C . GLU B 1 114 ? 39.292 38.521 41.542 1.00 35.88 114 GLU B C 1
ATOM 2332 O O . GLU B 1 114 ? 38.537 39.237 40.897 1.00 36.40 114 GLU B O 1
ATOM 2338 N N . GLY B 1 115 ? 39.944 37.478 41.024 1.00 36.37 115 GLY B N 1
ATOM 2339 C CA . GLY B 1 115 ? 39.805 37.043 39.633 1.00 37.11 115 GLY B CA 1
ATOM 2340 C C . GLY B 1 115 ? 38.407 36.538 39.308 1.00 38.10 115 GLY B C 1
ATOM 2341 O O . GLY B 1 115 ? 37.993 36.536 38.134 1.00 37.98 115 GLY B O 1
ATOM 2342 N N . ALA B 1 116 ? 37.677 36.123 40.348 1.00 38.12 116 ALA B N 1
ATOM 2343 C CA . ALA B 1 116 ? 36.281 35.707 40.223 1.00 38.70 116 ALA B CA 1
ATOM 2344 C C . ALA B 1 116 ? 35.399 36.909 39.900 1.00 39.62 116 ALA B C 1
ATOM 2345 O O . ALA B 1 116 ? 34.165 36.789 39.798 1.00 40.14 116 ALA B O 1
ATOM 2347 N N . ALA B 1 117 ? 36.058 38.055 39.722 1.00 40.57 117 ALA B N 1
ATOM 2348 C CA . ALA B 1 117 ? 35.420 39.327 39.383 1.00 40.92 117 ALA B CA 1
ATOM 2349 C C . ALA B 1 117 ? 36.216 40.180 38.377 1.00 41.48 117 ALA B C 1
ATOM 2350 O O . ALA B 1 117 ? 35.631 40.750 37.453 1.00 41.81 117 ALA B O 1
ATOM 2352 N N . GLU B 1 118 ? 37.536 40.269 38.543 1.00 42.04 118 GLU B N 1
ATOM 2353 C CA . GLU B 1 118 ? 38.356 41.206 37.751 1.00 42.80 118 GLU B CA 1
ATOM 2354 C C . GLU B 1 118 ? 39.307 40.560 36.735 1.00 43.36 118 GLU B C 1
ATOM 2355 O O . GLU B 1 118 ? 40.084 39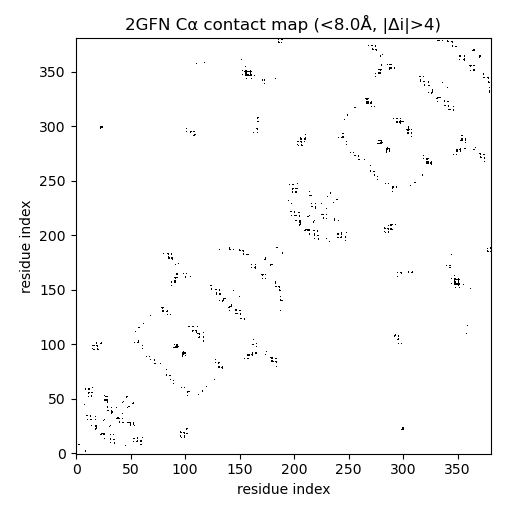.650 37.070 1.00 43.36 118 GLU B O 1
ATOM 2357 N N . GLU B 1 119 ? 39.271 41.074 35.506 1.00 43.73 119 GLU B N 1
ATOM 2358 C CA . GLU B 1 119 ? 40.042 40.527 34.380 1.00 44.41 119 GLU B CA 1
ATOM 2359 C C . GLU B 1 119 ? 41.586 40.521 34.537 1.00 44.52 119 GLU B C 1
ATOM 2360 O O . GLU B 1 119 ? 42.256 39.569 34.102 1.00 44.85 119 GLU B O 1
ATOM 2366 N N . THR B 1 120 ? 42.142 41.562 35.154 1.00 44.57 120 THR B N 1
ATOM 2367 C CA . THR B 1 120 ? 43.594 41.656 35.359 1.00 44.79 120 THR B CA 1
ATOM 2368 C C . THR B 1 120 ? 44.153 40.497 36.204 1.00 44.53 120 THR B C 1
ATOM 2369 O O . THR B 1 120 ? 45.116 39.834 35.804 1.00 44.62 120 THR B O 1
ATOM 2373 N N . ALA B 1 121 ? 43.533 40.267 37.363 1.00 44.22 121 ALA B N 1
ATOM 2374 C CA . ALA B 1 121 ? 43.915 39.180 38.272 1.00 43.28 121 ALA B CA 1
ATOM 2375 C C . ALA B 1 121 ? 43.581 37.822 37.669 1.00 42.70 121 ALA B C 1
ATOM 2376 O O . ALA B 1 121 ? 44.347 36.870 37.822 1.00 42.30 121 ALA B O 1
ATOM 2378 N N . ARG B 1 122 ? 42.440 37.730 36.986 1.00 41.26 122 ARG B N 1
ATOM 2379 C CA . ARG B 1 122 ? 42.044 36.482 36.348 1.00 40.08 122 ARG B CA 1
ATOM 2380 C C . ARG B 1 122 ? 43.088 35.982 35.338 1.00 38.56 122 ARG B C 1
ATOM 2381 O O . ARG B 1 122 ? 43.353 34.784 35.256 1.00 38.23 122 ARG B O 1
ATOM 2389 N N . GLY B 1 123 ? 43.683 36.907 34.593 1.00 37.07 123 GLY B N 1
ATOM 2390 C CA . GLY B 1 123 ? 44.692 36.578 33.586 1.00 34.97 123 GLY B CA 1
ATOM 2391 C C . GLY B 1 123 ? 46.032 36.201 34.191 1.00 33.81 123 GLY B C 1
ATOM 2392 O O . GLY B 1 123 ? 46.793 35.462 33.583 1.00 33.66 123 GLY B O 1
ATOM 2393 N N . GLU B 1 124 ? 46.336 36.721 35.374 1.00 32.45 124 GLU B N 1
ATOM 2394 C CA . GLU B 1 124 ? 47.560 36.349 36.083 1.00 32.04 124 GLU B CA 1
ATOM 2395 C C . GLU B 1 124 ? 47.416 34.921 36.593 1.00 30.68 124 GLU B C 1
ATOM 2396 O O . GLU B 1 124 ? 48.347 34.118 36.474 1.00 29.55 124 GLU B O 1
ATOM 2402 N N . ILE B 1 125 ? 46.230 34.619 37.131 1.00 29.66 125 ILE B N 1
ATOM 2403 C CA . ILE B 1 125 ? 45.913 33.276 37.633 1.00 29.07 125 ILE B CA 1
ATOM 2404 C C . ILE B 1 125 ? 45.936 32.304 36.470 1.00 28.53 125 ILE B C 1
ATOM 2405 O O . ILE B 1 125 ? 46.548 31.245 36.557 1.00 27.53 125 ILE B O 1
ATOM 2410 N N . ALA B 1 126 ? 45.291 32.677 35.368 1.00 27.75 126 ALA B N 1
ATOM 2411 C CA . ALA B 1 126 ? 45.302 31.820 34.177 1.00 27.56 126 ALA B CA 1
ATOM 2412 C C . ALA B 1 126 ? 46.707 31.496 33.660 1.00 26.86 126 ALA B C 1
ATOM 2413 O O . ALA B 1 126 ? 46.951 30.350 33.323 1.00 27.45 126 ALA B O 1
ATOM 2415 N N . ALA B 1 127 ? 47.611 32.479 33.606 1.00 27.16 127 ALA B N 1
ATOM 2416 C CA . ALA B 1 127 ? 49.020 32.245 33.155 1.00 26.97 127 ALA B CA 1
ATOM 2417 C C . ALA B 1 127 ? 49.734 31.268 34.080 1.00 25.72 127 ALA B C 1
ATOM 2418 O O . ALA B 1 127 ? 50.409 30.349 33.617 1.00 25.36 127 ALA B O 1
ATOM 2420 N N . PHE B 1 128 ? 49.601 31.489 35.382 1.00 24.95 128 PHE B N 1
ATOM 2421 C CA . PHE B 1 128 ? 50.149 30.575 36.403 1.00 23.28 128 PHE B CA 1
ATOM 2422 C C . PHE B 1 128 ? 49.657 29.142 36.200 1.00 23.66 128 PHE B C 1
ATOM 2423 O O . PHE B 1 128 ? 50.449 28.210 36.284 1.00 22.23 128 PHE B O 1
ATOM 2431 N N . LEU B 1 129 ? 48.349 28.964 36.008 1.00 21.72 129 LEU B N 1
ATOM 2432 C CA . LEU B 1 129 ? 47.810 27.604 35.871 1.00 21.19 129 LEU B CA 1
ATOM 2433 C C . LEU B 1 129 ? 48.302 26.951 34.581 1.00 21.04 129 LEU B C 1
ATOM 2434 O O . LEU B 1 129 ? 48.619 25.776 34.543 1.00 20.08 129 LEU B O 1
ATOM 2439 N N . ALA B 1 130 ? 48.387 27.727 33.514 1.00 22.26 130 ALA B N 1
ATOM 2440 C CA . ALA B 1 130 ? 48.854 27.187 32.257 1.00 21.22 130 ALA B CA 1
ATOM 2441 C C . ALA B 1 130 ? 50.332 26.815 32.328 1.00 21.96 130 ALA B C 1
ATOM 2442 O O . ALA B 1 130 ? 50.761 25.821 31.743 1.00 21.74 130 ALA B O 1
AT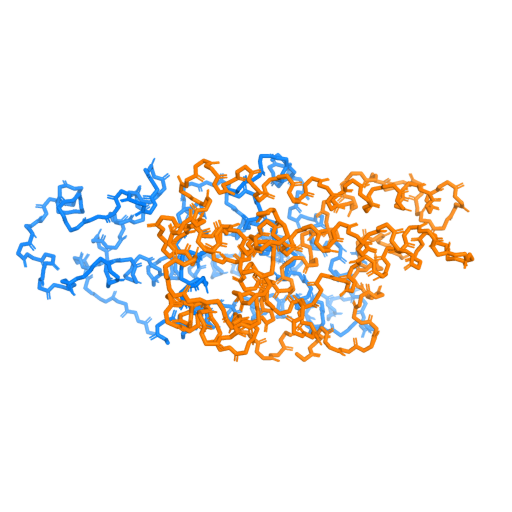OM 2444 N N . ARG B 1 131 ? 51.120 27.580 33.061 1.00 22.03 131 ARG B N 1
ATOM 2445 C CA . ARG B 1 131 ? 52.556 27.268 33.161 1.00 21.82 131 ARG B CA 1
ATOM 2446 C C . ARG B 1 131 ? 52.717 25.953 33.901 1.00 20.33 131 ARG B C 1
ATOM 2447 O O . ARG B 1 131 ? 53.501 25.073 33.504 1.00 19.83 131 ARG B O 1
ATOM 2455 N N . TRP B 1 132 ? 51.929 25.821 34.975 1.00 19.38 132 TRP B N 1
ATOM 2456 C CA . TRP B 1 132 ? 51.956 24.659 35.820 1.00 19.18 132 TRP B CA 1
ATOM 2457 C C . TRP B 1 132 ? 51.484 23.430 35.045 1.00 19.03 132 TRP B C 1
ATOM 2458 O O . TRP B 1 132 ? 52.178 22.394 35.044 1.00 18.08 132 TRP B O 1
ATOM 2469 N N . ARG B 1 133 ? 50.366 23.545 34.323 1.00 18.41 133 ARG B N 1
ATOM 2470 C CA . ARG B 1 133 ? 49.917 22.400 33.535 1.00 19.36 133 ARG B CA 1
ATOM 2471 C C . ARG B 1 133 ? 50.950 22.015 32.473 1.00 19.49 133 ARG B C 1
ATOM 2472 O O . ARG B 1 133 ? 51.136 20.842 32.177 1.00 19.80 133 ARG B O 1
ATOM 2480 N N . GLY B 1 134 ? 51.636 23.014 31.925 1.00 20.34 134 GLY B N 1
ATOM 2481 C CA . GLY B 1 134 ? 52.608 22.778 30.851 1.00 20.06 134 GLY B CA 1
ATOM 2482 C C . GLY B 1 134 ? 53.741 21.894 31.351 1.00 21.05 134 GLY B C 1
ATOM 2483 O O . GLY B 1 134 ? 54.137 20.962 30.645 1.00 20.43 134 GLY B O 1
ATOM 2484 N N . VAL B 1 135 ? 54.274 22.190 32.541 1.00 20.46 135 VAL B N 1
ATOM 2485 C CA . VAL B 1 135 ? 55.375 21.394 33.080 1.00 21.88 135 VAL B CA 1
ATOM 2486 C C . VAL B 1 135 ? 54.878 20.009 33.536 1.00 20.88 135 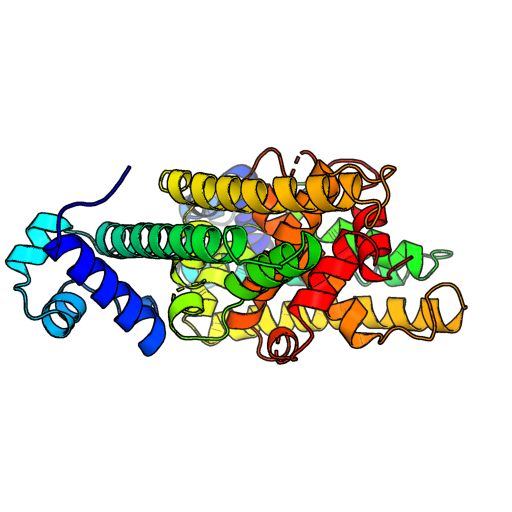VAL B C 1
ATOM 2487 O O . VAL B 1 135 ? 55.569 19.017 33.341 1.00 19.60 135 VAL B O 1
ATOM 2491 N N . VAL B 1 136 ? 53.679 19.946 34.125 1.00 20.74 136 VAL B N 1
ATOM 2492 C CA . VAL B 1 136 ? 53.088 18.650 34.467 1.00 20.06 136 VAL B CA 1
ATOM 2493 C C . VAL B 1 136 ? 52.908 17.813 33.203 1.00 20.27 136 VAL B C 1
ATOM 2494 O O . VAL B 1 136 ? 53.306 16.646 33.169 1.00 21.17 136 VAL B O 1
ATOM 2498 N N . ARG B 1 137 ? 52.317 18.392 32.167 1.00 19.50 137 ARG B N 1
ATOM 2499 C CA . ARG B 1 137 ? 52.016 17.607 30.966 1.00 20.89 137 ARG B CA 1
ATOM 2500 C C . ARG B 1 137 ? 53.278 17.034 30.343 1.00 20.84 137 ARG B C 1
ATOM 2501 O O . ARG B 1 137 ? 53.293 15.884 29.952 1.00 21.07 137 ARG B O 1
ATOM 2509 N N . GLU B 1 138 ? 54.350 17.821 30.304 1.00 21.07 138 GLU B N 1
ATOM 2510 C CA . GLU B 1 138 ? 55.613 17.364 29.743 1.00 22.49 138 GLU B CA 1
ATOM 2511 C C . GLU B 1 138 ? 56.056 16.051 30.421 1.00 20.68 138 GLU B C 1
ATOM 2512 O O . GLU B 1 138 ? 56.537 15.111 29.771 1.00 19.24 138 GLU B O 1
ATOM 2518 N N . SER B 1 139 ? 55.938 16.015 31.738 1.00 20.03 139 SER B N 1
ATOM 2519 C CA . SER B 1 139 ? 56.371 14.869 32.537 1.00 20.33 139 SER B CA 1
ATOM 2520 C C . SER B 1 139 ? 55.414 13.679 32.450 1.00 19.48 139 SER B C 1
ATOM 2521 O O . SER B 1 139 ? 55.834 12.519 32.426 1.00 18.56 139 SER B O 1
ATOM 2524 N N . VAL B 1 140 ? 54.124 13.972 32.386 1.00 18.74 140 VAL B N 1
ATOM 2525 C CA . VAL B 1 140 ? 53.110 12.935 32.150 1.00 18.90 140 VAL B CA 1
ATOM 2526 C C . VAL B 1 140 ? 53.354 12.219 30.795 1.00 19.16 140 VAL B C 1
ATOM 2527 O O . VAL B 1 140 ? 53.377 11.004 30.738 1.00 18.22 140 VAL B O 1
ATOM 2531 N N . VAL B 1 141 ? 53.532 12.981 29.721 1.00 19.23 141 VAL B N 1
ATOM 2532 C CA . VAL B 1 141 ? 53.828 12.380 28.408 1.00 19.43 141 VAL B CA 1
ATOM 2533 C C . VAL B 1 141 ? 55.202 11.637 28.408 1.00 19.25 141 VAL B C 1
ATOM 2534 O O . VAL B 1 141 ? 55.306 10.569 27.860 1.00 19.08 141 VAL B O 1
ATOM 2538 N N . ALA B 1 142 ? 56.240 12.216 29.008 1.00 19.25 142 ALA B N 1
ATOM 2539 C CA . ALA B 1 142 ? 57.525 11.499 29.180 1.00 19.78 142 ALA B CA 1
ATOM 2540 C C . ALA B 1 142 ? 57.342 10.144 29.905 1.00 20.24 142 ALA B C 1
ATOM 2541 O O . ALA B 1 142 ? 57.950 9.156 29.533 1.00 18.87 142 ALA B O 1
ATOM 2543 N N . ALA B 1 143 ? 56.542 10.111 30.983 1.00 20.55 143 ALA B N 1
ATOM 2544 C CA . ALA B 1 143 ? 56.277 8.819 31.653 1.00 20.03 143 ALA B CA 1
ATOM 2545 C C . ALA B 1 143 ? 55.545 7.835 30.705 1.00 21.13 143 ALA B C 1
ATOM 2546 O O . ALA B 1 143 ? 55.866 6.660 30.661 1.00 19.67 143 ALA B O 1
ATOM 2548 N N . GLN B 1 144 ? 54.534 8.311 29.979 1.00 20.80 144 GLN B N 1
ATOM 2549 C CA . GLN B 1 144 ? 53.858 7.463 28.984 1.00 21.36 144 GLN B CA 1
ATOM 2550 C C . GLN B 1 144 ? 54.831 6.937 27.945 1.00 21.96 144 GLN B C 1
ATOM 2551 O O . GLN B 1 144 ? 54.752 5.764 27.563 1.00 22.76 144 GLN B O 1
ATOM 2557 N N . ARG B 1 145 ? 55.777 7.785 27.534 1.00 21.96 145 ARG B N 1
ATOM 2558 C CA . ARG B 1 145 ? 56.768 7.403 26.510 1.00 22.10 145 ARG B CA 1
ATOM 2559 C C . ARG B 1 145 ? 57.787 6.357 26.979 1.00 22.60 145 ARG B C 1
ATOM 2560 O O . ARG B 1 145 ? 58.320 5.621 26.166 1.00 22.93 145 ARG B O 1
ATOM 2568 N N . GLU B 1 146 ? 58.041 6.324 28.285 1.00 22.94 146 GLU B N 1
ATOM 2569 C CA . GLU B 1 146 ? 58.857 5.309 28.951 1.00 24.10 146 GLU B CA 1
ATOM 2570 C C . GLU B 1 146 ? 58.063 4.061 29.321 1.00 24.24 146 GLU B C 1
ATOM 2571 O O . GLU B 1 146 ? 58.641 3.077 29.747 1.00 23.94 146 GLU B O 1
ATOM 2577 N N . GLY B 1 147 ? 56.745 4.117 29.196 1.00 23.95 147 GLY B N 1
ATOM 2578 C CA . GLY B 1 147 ? 55.886 2.987 29.491 1.00 25.71 147 GLY B CA 1
ATOM 2579 C C . GLY B 1 147 ? 55.421 2.902 30.945 1.00 26.45 147 GLY B C 1
ATOM 2580 O O . GLY B 1 147 ? 54.745 1.945 31.318 1.00 27.09 147 GLY B O 1
ATOM 2581 N N . THR B 1 148 ? 55.748 3.897 31.761 1.00 25.96 148 THR B N 1
ATOM 2582 C CA . THR B 1 148 ? 55.440 3.817 33.198 1.00 27.00 148 THR B CA 1
ATOM 2583 C C . THR B 1 148 ? 54.055 4.338 33.582 1.00 27.13 148 THR B C 1
ATOM 2584 O O . THR B 1 148 ? 53.539 4.044 34.678 1.00 26.59 148 THR B O 1
ATOM 2588 N N . VAL B 1 149 ? 53.461 5.128 32.698 1.00 25.67 149 VAL B N 1
ATOM 2589 C CA . VAL B 1 149 ? 52.107 5.622 32.897 1.00 25.96 149 VAL B CA 1
ATOM 2590 C C . VAL B 1 149 ? 51.326 5.080 31.729 1.00 26.84 149 VAL B C 1
ATOM 2591 O O . VAL B 1 149 ? 51.829 5.048 30.578 1.00 26.02 149 VAL B O 1
ATOM 2595 N N . SER B 1 150 ? 50.104 4.659 32.022 1.00 27.78 150 SER B N 1
ATOM 2596 C CA . SER B 1 150 ? 49.256 3.992 31.049 1.00 30.01 150 SER B CA 1
ATOM 2597 C C . SER B 1 150 ? 49.078 4.769 29.742 1.00 30.87 150 SER B C 1
ATOM 2598 O O . SER B 1 150 ? 48.682 5.931 29.725 1.00 29.45 150 SER B O 1
ATOM 2601 N N . THR B 1 151 ? 49.328 4.071 28.649 1.00 32.61 151 THR B N 1
ATOM 2602 C CA . THR B 1 151 ? 49.150 4.636 27.311 1.00 34.55 151 THR B CA 1
ATOM 2603 C C . THR B 1 151 ? 47.704 5.022 27.016 1.00 34.56 151 THR B C 1
ATOM 2604 O O . THR B 1 151 ? 47.473 5.864 26.168 1.00 35.16 151 THR B O 1
ATOM 2608 N N . ASP B 1 152 ? 46.748 4.427 27.733 1.00 35.25 152 ASP B N 1
ATOM 2609 C CA . ASP B 1 152 ? 45.315 4.674 27.483 1.00 35.65 152 ASP B CA 1
ATOM 2610 C C . ASP B 1 152 ? 44.740 5.896 28.216 1.00 34.90 152 ASP B C 1
ATOM 2611 O O . ASP B 1 152 ? 43.523 6.153 28.196 1.00 35.09 152 ASP B O 1
ATOM 2616 N N . LEU B 1 153 ? 45.604 6.630 28.892 1.00 32.95 153 LEU B N 1
ATOM 2617 C CA . LEU B 1 153 ? 45.141 7.823 29.607 1.00 31.26 153 LEU B CA 1
ATOM 2618 C C . LEU B 1 153 ? 45.462 9.023 28.753 1.00 29.68 153 LEU B C 1
ATOM 2619 O O . LEU B 1 153 ? 46.438 9.018 28.008 1.00 29.77 153 LEU B O 1
ATOM 2624 N N . ASP B 1 154 ? 44.611 10.028 28.812 1.00 28.11 154 ASP B N 1
ATOM 2625 C CA . ASP B 1 154 ? 44.818 11.219 28.021 1.00 27.27 154 ASP B CA 1
ATOM 2626 C C . ASP B 1 154 ? 45.691 12.179 28.821 1.00 26.39 154 ASP B C 1
ATOM 2627 O O . ASP B 1 154 ? 45.334 12.571 29.928 1.00 24.32 154 ASP B O 1
ATOM 2632 N N . ALA B 1 155 ? 46.852 12.515 28.278 1.00 24.80 155 ALA B N 1
ATOM 2633 C CA . ALA B 1 155 ? 47.808 13.327 29.025 1.00 24.41 155 ALA B CA 1
ATOM 2634 C C . ALA B 1 155 ? 47.217 14.640 29.536 1.00 23.57 155 ALA B C 1
ATOM 2635 O O . ALA B 1 155 ? 47.556 15.088 30.656 1.00 22.32 155 ALA B O 1
ATOM 2637 N N . ASP B 1 156 ? 46.381 15.286 28.718 1.00 23.09 156 ASP B N 1
ATOM 2638 C CA . ASP B 1 156 ? 45.785 16.555 29.154 1.00 23.27 156 ASP B CA 1
ATOM 2639 C C . ASP B 1 156 ? 44.791 16.335 30.290 1.00 23.13 156 ASP B C 1
ATOM 2640 O O . ASP B 1 156 ? 44.681 17.170 31.188 1.00 21.88 156 ASP B O 1
ATOM 2645 N N . ALA B 1 157 ? 44.009 15.259 30.216 1.00 22.61 157 ALA B N 1
ATOM 2646 C CA . ALA B 1 157 ? 43.030 15.018 31.289 1.00 22.44 157 ALA B CA 1
ATOM 2647 C C . ALA B 1 157 ? 43.772 14.728 32.612 1.00 21.82 157 ALA B C 1
ATOM 2648 O O . ALA B 1 157 ? 43.430 15.279 33.653 1.00 22.53 157 ALA B O 1
ATOM 2650 N N . VAL B 1 158 ? 44.793 13.880 32.554 1.00 21.39 158 VAL B N 1
ATOM 2651 C CA . VAL B 1 158 ? 45.625 13.533 33.738 1.00 19.95 158 VAL B CA 1
ATOM 2652 C C . VAL B 1 158 ? 46.172 14.855 34.316 1.00 19.76 158 VAL B C 1
ATOM 2653 O O . VAL B 1 158 ? 46.155 15.082 35.543 1.00 19.04 158 VAL B O 1
ATOM 2657 N N . THR B 1 159 ? 46.675 15.714 33.428 1.00 18.39 159 THR B N 1
ATOM 2658 C CA . THR B 1 159 ? 47.281 16.998 33.860 1.00 18.01 159 THR B CA 1
ATOM 2659 C C . THR B 1 159 ? 46.301 17.928 34.577 1.00 18.15 159 THR B C 1
ATOM 2660 O O . THR B 1 159 ? 46.620 18.468 35.655 1.00 17.10 159 THR B O 1
ATOM 2664 N N . VAL B 1 160 ? 45.122 18.126 33.980 1.00 17.83 160 VAL B N 1
ATOM 2665 C CA . VAL B 1 160 ? 44.079 18.924 34.579 1.00 18.46 160 VAL B CA 1
ATOM 2666 C C . VAL B 1 160 ? 43.756 18.353 35.982 1.00 18.61 160 VAL B C 1
ATOM 2667 O O . VAL B 1 160 ? 43.612 19.120 36.952 1.00 17.88 160 VAL B O 1
ATOM 2671 N N . ALA B 1 161 ? 43.640 17.025 36.070 1.00 17.76 161 ALA B N 1
ATOM 2672 C CA . ALA B 1 161 ? 43.177 16.377 37.313 1.00 18.28 161 ALA B CA 1
ATOM 2673 C C . ALA B 1 161 ? 44.237 16.562 38.397 1.00 18.07 161 ALA B C 1
ATOM 2674 O O . ALA B 1 161 ? 43.925 16.913 39.530 1.00 18.31 161 ALA B O 1
ATOM 2676 N N . LEU B 1 162 ? 45.492 16.305 38.057 1.00 17.30 162 LEU B N 1
ATOM 2677 C CA . LEU B 1 162 ? 46.566 16.426 39.046 1.00 17.20 162 LEU B CA 1
ATOM 2678 C C . LEU B 1 162 ? 46.712 17.866 39.545 1.00 16.86 162 LEU B C 1
ATOM 2679 O O . LEU B 1 162 ? 46.866 18.113 40.752 1.00 17.12 162 LEU B O 1
ATOM 2684 N N . VAL B 1 163 ? 46.719 18.817 38.625 1.00 16.32 163 VAL B N 1
ATOM 2685 C CA . VAL B 1 163 ? 46.819 20.226 39.023 1.00 17.22 163 VAL B CA 1
ATOM 2686 C C . VAL B 1 163 ? 45.607 20.635 39.876 1.00 16.83 163 VAL B C 1
ATOM 2687 O O . VAL B 1 163 ? 45.757 21.328 40.873 1.00 17.66 163 VAL B O 1
ATOM 2691 N N . ALA B 1 164 ? 44.409 20.183 39.515 1.00 16.85 164 ALA B N 1
ATOM 2692 C CA . ALA B 1 164 ? 43.221 20.562 40.311 1.00 16.71 164 ALA B CA 1
ATOM 2693 C C . ALA B 1 164 ? 43.256 19.940 41.719 1.00 17.32 164 ALA B C 1
ATOM 2694 O O . ALA B 1 164 ? 42.862 20.584 42.697 1.00 17.46 164 ALA B O 1
ATOM 2696 N N . LEU B 1 165 ? 43.646 18.669 41.790 1.00 16.71 165 LEU B N 1
ATOM 2697 C CA . LEU B 1 165 ? 43.787 17.982 43.081 1.00 16.60 165 LEU B CA 1
ATOM 2698 C C . LEU B 1 165 ? 44.825 18.692 43.943 1.00 17.14 165 LEU B C 1
ATOM 2699 O O . LEU B 1 165 ? 44.600 18.975 45.152 1.00 16.34 165 LEU B O 1
ATOM 2704 N N . THR B 1 166 ? 45.973 18.970 43.337 1.00 15.85 166 THR B N 1
ATOM 2705 C CA . THR B 1 166 ? 47.062 19.569 44.119 1.00 16.88 166 THR B CA 1
ATOM 2706 C C . THR B 1 166 ? 46.594 20.926 44.614 1.00 16.95 166 THR B C 1
ATOM 2707 O O . THR B 1 166 ? 46.807 21.286 45.758 1.00 16.07 166 THR B O 1
ATOM 2711 N N . ASP B 1 167 ? 45.940 21.691 43.746 1.00 18.14 167 ASP B N 1
ATOM 2712 C CA . ASP B 1 167 ? 45.536 23.053 44.112 1.00 17.74 167 ASP B CA 1
ATOM 2713 C C . ASP B 1 167 ? 44.419 23.007 45.152 1.00 18.25 167 ASP B C 1
ATOM 2714 O O . ASP B 1 167 ? 44.402 23.833 46.093 1.00 17.88 167 ASP B O 1
ATOM 2719 N N . GLY B 1 168 ? 43.461 22.083 44.989 1.00 17.54 168 GLY B N 1
ATOM 2720 C CA . GLY B 1 168 ? 42.354 21.927 45.993 1.00 17.88 168 GLY B CA 1
ATOM 2721 C C . GLY B 1 168 ? 42.912 21.616 47.378 1.00 17.93 168 GLY B C 1
ATOM 2722 O O . GLY B 1 168 ? 42.466 22.166 48.402 1.00 17.34 168 GLY B O 1
ATOM 2723 N N . LEU B 1 169 ? 43.923 20.753 47.414 1.00 17.13 169 LEU B N 1
ATOM 2724 C CA . LEU B 1 169 ? 44.537 20.382 48.676 1.00 17.55 169 LEU B CA 1
ATOM 2725 C C . LEU B 1 169 ? 45.299 21.577 49.286 1.00 16.84 169 LEU B C 1
ATOM 2726 O O . LEU B 1 169 ? 45.165 21.834 50.491 1.00 16.40 169 LEU B O 1
ATOM 2731 N N . ALA B 1 170 ? 46.087 22.283 48.473 1.00 15.97 170 ALA B N 1
ATOM 2732 C CA . ALA B 1 170 ? 46.834 23.447 48.976 1.00 16.26 170 ALA B CA 1
ATOM 2733 C C . ALA B 1 170 ? 45.895 24.547 49.520 1.00 17.18 170 ALA B C 1
ATOM 2734 O O . ALA B 1 170 ? 46.116 25.119 50.587 1.00 16.12 170 ALA B O 1
ATOM 2736 N N . LEU B 1 171 ? 44.819 24.834 48.799 1.00 16.73 171 LEU B N 1
ATOM 2737 C CA . LEU B 1 171 ? 43.912 25.881 49.251 1.00 18.71 171 LEU B CA 1
ATOM 2738 C C . LEU B 1 171 ? 43.148 25.480 50.508 1.00 18.90 171 LEU B C 1
ATOM 2739 O O . LEU B 1 171 ? 42.952 26.294 51.434 1.00 18.29 171 LEU B O 1
ATOM 2744 N N . GLN B 1 172 ? 42.708 24.222 50.547 1.00 19.64 172 GLN B N 1
ATOM 2745 C CA . GLN B 1 172 ? 41.987 23.716 51.710 1.00 20.11 172 GLN B CA 1
ATOM 2746 C C . GLN B 1 172 ? 42.894 23.647 52.933 1.00 19.70 172 GLN B C 1
ATOM 2747 O O . GLN B 1 172 ? 42.462 24.012 54.053 1.00 19.17 172 GLN B O 1
ATOM 2753 N N . ALA B 1 173 ? 44.137 23.197 52.734 1.00 19.76 173 ALA B N 1
ATOM 2754 C CA . ALA B 1 173 ? 45.146 23.170 53.806 1.00 19.93 173 ALA B CA 1
ATOM 2755 C C . ALA B 1 173 ? 45.330 24.468 54.601 1.00 20.88 173 ALA B C 1
ATOM 2756 O O . ALA B 1 173 ? 45.557 24.422 55.831 1.00 19.78 173 ALA B O 1
ATOM 2758 N N . ILE B 1 174 ? 45.263 25.625 53.951 1.00 21.60 174 ILE B N 1
ATOM 2759 C CA . ILE B 1 174 ? 45.550 26.853 54.704 1.00 24.08 174 ILE B CA 1
ATOM 2760 C C . ILE B 1 174 ? 44.377 27.295 55.606 1.00 25.82 174 ILE B C 1
ATOM 2761 O O . ILE B 1 174 ? 44.535 28.179 56.436 1.00 25.97 174 ILE B O 1
ATOM 2766 N N . LEU B 1 175 ? 43.221 26.657 55.455 1.00 25.57 175 LEU B N 1
ATOM 2767 C CA . LEU B 1 175 ? 42.055 26.950 56.301 1.00 27.55 175 LEU B CA 1
ATOM 2768 C C . LEU B 1 175 ? 41.533 25.746 57.088 1.00 26.39 175 LEU B C 1
ATOM 2769 O O . LEU B 1 175 ? 40.606 25.908 57.884 1.00 27.47 175 LEU B O 1
ATOM 2774 N N . ASP B 1 176 ? 42.068 24.551 56.831 1.00 24.73 176 ASP B N 1
ATOM 2775 C CA . ASP B 1 176 ? 41.5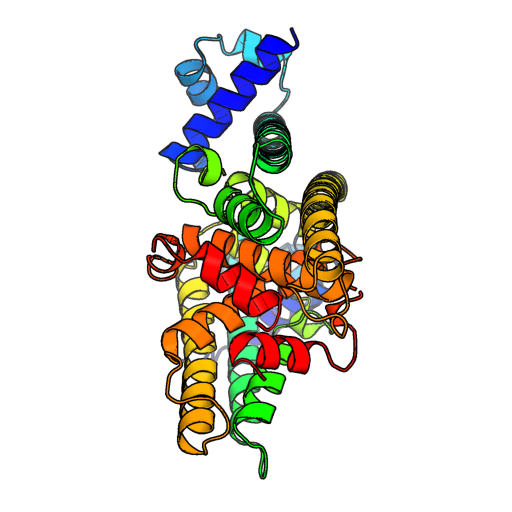34 23.307 57.392 1.00 24.80 176 ASP B CA 1
ATOM 2776 C C . ASP B 1 176 ? 42.681 22.489 57.943 1.00 23.91 176 ASP B C 1
ATOM 2777 O O . ASP B 1 176 ? 43.479 21.950 57.180 1.00 23.24 176 ASP B O 1
ATOM 2782 N N . PRO B 1 177 ? 42.771 22.388 59.278 1.00 24.46 177 PRO B N 1
ATOM 2783 C CA . PRO B 1 177 ? 43.942 21.767 59.911 1.00 24.35 177 PRO B CA 1
ATOM 2784 C C . PRO B 1 177 ? 44.073 20.269 59.609 1.00 25.16 177 PRO B C 1
ATOM 2785 O O . PRO B 1 177 ? 45.195 19.726 59.694 1.00 26.43 177 PRO B O 1
ATOM 2789 N N . VAL B 1 178 ? 42.974 19.592 59.299 1.00 24.51 178 VAL B N 1
ATOM 2790 C CA . VAL B 1 178 ? 43.103 18.162 59.006 1.00 26.08 178 VAL B CA 1
ATOM 2791 C C . VAL B 1 178 ? 43.729 17.949 57.631 1.00 24.66 178 VAL B C 1
ATOM 2792 O O . VAL B 1 178 ? 44.581 17.052 57.476 1.00 24.71 178 VAL B O 1
ATOM 2796 N N . VAL B 1 179 ? 43.345 18.802 56.673 1.00 23.84 179 VAL B N 1
ATOM 2797 C CA . VAL B 1 179 ? 43.936 18.754 55.330 1.00 22.84 179 VAL B CA 1
ATOM 2798 C C . VAL B 1 179 ? 45.413 19.126 55.433 1.00 22.76 179 VAL B C 1
ATOM 2799 O O . VAL B 1 179 ? 46.261 18.437 54.870 1.00 22.64 179 VAL B O 1
ATOM 2811 N N A LYS B 1 181 ? 47.330 18.544 57.875 0.50 22.25 181 LYS B N 1
ATOM 2812 N N B LYS B 1 181 ? 47.348 18.536 57.882 0.50 22.39 181 LYS B N 1
ATOM 2813 C CA A LYS B 1 181 ? 47.977 17.362 58.429 0.50 21.86 181 LYS B CA 1
ATOM 2814 C CA B LYS B 1 181 ? 48.040 17.360 58.402 0.50 22.10 181 LYS B CA 1
ATOM 2815 C C A LYS B 1 181 ? 48.188 16.316 57.325 0.50 21.87 181 LYS B C 1
ATOM 2816 C C B LYS B 1 181 ? 48.209 16.314 57.295 0.50 21.98 181 LYS B C 1
ATOM 2817 O O A LYS B 1 181 ? 49.278 15.769 57.183 0.50 21.69 181 LYS B O 1
ATOM 2818 O O B LYS B 1 181 ? 49.289 15.755 57.130 0.50 21.76 181 LYS B O 1
ATOM 2829 N N . ALA B 1 182 ? 47.134 16.057 56.549 1.00 21.91 182 ALA B N 1
ATOM 2830 C CA . ALA B 1 182 ? 47.174 15.109 55.429 1.00 22.77 182 ALA B CA 1
ATOM 2831 C C . ALA B 1 182 ? 48.297 15.425 54.435 1.00 23.19 182 ALA B C 1
ATOM 2832 O O . ALA B 1 182 ? 49.019 14.521 53.997 1.00 23.23 182 ALA B O 1
ATOM 2834 N N . ILE B 1 183 ? 48.452 16.703 54.091 1.00 22.39 183 ILE B N 1
ATOM 2835 C CA . ILE B 1 183 ? 49.405 17.094 53.039 1.00 21.89 183 ILE B CA 1
ATOM 2836 C C . ILE B 1 183 ? 50.842 17.147 53.535 1.00 22.26 183 ILE B C 1
ATOM 2837 O O . ILE B 1 183 ? 51.796 17.142 52.736 1.00 21.93 183 ILE B O 1
ATOM 2842 N N . SER B 1 184 ? 50.996 17.179 54.847 1.00 23.28 184 SER B N 1
ATOM 2843 C CA . SER B 1 184 ? 52.342 17.261 55.413 1.00 25.14 184 SER B CA 1
ATOM 2844 C C . SER B 1 184 ? 52.952 15.860 55.579 1.00 25.82 184 SER B C 1
ATOM 2845 O O . SER B 1 184 ? 54.132 15.720 55.915 1.00 26.81 184 SER B O 1
ATOM 2848 N N . ALA B 1 185 ? 52.159 14.820 55.343 1.00 26.47 185 ALA B N 1
ATOM 2849 C CA . ALA B 1 185 ? 52.712 13.450 55.323 1.00 26.71 185 ALA B CA 1
ATOM 2850 C C . ALA B 1 185 ? 53.769 13.357 54.210 1.00 27.23 185 ALA B C 1
ATOM 2851 O O . ALA B 1 185 ? 53.587 13.918 53.126 1.00 25.58 185 ALA B O 1
ATOM 2853 N N A GLU B 1 186 ? 54.861 12.652 54.488 0.50 27.09 186 GLU B N 1
ATOM 2854 N N B GLU B 1 186 ? 54.858 12.636 54.479 0.50 26.99 186 GLU B N 1
ATOM 2855 C CA A GLU B 1 186 ? 55.975 12.529 53.543 0.50 27.95 186 GLU B CA 1
ATOM 2856 C CA B GLU B 1 186 ? 55.997 12.542 53.544 0.50 27.78 186 GLU B CA 1
ATOM 2857 C C A GLU B 1 186 ? 55.512 12.097 52.139 0.50 27.96 186 GLU B C 1
ATOM 2858 C C B GLU B 1 186 ? 55.641 11.948 52.161 0.50 27.90 186 GLU B C 1
ATOM 2859 O O A GLU B 1 186 ? 55.967 12.644 51.124 0.50 28.43 186 GLU B O 1
ATOM 2860 O O B GLU B 1 186 ? 56.313 12.238 51.166 0.50 28.58 186 GLU B O 1
ATOM 2871 N N . ASP B 1 187 ? 54.571 11.153 52.091 1.00 27.81 187 ASP B N 1
ATOM 2872 C CA . ASP B 1 187 ? 54.144 10.542 50.830 1.00 27.51 187 ASP B CA 1
ATOM 2873 C C . ASP B 1 187 ? 52.977 11.255 50.128 1.00 26.21 187 ASP B C 1
ATOM 2874 O O . ASP B 1 187 ? 52.433 10.727 49.139 1.00 25.48 187 ASP B O 1
ATOM 2879 N N . ALA B 1 188 ? 52.590 12.424 50.636 1.00 24.36 188 ALA B N 1
ATOM 2880 C CA . ALA B 1 188 ? 51.380 13.110 50.138 1.00 24.60 188 ALA B CA 1
ATOM 2881 C C . ALA B 1 188 ? 51.437 13.364 48.636 1.00 23.59 188 ALA B C 1
ATOM 2882 O O . ALA B 1 188 ? 50.456 13.129 47.925 1.00 22.98 188 ALA B O 1
ATOM 2884 N N . ALA B 1 189 ? 52.556 13.889 48.163 1.00 23.47 189 ALA B N 1
ATOM 2885 C CA . ALA B 1 189 ? 52.660 14.191 46.723 1.00 23.39 189 ALA B CA 1
ATOM 2886 C C . ALA B 1 189 ? 52.673 12.927 45.851 1.00 23.09 189 ALA B C 1
ATOM 2887 O O . ALA B 1 189 ? 51.994 12.895 44.805 1.00 22.30 189 ALA B O 1
ATOM 2889 N N . ALA B 1 190 ? 53.436 11.899 46.293 1.00 22.93 190 ALA B N 1
ATOM 2890 C CA . ALA B 1 190 ? 53.395 10.577 45.662 1.00 22.57 190 ALA B CA 1
ATOM 2891 C C . ALA B 1 190 ? 51.950 10.101 45.529 1.00 23.04 190 ALA B C 1
ATOM 2892 O O . ALA B 1 190 ? 51.565 9.605 44.474 1.00 23.61 190 ALA B O 1
ATOM 2894 N N . ARG B 1 191 ? 51.142 10.257 46.581 1.00 22.22 191 ARG B N 1
ATOM 2895 C CA . ARG B 1 191 ? 49.753 9.756 46.557 1.00 22.93 191 ARG B CA 1
ATOM 2896 C C . ARG B 1 191 ? 48.920 10.543 45.555 1.00 22.00 191 ARG B C 1
ATOM 2897 O O . ARG B 1 191 ? 48.039 9.963 44.888 1.00 20.77 191 ARG B O 1
ATOM 2905 N N . CYS B 1 192 ? 49.179 11.862 45.453 1.00 21.31 192 CYS B N 1
ATOM 2906 C CA . CYS B 1 192 ? 48.452 12.708 44.472 1.00 21.04 192 CYS B CA 1
ATOM 2907 C C . CYS B 1 192 ? 48.746 12.265 43.036 1.00 21.71 192 CYS B C 1
ATOM 2908 O O . CYS B 1 192 ? 47.828 12.140 42.231 1.00 20.53 192 CYS B O 1
ATOM 2911 N N . VAL B 1 193 ? 50.029 12.045 42.735 1.00 21.87 193 VAL B N 1
ATOM 2912 C CA . VAL B 1 193 ? 50.475 11.622 41.402 1.00 22.12 193 VAL B CA 1
ATOM 2913 C C . VAL B 1 193 ? 49.794 10.264 41.060 1.00 23.51 193 VAL B C 1
ATOM 2914 O O . VAL B 1 193 ? 49.183 10.087 39.992 1.00 23.15 193 VAL B O 1
ATOM 2918 N N . ASP B 1 194 ? 49.846 9.321 42.006 1.00 24.81 194 ASP B N 1
ATOM 2919 C CA . ASP B 1 194 ? 49.261 7.989 41.786 1.00 25.73 194 ASP B CA 1
ATOM 2920 C C . ASP B 1 194 ? 47.751 8.084 41.522 1.00 25.65 194 ASP B C 1
ATOM 2921 O O . ASP B 1 194 ? 47.236 7.368 40.674 1.00 26.13 194 ASP B O 1
ATOM 2926 N N . ALA B 1 195 ? 47.053 8.986 42.202 1.00 24.63 195 ALA B N 1
ATOM 2927 C CA . ALA B 1 195 ? 45.611 9.108 41.994 1.00 24.53 195 ALA B CA 1
ATOM 2928 C C . ALA B 1 195 ? 45.351 9.574 40.560 1.00 24.70 195 ALA B C 1
ATOM 2929 O O . ALA B 1 195 ? 44.525 9.017 39.841 1.00 23.89 195 ALA B O 1
ATOM 2931 N N . ALA B 1 196 ? 46.064 10.623 40.172 1.00 24.68 196 ALA B N 1
ATOM 2932 C CA . ALA B 1 196 ? 45.907 11.270 38.882 1.00 26.14 196 ALA B CA 1
ATOM 2933 C C . ALA B 1 196 ? 46.291 10.374 37.710 1.00 27.21 196 ALA B C 1
ATOM 2934 O O . ALA B 1 196 ? 45.624 10.387 36.667 1.00 27.17 196 ALA B O 1
ATOM 2936 N N . VAL B 1 197 ? 47.356 9.599 37.856 1.00 28.49 197 VAL B N 1
ATOM 2937 C CA . VAL B 1 197 ? 47.793 8.748 36.732 1.00 30.24 197 VAL B CA 1
ATOM 2938 C C . VAL B 1 197 ? 47.087 7.403 36.757 1.00 31.67 197 VAL B C 1
ATOM 2939 O O . VAL B 1 197 ? 47.437 6.505 35.990 1.00 33.17 197 VAL B O 1
ATOM 2943 N N . ARG B 1 198 ? 46.088 7.276 37.635 1.00 33.49 198 ARG B N 1
ATOM 2944 C CA . ARG B 1 198 ? 45.295 6.032 37.795 1.00 34.59 198 ARG B CA 1
ATOM 2945 C C . ARG B 1 198 ? 46.208 4.801 37.921 1.00 34.83 198 ARG B C 1
ATOM 2946 O O . ARG B 1 198 ? 45.931 3.729 37.362 1.00 34.44 198 ARG B O 1
ATOM 2954 N N . ARG B 1 199 ? 47.302 4.971 38.668 1.00 34.64 199 ARG B N 1
ATOM 2955 C CA . ARG B 1 199 ? 48.317 3.911 38.826 1.00 34.12 199 ARG B CA 1
ATOM 2956 C C . ARG B 1 199 ? 47.734 2.512 39.135 1.00 35.05 199 ARG B C 1
ATOM 2957 O O . ARG B 1 199 ? 48.008 1.521 38.416 1.00 35.29 199 ARG B O 1
#

Sequence (381 aa):
IVDHDERRRALADAVLALIAREGISAVTTRAVAEESGWSTGVLNHYFGSRHELLLAALRRAGDIQGDRYRTILDEEGAGPIEKLRNITASILPLDERRLATRVFLFFYAEEGTARGEIAAFLARWRGVVRESVVAAQREGTVSTDLDADAVTVALVALTDGLALQAILDPVVKAISAEDAAARCVDAAVRRHDERRRALADAVLALIAREGISAVTTRAVAEESGWSTGVLNHYFGSRHELLLAALRRAGDIQGDRRYRRTILDEEGAGPIEKLRNITASILPLDERRLATRVFLFFYAEGAAEETARGEIAAFLARWRGVVRESVVAAQREGTVSTDLDADAVTVALVALTDGLALQAILDPVVKKAISAEEDAAARCVDAAVRR

Organism: Rhodococcus jostii (strain RHA1) (NCBI:txid101510)

Radius of gyration: 21.8 Å; Cα contacts (8 Å, |Δi|>4): 485; chains: 2; bounding box: 60×62×36 Å

B-factor: mean 26.84, std 8.05, range [12.17, 66.42]

Foldseek 3Di:
DDDPPPLLLLLLVLQLLCCLVPNLVQQDLVSSCVSRVHDSVVVCVQAVDSVRSLVSNLVSLLVVLVVQLVCLVPDPPDALLNSQLSLLLSCACPDSSNSSLRSLVVVVVVDVVVVSVVVSLVVSLVSNLVSLVRCVVVVNFPPVDDSSQLSVQLSVVSNVLRNVVVVPVVSVQCNDPCNSVVSNCVSRVD/DVVLLLLLLVLCLLQCLPPRLVSQDLVSSCVSRVNDSVVVVVNDVDSVRSLVSNLVSLLVVLVVQLVCLVPDPPQALLNSQLSLLLSCACQDSSNSSLRSLVVLVVVLVPDDVSVVSNVVSLVVSLVSNLVSQVRCVVVVNFDPPDDSSQLSVQLSVVSNVLRNCVVVPVVNCQCNPPCNSVVSNCVSSVD

Secondary structure (DSSP, 8-state):
-----HHHHHHHHHHHHHHHHH-GGG--HHHHHHHHSS-HHHHHHHTSSHHHHHHHHHHHHHHHHHHHHHHHHT-TT--HHHHHHHHHHTTS--SHHHH--HHHHHHHHH---SHHHHHHHHHHHHHHHHHHHHHHHHTSS-TTS-HHHHHHHHHHHHHHHHHHHTT-TT--GGGSTTHHHHHHHHHHT-/-HHHHHHHHHHHHHHHHHH-GGG--HHHHHHHH---HHHHHHH-SSHHHHHHHHHHHHHHHHHHHHHHHHT-TT--HHHHHHHHHHTTS--SHHHH--HHHHHHHHHHTT-HHHHHHHHHHHHHHHHHHHHHHHHHHHHTSS-TTS-HHHHHHHHHHHHHHHHHHHTT-S---GGGSTTHHHHHHHHHTT-